Protein AF-A0A9P1BZ55-F1 (afdb_monomer_lite)

Structure (mmCIF, N/CA/C/O backbone):
data_AF-A0A9P1BZ55-F1
#
_entry.id   AF-A0A9P1BZ55-F1
#
loop_
_atom_site.group_PDB
_atom_site.id
_atom_site.type_symbol
_atom_site.label_atom_id
_atom_site.label_alt_id
_atom_site.label_comp_id
_atom_site.label_asym_id
_atom_site.label_entity_id
_atom_site.label_seq_id
_atom_site.pdbx_PDB_ins_code
_atom_site.Cartn_x
_atom_site.Cartn_y
_atom_site.Cartn_z
_atom_site.occupancy
_atom_site.B_iso_or_equiv
_atom_site.auth_seq_id
_atom_site.auth_comp_id
_atom_site.auth_asym_id
_atom_site.auth_atom_id
_atom_site.pdbx_PDB_model_num
ATOM 1 N N . MET A 1 1 ? -28.981 22.350 15.590 1.00 34.72 1 MET A N 1
ATOM 2 C CA . MET A 1 1 ? -29.430 22.352 14.176 1.00 34.72 1 MET A CA 1
ATOM 3 C C . MET A 1 1 ? -29.632 20.911 13.729 1.00 34.72 1 MET A C 1
ATOM 5 O O . MET A 1 1 ? -29.045 20.028 14.344 1.00 34.72 1 MET A O 1
ATOM 9 N N . ALA A 1 2 ? -30.518 20.666 12.761 1.00 30.30 2 ALA A N 1
ATOM 10 C CA . ALA A 1 2 ? -31.051 19.330 12.487 1.00 30.30 2 ALA A CA 1
ATOM 11 C C . ALA A 1 2 ? -30.019 18.343 11.905 1.00 30.30 2 ALA A C 1
ATOM 13 O O . ALA A 1 2 ? -29.109 18.731 11.174 1.00 30.30 2 ALA A O 1
ATOM 14 N N . ARG A 1 3 ? -30.220 17.050 12.188 1.00 28.00 3 ARG A N 1
ATOM 15 C CA . ARG A 1 3 ? -29.635 15.919 11.456 1.00 28.00 3 ARG A CA 1
ATOM 16 C C . ARG A 1 3 ? -30.770 14.996 11.021 1.00 28.00 3 ARG A C 1
ATOM 18 O O . ARG A 1 3 ? -31.631 14.673 11.833 1.00 28.00 3 ARG A O 1
ATOM 25 N N . VAL A 1 4 ? -30.758 14.589 9.756 1.00 27.06 4 VAL A N 1
ATOM 26 C CA . VAL A 1 4 ? -31.695 13.605 9.195 1.00 27.06 4 VAL A CA 1
ATOM 27 C C . VAL A 1 4 ? -31.162 12.196 9.495 1.00 27.06 4 VAL A C 1
ATOM 29 O O . VAL A 1 4 ? -29.961 11.976 9.317 1.00 27.06 4 VAL A O 1
ATOM 32 N N . PRO A 1 5 ? -31.992 11.240 9.949 1.00 35.53 5 PRO A N 1
ATOM 33 C CA . PRO A 1 5 ? -31.572 9.853 10.101 1.00 35.53 5 PRO A CA 1
ATOM 34 C C . PRO A 1 5 ? -31.556 9.142 8.741 1.00 35.53 5 PRO A C 1
ATOM 36 O O . PRO A 1 5 ? -32.541 9.169 8.008 1.00 35.53 5 PRO A O 1
ATOM 39 N N . VAL A 1 6 ? -30.455 8.457 8.426 1.00 29.42 6 VAL A N 1
ATOM 40 C CA . VAL A 1 6 ? -30.382 7.499 7.313 1.00 29.42 6 VAL A CA 1
ATOM 41 C C . VAL A 1 6 ? -30.288 6.102 7.913 1.00 29.42 6 VAL A C 1
ATOM 43 O O . VAL A 1 6 ? -29.310 5.777 8.587 1.00 29.42 6 VAL A O 1
ATOM 46 N N . CYS A 1 7 ? -31.312 5.279 7.698 1.00 27.50 7 CYS A N 1
ATOM 47 C CA . CYS A 1 7 ? -31.308 3.887 8.135 1.00 27.50 7 CYS A CA 1
ATOM 48 C C . CYS A 1 7 ? -30.487 3.031 7.164 1.00 27.50 7 CYS A C 1
ATOM 50 O O . CYS A 1 7 ? -30.868 2.879 6.007 1.00 27.50 7 CYS A O 1
ATOM 52 N N . PHE A 1 8 ? -29.411 2.417 7.656 1.00 28.83 8 PHE A N 1
ATOM 53 C CA . PHE A 1 8 ? -28.732 1.317 6.971 1.00 28.83 8 PHE A CA 1
ATOM 54 C C . PHE A 1 8 ? -29.071 -0.003 7.665 1.00 28.83 8 PHE A C 1
ATOM 56 O O . PHE A 1 8 ? -28.678 -0.229 8.809 1.00 28.83 8 PHE A O 1
ATOM 63 N N . GLN A 1 9 ? -29.781 -0.885 6.962 1.00 31.52 9 GLN A N 1
ATOM 64 C CA . GLN A 1 9 ? -29.812 -2.307 7.300 1.00 31.52 9 GLN A CA 1
ATOM 65 C C . GLN A 1 9 ? -28.545 -2.971 6.747 1.00 31.52 9 GLN A C 1
ATOM 67 O O . GLN A 1 9 ? -28.130 -2.680 5.627 1.00 31.52 9 GLN A O 1
ATOM 72 N N . LEU A 1 10 ? -27.940 -3.869 7.525 1.00 32.91 10 LEU A N 1
ATOM 73 C CA . LEU A 1 10 ? -26.829 -4.715 7.081 1.00 32.91 10 LEU A CA 1
ATOM 74 C C . LEU A 1 10 ? -27.316 -6.164 6.906 1.00 32.91 10 LEU A C 1
ATOM 76 O O . LEU A 1 10 ? -28.133 -6.622 7.710 1.00 32.91 10 LEU A O 1
ATOM 80 N N . PRO A 1 11 ? -26.842 -6.891 5.877 1.00 40.56 11 PRO A N 1
ATOM 81 C CA . PRO A 1 11 ? -27.288 -8.251 5.596 1.00 40.56 11 PRO A CA 1
ATOM 82 C C . PRO A 1 11 ? -26.771 -9.271 6.623 1.00 40.56 11 PRO A C 1
ATOM 84 O O . PRO A 1 11 ? -25.733 -9.090 7.260 1.00 40.56 11 PRO A O 1
ATOM 87 N N . GLY A 1 12 ? -27.530 -10.359 6.773 1.00 34.81 12 GLY A N 1
ATOM 88 C CA . GLY A 1 12 ? -27.288 -11.417 7.754 1.00 34.81 12 GLY A CA 1
ATOM 89 C C . GLY A 1 12 ? -26.223 -12.454 7.368 1.00 34.81 12 GLY A C 1
ATOM 90 O O . GLY A 1 12 ? -25.448 -12.298 6.428 1.00 34.81 12 GLY A O 1
ATOM 91 N N . ARG A 1 13 ? -26.188 -13.542 8.149 1.00 34.84 13 ARG A N 1
ATOM 92 C CA . ARG A 1 13 ? -25.182 -14.618 8.074 1.00 34.84 13 ARG A CA 1
ATOM 93 C C . ARG A 1 13 ? -25.175 -15.359 6.729 1.00 34.84 13 ARG A C 1
ATOM 95 O O . ARG A 1 13 ? -26.215 -15.561 6.113 1.00 34.84 13 ARG A O 1
ATOM 102 N N . LEU A 1 14 ? -23.998 -15.880 6.368 1.00 41.09 14 LEU A N 1
ATOM 103 C CA . LEU A 1 14 ? -23.792 -16.830 5.268 1.00 41.09 14 LEU A CA 1
ATOM 104 C C . LEU A 1 14 ? -24.716 -18.056 5.407 1.00 41.09 14 LEU A C 1
ATOM 106 O O . LEU A 1 14 ? -24.546 -18.856 6.327 1.00 41.09 14 LEU A O 1
ATOM 110 N N . GLY A 1 15 ? -25.654 -18.228 4.473 1.00 38.88 15 GLY A N 1
ATOM 111 C CA . GLY A 1 15 ? -26.605 -19.341 4.470 1.00 38.88 15 GLY A CA 1
ATOM 112 C C . GLY A 1 15 ? -27.225 -19.561 3.092 1.00 38.88 15 GLY A C 1
ATOM 113 O O . GLY A 1 15 ? -28.268 -18.989 2.800 1.00 38.88 15 GLY A O 1
ATOM 114 N N . ARG A 1 16 ? -26.588 -20.426 2.280 1.00 42.00 16 ARG A N 1
ATOM 115 C CA . ARG A 1 16 ? -26.826 -20.623 0.827 1.00 42.00 16 ARG A CA 1
ATOM 116 C C . ARG A 1 16 ? -26.515 -19.367 -0.018 1.00 42.00 16 ARG A C 1
ATOM 118 O O . ARG A 1 16 ? -26.437 -18.270 0.531 1.00 42.00 16 ARG A O 1
ATOM 125 N N . PRO A 1 17 ? -26.269 -19.501 -1.338 1.00 46.19 17 PRO A N 1
ATOM 126 C CA . PRO A 1 17 ? -26.227 -18.338 -2.218 1.00 46.19 17 PRO A CA 1
ATOM 127 C C . PRO A 1 17 ? -27.606 -17.673 -2.226 1.00 46.19 17 PRO A C 1
ATOM 129 O O . PRO A 1 17 ? -28.609 -18.321 -2.532 1.00 46.19 17 PRO A O 1
ATOM 132 N N . ALA A 1 18 ? -27.658 -16.390 -1.871 1.00 52.28 18 ALA A N 1
ATOM 133 C CA . ALA A 1 18 ? -28.855 -15.590 -2.077 1.00 52.28 18 ALA A CA 1
ATOM 134 C C . ALA A 1 18 ? -29.113 -15.471 -3.585 1.00 52.28 18 ALA A C 1
ATOM 136 O O . ALA A 1 18 ? -28.181 -15.262 -4.363 1.00 52.28 18 ALA A O 1
ATOM 137 N N . THR A 1 19 ? -30.369 -15.605 -4.009 1.00 62.25 19 THR A N 1
ATOM 138 C CA . THR A 1 19 ? -30.751 -15.327 -5.398 1.00 62.25 19 THR A CA 1
ATOM 139 C C . THR A 1 19 ? -30.442 -13.866 -5.708 1.00 62.25 19 THR A C 1
ATOM 141 O O . THR A 1 19 ? -30.945 -12.989 -5.002 1.00 62.25 19 THR A O 1
ATOM 144 N N . ALA A 1 20 ? -29.629 -13.616 -6.738 1.00 67.81 20 ALA A N 1
ATOM 145 C CA . ALA A 1 20 ? -29.229 -12.267 -7.128 1.00 67.81 20 ALA A CA 1
ATOM 146 C C . ALA A 1 20 ? -30.457 -11.353 -7.337 1.00 67.81 20 ALA A C 1
ATOM 148 O O . ALA A 1 20 ? -31.505 -11.841 -7.786 1.00 67.81 20 ALA A O 1
ATOM 149 N N . PRO A 1 21 ? -30.363 -10.044 -7.029 1.00 80.06 21 PRO A N 1
ATOM 150 C CA . PRO A 1 21 ? -31.476 -9.123 -7.212 1.00 80.06 21 PRO A CA 1
ATOM 151 C C . PRO A 1 21 ? -32.026 -9.158 -8.645 1.00 80.06 21 PRO A C 1
ATOM 153 O O . PRO A 1 21 ? -31.296 -9.330 -9.622 1.00 80.06 21 PRO A O 1
ATOM 156 N N . ARG A 1 22 ? -33.343 -8.971 -8.795 1.00 80.56 22 ARG A N 1
ATOM 157 C CA . ARG A 1 22 ? -34.005 -9.035 -10.113 1.00 80.56 22 ARG A CA 1
ATOM 158 C C . ARG A 1 22 ? -33.488 -7.962 -11.084 1.00 80.56 22 ARG A C 1
ATOM 160 O O . ARG A 1 22 ? -33.450 -8.210 -12.287 1.00 80.56 22 ARG A O 1
ATOM 167 N N . THR A 1 23 ? -33.066 -6.816 -10.552 1.00 83.38 23 THR A N 1
ATOM 168 C CA . THR A 1 23 ? -32.343 -5.741 -11.252 1.00 83.38 23 THR A CA 1
ATOM 169 C C . THR A 1 23 ? -31.048 -6.240 -11.882 1.00 83.38 23 THR A C 1
ATOM 171 O O . THR A 1 23 ? -30.786 -5.993 -13.054 1.00 83.38 23 THR A O 1
ATOM 174 N N . ASP A 1 24 ? -30.276 -7.010 -11.129 1.00 86.50 24 ASP A N 1
ATOM 175 C CA . ASP A 1 24 ? -28.920 -7.429 -11.468 1.00 86.50 24 ASP A CA 1
ATOM 176 C C . ASP A 1 24 ? -28.970 -8.529 -12.539 1.00 86.50 24 ASP A C 1
ATOM 178 O O . ASP A 1 24 ? -28.203 -8.519 -13.500 1.00 86.50 24 ASP A O 1
ATOM 182 N N . LEU A 1 25 ? -29.973 -9.413 -12.474 1.00 88.56 25 LEU A N 1
ATOM 183 C CA . LEU A 1 25 ? -30.272 -10.366 -13.549 1.00 88.56 25 LEU A CA 1
ATOM 184 C C . LEU A 1 25 ? -30.719 -9.674 -14.851 1.00 88.56 25 LEU A C 1
ATOM 186 O O . LEU A 1 25 ? -30.330 -10.109 -15.940 1.00 88.56 25 LEU A O 1
ATOM 190 N N . GLN A 1 26 ? -31.495 -8.585 -14.764 1.00 91.44 26 GLN A N 1
ATOM 191 C CA . GLN A 1 26 ? -31.850 -7.763 -15.930 1.00 91.44 26 GLN A CA 1
ATOM 192 C C . GLN A 1 26 ? -30.627 -7.028 -16.497 1.00 91.44 26 GLN A C 1
ATOM 194 O O . GLN A 1 26 ? -30.441 -7.005 -17.716 1.00 91.44 26 GLN A O 1
ATOM 199 N N . GLN A 1 27 ? -29.757 -6.491 -15.639 1.00 92.06 27 GLN A N 1
ATOM 200 C CA . GLN A 1 27 ? -28.540 -5.807 -16.064 1.00 92.06 27 GLN A CA 1
ATOM 201 C C . GLN A 1 27 ? -27.556 -6.773 -16.735 1.00 92.06 27 GLN A C 1
ATOM 203 O O . GLN A 1 27 ? -27.059 -6.466 -17.818 1.00 92.06 27 GLN A O 1
ATOM 208 N N . ALA A 1 28 ? -27.378 -7.981 -16.190 1.00 92.56 28 ALA A N 1
ATOM 209 C CA . ALA A 1 28 ? -26.613 -9.054 -16.823 1.00 92.56 28 ALA A CA 1
ATOM 210 C C . ALA A 1 28 ? -27.153 -9.392 -18.225 1.00 92.56 28 ALA A C 1
ATOM 212 O O . ALA A 1 28 ? -26.387 -9.496 -19.179 1.00 92.56 28 ALA A O 1
ATOM 213 N N . ALA A 1 29 ? -28.478 -9.488 -18.385 1.00 93.44 29 ALA A N 1
ATOM 214 C CA . ALA A 1 29 ? -29.089 -9.713 -19.695 1.00 93.44 29 ALA A CA 1
ATOM 215 C C . ALA A 1 29 ? -28.864 -8.540 -20.672 1.00 93.44 29 ALA A C 1
ATOM 217 O O . ALA A 1 29 ? -28.637 -8.777 -21.859 1.00 93.44 29 ALA A O 1
ATOM 218 N N . SER A 1 30 ? -28.888 -7.287 -20.201 1.00 94.94 30 SER A N 1
ATOM 219 C CA . SER A 1 30 ? -28.581 -6.121 -21.045 1.00 94.94 30 SER A CA 1
ATOM 220 C C . SER A 1 30 ? -27.107 -6.067 -21.467 1.00 94.94 30 SER A C 1
ATOM 222 O O . SER A 1 30 ? -26.817 -5.805 -22.632 1.00 94.94 30 SER A O 1
ATOM 224 N N . TRP A 1 31 ? -26.181 -6.407 -20.565 1.00 93.81 31 TRP A N 1
ATOM 225 C CA . TRP A 1 31 ? -24.750 -6.489 -20.857 1.00 93.81 31 TRP A CA 1
ATOM 226 C C . TRP A 1 31 ? -24.421 -7.592 -21.864 1.00 93.81 31 TRP A C 1
ATOM 228 O O . TRP A 1 31 ? -23.675 -7.338 -22.807 1.00 93.81 31 TRP A O 1
ATOM 238 N N . LEU A 1 32 ? -25.030 -8.776 -21.734 1.00 95.94 32 LEU A N 1
ATOM 239 C CA . LEU A 1 32 ? -24.838 -9.856 -22.705 1.00 95.94 32 LEU A CA 1
ATOM 240 C C . LEU A 1 32 ? -25.403 -9.494 -24.091 1.00 95.94 32 LEU A C 1
ATOM 242 O O . LEU A 1 32 ? -24.768 -9.788 -25.099 1.00 95.94 32 LEU A O 1
ATOM 246 N N . ARG A 1 33 ? -26.543 -8.791 -24.161 1.00 96.19 33 ARG A N 1
ATOM 247 C CA . ARG A 1 33 ? -27.087 -8.280 -25.435 1.00 96.19 33 ARG A CA 1
ATOM 248 C C . ARG A 1 33 ? -26.190 -7.225 -26.083 1.00 96.19 33 ARG A C 1
ATOM 250 O O . ARG A 1 33 ? -26.011 -7.266 -27.295 1.00 96.19 33 ARG A O 1
ATOM 257 N N . GLN A 1 34 ? -25.607 -6.310 -25.306 1.00 95.81 34 GLN A N 1
ATOM 258 C CA . GLN A 1 34 ? -24.660 -5.336 -25.854 1.00 95.81 34 GLN A CA 1
ATOM 259 C C . GLN A 1 34 ? -23.397 -6.032 -26.381 1.00 95.81 34 GLN A C 1
ATOM 261 O O . GLN A 1 34 ? -22.977 -5.750 -27.498 1.00 95.81 34 GLN A O 1
ATOM 266 N N . ALA A 1 35 ? -22.862 -7.011 -25.641 1.00 94.88 35 ALA A N 1
ATOM 267 C CA . ALA A 1 35 ? -21.743 -7.829 -26.102 1.00 94.88 35 ALA A CA 1
ATOM 268 C C . ALA A 1 35 ? -22.064 -8.574 -27.416 1.00 94.88 35 ALA A C 1
ATOM 270 O O . ALA A 1 35 ? -21.206 -8.661 -28.288 1.00 94.88 35 ALA A O 1
ATOM 271 N N . GLU A 1 36 ? -23.299 -9.056 -27.604 1.00 97.06 36 GLU A N 1
ATOM 272 C CA . GLU A 1 36 ? -23.738 -9.698 -28.854 1.00 97.06 36 GLU A CA 1
ATOM 273 C C . GLU A 1 36 ? -23.769 -8.712 -30.040 1.00 97.06 36 GLU A C 1
ATOM 275 O O . GLU A 1 36 ? -23.341 -9.060 -31.142 1.00 97.06 36 GLU A O 1
ATOM 280 N N . ILE A 1 37 ? -24.209 -7.469 -29.813 1.00 95.69 37 ILE A N 1
ATOM 281 C CA . ILE A 1 37 ? -24.223 -6.390 -30.819 1.00 95.69 37 ILE A CA 1
ATOM 282 C C . ILE A 1 37 ? -22.794 -5.963 -31.187 1.00 95.69 37 ILE A C 1
ATOM 284 O O . ILE A 1 37 ? -22.455 -5.895 -32.370 1.00 95.69 37 ILE A O 1
ATOM 288 N N . ASP A 1 38 ? -21.941 -5.721 -30.190 1.00 94.56 38 ASP A N 1
ATOM 289 C CA . ASP A 1 38 ? -20.548 -5.298 -30.381 1.00 94.56 38 ASP A CA 1
ATOM 290 C C . ASP A 1 38 ? -19.734 -6.381 -31.116 1.00 94.56 38 ASP A C 1
ATOM 292 O O . ASP A 1 38 ? -18.940 -6.083 -32.011 1.00 94.56 38 ASP A O 1
ATOM 296 N N . LEU A 1 39 ? -19.992 -7.656 -30.805 1.00 94.31 39 LEU A N 1
ATOM 297 C CA . LEU A 1 39 ? -19.407 -8.818 -31.474 1.00 94.31 39 LEU A CA 1
ATOM 298 C C . LEU A 1 39 ? -19.860 -8.926 -32.942 1.00 94.31 39 LEU A C 1
ATOM 300 O O . LEU A 1 39 ? -19.033 -9.171 -33.823 1.00 94.31 39 LEU A O 1
ATOM 304 N N . GLN A 1 40 ? -21.145 -8.702 -33.240 1.00 95.50 40 GLN A N 1
ATOM 305 C CA . GLN A 1 40 ? -21.645 -8.651 -34.623 1.00 95.50 40 GLN A CA 1
ATOM 306 C C . GLN A 1 40 ? -21.033 -7.482 -35.412 1.00 95.50 40 GLN A C 1
ATOM 308 O O . GLN A 1 40 ? -20.638 -7.658 -36.568 1.00 95.50 40 GLN A O 1
ATOM 313 N N . ALA A 1 41 ? -20.894 -6.307 -34.790 1.00 92.94 41 ALA A N 1
ATOM 314 C CA . ALA A 1 41 ? -20.227 -5.154 -35.391 1.00 92.94 41 ALA A CA 1
ATOM 315 C C . ALA A 1 41 ? -18.745 -5.447 -35.689 1.00 92.94 41 ALA A C 1
ATOM 317 O O . ALA A 1 41 ? -18.270 -5.154 -36.788 1.00 92.94 41 ALA A O 1
ATOM 318 N N . MET A 1 42 ? -18.037 -6.102 -34.762 1.00 93.69 42 MET A N 1
ATOM 319 C CA . MET A 1 42 ? -16.659 -6.561 -34.950 1.00 93.69 42 MET A CA 1
ATOM 320 C C . MET A 1 42 ? -16.534 -7.516 -36.149 1.00 93.69 42 MET A C 1
ATOM 322 O O . MET A 1 42 ? -15.694 -7.285 -37.018 1.00 93.69 42 MET A O 1
ATOM 326 N N . PHE A 1 43 ? -17.389 -8.542 -36.266 1.00 92.25 43 PHE A N 1
ATOM 327 C CA . PHE A 1 43 ? -17.356 -9.447 -37.425 1.00 92.25 43 PHE A CA 1
ATOM 328 C C . PHE A 1 43 ? -17.659 -8.732 -38.749 1.00 92.25 43 PHE A C 1
ATOM 330 O O . PHE A 1 43 ? -16.977 -8.987 -39.741 1.00 92.25 43 PHE A O 1
ATOM 337 N N . LYS A 1 44 ? -18.613 -7.792 -38.767 1.00 92.19 44 LYS A N 1
ATOM 338 C CA . LYS A 1 44 ? -18.948 -7.003 -39.964 1.00 92.19 44 LYS A CA 1
ATOM 339 C C . LYS A 1 44 ? -17.817 -6.056 -40.387 1.00 92.19 44 LYS A C 1
ATOM 341 O O . LYS A 1 44 ? -17.583 -5.869 -41.578 1.00 92.19 44 LYS A O 1
ATOM 346 N N . MET A 1 45 ? -17.082 -5.473 -39.438 1.00 88.81 45 MET A N 1
ATOM 347 C CA . MET A 1 45 ? -15.865 -4.715 -39.760 1.00 88.81 45 MET A CA 1
ATOM 348 C C . MET A 1 45 ? -14.740 -5.628 -40.260 1.00 88.81 45 MET A C 1
ATOM 350 O O . MET A 1 45 ? -14.018 -5.244 -41.177 1.00 88.81 45 MET A O 1
ATOM 354 N N . ALA A 1 46 ? -14.611 -6.840 -39.711 1.00 88.19 46 ALA A N 1
ATOM 355 C CA . ALA A 1 46 ? -13.607 -7.803 -40.153 1.00 88.19 46 ALA A CA 1
ATOM 356 C C . ALA A 1 46 ? -13.855 -8.259 -41.602 1.00 88.19 46 ALA A C 1
ATOM 358 O O . ALA A 1 46 ? -12.928 -8.189 -42.406 1.00 88.19 46 ALA A O 1
ATOM 359 N N . SER A 1 47 ? -15.091 -8.623 -41.973 1.00 88.19 47 SER A N 1
ATOM 360 C CA . SER A 1 47 ? -15.435 -8.990 -43.360 1.00 88.19 47 SER A CA 1
ATOM 361 C C . SER A 1 47 ? -15.219 -7.841 -44.347 1.00 88.19 47 SER A C 1
ATOM 363 O O . SER A 1 47 ? -14.747 -8.053 -45.458 1.00 88.19 47 SER A O 1
ATOM 365 N N . ASN A 1 48 ? -15.506 -6.604 -43.932 1.00 86.56 48 ASN A N 1
ATOM 366 C CA . ASN A 1 48 ? -15.284 -5.424 -44.769 1.00 86.56 48 ASN A CA 1
ATOM 367 C C . ASN A 1 48 ? -13.790 -5.067 -44.925 1.00 86.56 48 ASN A C 1
ATOM 369 O O . ASN A 1 48 ? -13.444 -4.296 -45.818 1.00 86.56 48 ASN A O 1
ATOM 373 N N . SER A 1 49 ? -12.904 -5.606 -44.077 1.00 82.81 49 SER A N 1
ATOM 374 C CA . SER A 1 49 ? -11.463 -5.301 -44.092 1.00 82.81 49 SER A CA 1
ATOM 375 C C . SER A 1 49 ? -10.644 -6.109 -45.107 1.00 82.81 49 SER A C 1
ATOM 377 O O . SER A 1 49 ? -9.447 -5.864 -45.243 1.00 82.81 49 SER A O 1
ATOM 379 N N . GLU A 1 50 ? -11.270 -7.044 -45.831 1.00 80.00 50 GLU A N 1
ATOM 380 C CA . GLU A 1 50 ? -10.605 -7.913 -46.820 1.00 80.00 50 GLU A CA 1
ATOM 381 C C . GLU A 1 50 ? -10.606 -7.318 -48.249 1.00 80.00 50 GLU A C 1
ATOM 383 O O . GLU A 1 50 ? -10.175 -7.961 -49.204 1.00 80.00 50 GLU A O 1
ATOM 388 N N . GLY A 1 51 ? -11.051 -6.062 -48.399 1.00 78.19 51 GLY A N 1
ATOM 389 C CA . GLY A 1 51 ? -10.918 -5.280 -49.633 1.00 78.19 51 GLY A CA 1
ATOM 390 C C . GLY A 1 51 ? -9.501 -4.709 -49.855 1.00 78.19 51 GLY A C 1
ATOM 391 O O . GLY A 1 51 ? -8.740 -4.549 -48.902 1.00 78.19 51 GLY A O 1
ATOM 392 N N . PRO A 1 52 ? -9.137 -4.332 -51.098 1.00 74.12 52 PRO A N 1
ATOM 393 C CA . PRO A 1 52 ? -7.757 -4.018 -51.500 1.00 74.12 52 PRO A CA 1
ATOM 394 C C . PRO A 1 52 ? -7.219 -2.641 -51.048 1.00 74.12 52 PRO A C 1
ATOM 396 O O . PRO A 1 52 ? -6.221 -2.169 -51.590 1.00 74.12 52 PRO A O 1
ATOM 399 N N . PHE A 1 53 ? -7.862 -1.967 -50.088 1.00 62.47 53 PHE A N 1
ATOM 400 C CA . PHE A 1 53 ? -7.486 -0.614 -49.656 1.00 62.47 53 PHE A CA 1
ATOM 401 C C . PHE A 1 53 ? -6.738 -0.631 -48.306 1.00 62.47 53 PHE A C 1
ATOM 403 O O . PHE A 1 53 ? -7.252 -1.190 -47.335 1.00 62.47 53 PHE A O 1
ATOM 410 N N . PRO A 1 54 ? -5.552 0.005 -48.194 1.00 54.88 54 PRO A N 1
ATOM 411 C CA . PRO A 1 54 ? -4.579 -0.254 -47.122 1.00 54.88 54 PRO A CA 1
ATOM 412 C C . PRO A 1 54 ? -4.880 0.429 -45.769 1.00 54.88 54 PRO A C 1
ATOM 414 O O . PRO A 1 54 ? -3.972 0.816 -45.038 1.00 54.88 54 PRO A O 1
ATOM 417 N N . CYS A 1 55 ? -6.148 0.553 -45.371 1.00 62.56 55 CYS A N 1
ATOM 418 C CA . CYS A 1 55 ? -6.570 1.185 -44.109 1.00 62.56 55 CYS A CA 1
ATOM 419 C C . CYS A 1 55 ? -6.330 0.311 -42.849 1.00 62.56 55 CYS A C 1
ATOM 421 O O . CYS A 1 55 ? -6.889 0.577 -41.781 1.00 62.56 55 CYS A O 1
ATOM 423 N N . HIS A 1 56 ? -5.509 -0.740 -42.962 1.00 65.06 56 HIS A N 1
ATOM 424 C CA . HIS A 1 56 ? -5.484 -1.887 -42.047 1.00 65.06 56 HIS A CA 1
ATOM 425 C C . HIS A 1 56 ? -5.118 -1.562 -40.586 1.00 65.06 56 HIS A C 1
ATOM 427 O O . HIS A 1 56 ? -5.567 -2.263 -39.679 1.00 65.06 56 HIS A O 1
ATOM 433 N N . ALA A 1 57 ? -4.324 -0.516 -40.332 1.00 62.38 57 ALA A N 1
ATOM 434 C CA . ALA A 1 57 ? -3.891 -0.159 -38.976 1.00 62.38 57 ALA A CA 1
ATOM 435 C C . ALA A 1 57 ? -5.048 0.366 -38.104 1.00 62.38 57 ALA A C 1
ATOM 437 O O . ALA A 1 57 ? -5.218 -0.069 -36.965 1.00 62.38 57 ALA A O 1
ATOM 438 N N . MET A 1 58 ? -5.896 1.248 -38.652 1.00 66.25 58 MET A N 1
ATOM 439 C CA . MET A 1 58 ? -7.074 1.739 -37.926 1.00 66.25 58 MET A CA 1
ATOM 440 C C . MET A 1 58 ? -8.104 0.624 -37.722 1.00 66.25 58 MET A C 1
ATOM 442 O O . MET A 1 58 ? -8.628 0.483 -36.619 1.00 66.25 58 MET A O 1
ATOM 446 N N . THR A 1 59 ? -8.331 -0.235 -38.725 1.00 80.88 59 THR A N 1
ATOM 447 C CA . THR A 1 59 ? -9.228 -1.390 -38.553 1.00 80.88 59 THR A CA 1
ATOM 448 C C . THR A 1 59 ? -8.712 -2.371 -37.500 1.00 80.88 59 THR A C 1
ATOM 450 O O . THR A 1 59 ? -9.514 -2.864 -36.714 1.00 80.88 59 THR A O 1
ATOM 453 N N . ALA A 1 60 ? -7.397 -2.619 -37.418 1.00 86.12 60 ALA A N 1
ATOM 454 C CA . ALA A 1 60 ? -6.815 -3.493 -36.396 1.00 86.12 60 ALA A CA 1
ATOM 455 C C . ALA A 1 60 ? -7.089 -2.971 -34.977 1.00 86.12 60 ALA A C 1
ATOM 457 O O . ALA A 1 60 ? -7.587 -3.716 -34.132 1.00 86.12 60 ALA A O 1
ATOM 458 N N . ALA A 1 61 ? -6.826 -1.683 -34.731 1.00 86.06 61 ALA A N 1
ATOM 459 C CA . ALA A 1 61 ? -7.059 -1.059 -33.432 1.00 86.06 61 ALA A CA 1
ATOM 460 C C . ALA A 1 61 ? -8.550 -1.054 -33.043 1.00 86.06 61 ALA A C 1
ATOM 462 O O . ALA A 1 61 ? -8.883 -1.420 -31.917 1.00 86.06 61 ALA A O 1
ATOM 463 N N . SER A 1 62 ? -9.458 -0.708 -33.966 1.00 89.25 62 SER A N 1
ATOM 464 C CA . SER A 1 62 ? -10.907 -0.698 -33.702 1.00 89.25 62 SER A CA 1
ATOM 465 C C . SER A 1 62 ? -11.495 -2.097 -33.485 1.00 89.25 62 SER A C 1
ATOM 467 O O . SER A 1 62 ? -12.324 -2.276 -32.594 1.00 89.25 62 SER A O 1
ATOM 469 N N . LEU A 1 63 ? -11.053 -3.107 -34.245 1.00 91.00 63 LEU A N 1
ATOM 470 C CA . LEU A 1 63 ? -11.451 -4.504 -34.032 1.00 91.00 63 LEU A CA 1
ATOM 471 C C . LEU A 1 63 ? -10.992 -5.012 -32.660 1.00 91.00 63 LEU A C 1
ATOM 473 O O . LEU A 1 63 ? -11.769 -5.625 -31.930 1.00 91.00 63 LEU A O 1
ATOM 477 N N . ALA A 1 64 ? -9.743 -4.720 -32.291 1.00 88.94 64 ALA A N 1
ATOM 478 C CA . ALA A 1 64 ? -9.169 -5.140 -31.019 1.00 88.94 64 ALA A CA 1
ATOM 479 C C . ALA A 1 64 ? -9.802 -4.402 -29.814 1.00 88.94 64 ALA A C 1
ATOM 481 O O . ALA A 1 64 ? -9.973 -5.004 -28.753 1.00 88.94 64 ALA A O 1
ATOM 482 N N . ALA A 1 65 ? -10.221 -3.140 -29.989 1.00 90.00 65 ALA A N 1
ATOM 483 C CA . ALA A 1 65 ? -11.005 -2.389 -29.004 1.00 90.00 65 ALA A CA 1
ATOM 484 C C . ALA A 1 65 ? -12.361 -3.058 -28.716 1.00 90.00 65 ALA A C 1
ATOM 486 O O . ALA A 1 65 ? -12.667 -3.344 -27.557 1.00 90.00 65 ALA A O 1
ATOM 487 N N . LEU A 1 66 ? -13.143 -3.361 -29.765 1.00 92.12 66 LEU A N 1
ATOM 488 C CA . LEU A 1 66 ? -14.436 -4.039 -29.614 1.00 92.12 66 LEU A CA 1
ATOM 489 C C . LEU A 1 66 ? -14.281 -5.433 -29.004 1.00 92.12 66 LEU A C 1
ATOM 491 O O . LEU A 1 66 ? -15.054 -5.789 -28.121 1.00 92.12 66 LEU A O 1
ATOM 495 N N . ALA A 1 67 ? -13.265 -6.201 -29.406 1.00 93.25 67 ALA A N 1
ATOM 496 C CA . ALA A 1 67 ? -12.994 -7.509 -28.814 1.00 93.25 67 ALA A CA 1
ATOM 497 C C . ALA A 1 67 ? -12.810 -7.425 -27.286 1.00 93.25 67 ALA A C 1
ATOM 499 O O . ALA A 1 67 ? -13.400 -8.211 -26.545 1.00 93.25 67 ALA A O 1
ATOM 500 N N . ALA A 1 68 ? -12.053 -6.439 -26.794 1.00 91.88 68 ALA A N 1
ATOM 501 C CA . ALA A 1 68 ? -11.877 -6.234 -25.357 1.00 91.88 68 ALA A CA 1
ATOM 502 C C . ALA A 1 68 ? -13.158 -5.735 -24.652 1.00 91.88 68 ALA A C 1
ATOM 504 O O . ALA A 1 68 ? -13.425 -6.150 -23.525 1.00 91.88 68 ALA A O 1
ATOM 505 N N . GLN A 1 69 ? -13.976 -4.906 -25.313 1.00 93.38 69 GLN A N 1
ATOM 506 C CA . GLN A 1 69 ? -15.284 -4.464 -24.805 1.00 93.38 69 GLN A CA 1
ATOM 507 C C . GLN A 1 69 ? -16.285 -5.628 -24.683 1.00 93.38 69 GLN A C 1
ATOM 509 O O . GLN A 1 69 ? -16.932 -5.773 -23.647 1.00 93.38 69 GLN A O 1
ATOM 514 N N . VAL A 1 70 ? -16.362 -6.506 -25.690 1.00 95.56 70 VAL A N 1
ATOM 515 C CA . VAL A 1 70 ? -17.179 -7.736 -25.662 1.00 95.56 70 VAL A CA 1
ATOM 516 C C . VAL A 1 70 ? -16.773 -8.629 -24.489 1.00 95.56 70 VAL A C 1
ATOM 518 O O . VAL A 1 70 ? -17.635 -9.090 -23.740 1.00 95.56 70 VAL A O 1
ATOM 521 N N . VAL A 1 71 ? -15.466 -8.840 -24.294 1.00 94.38 71 VAL A N 1
ATOM 522 C CA . VAL A 1 71 ? -14.920 -9.647 -23.190 1.00 94.38 71 VAL A CA 1
ATOM 523 C C . VAL A 1 71 ? -15.266 -9.050 -21.827 1.00 94.38 71 VAL A C 1
ATOM 525 O O . VAL A 1 71 ? -15.730 -9.772 -20.945 1.00 94.38 71 VAL A O 1
ATOM 528 N N . ASP A 1 72 ? -15.088 -7.741 -21.650 1.00 93.44 72 ASP A N 1
ATOM 529 C CA . ASP A 1 72 ? -15.450 -7.040 -20.418 1.00 93.44 72 ASP A CA 1
ATOM 530 C C . ASP A 1 72 ? -16.946 -7.197 -20.098 1.00 93.44 72 ASP A C 1
ATOM 532 O O . ASP A 1 72 ? -17.303 -7.657 -19.014 1.00 93.44 72 ASP A O 1
ATOM 536 N N . MET A 1 73 ? -17.825 -6.918 -21.063 1.00 94.62 73 MET A N 1
ATOM 537 C CA . MET A 1 73 ? -19.281 -6.990 -20.892 1.00 94.62 73 MET A CA 1
ATOM 538 C C . MET A 1 73 ? -19.782 -8.424 -20.645 1.00 94.62 73 MET A C 1
ATOM 540 O O . MET A 1 73 ? -20.653 -8.637 -19.794 1.00 94.62 73 MET A O 1
ATOM 544 N N . ALA A 1 74 ? -19.196 -9.426 -21.310 1.00 94.19 74 ALA A N 1
ATOM 545 C CA . ALA A 1 74 ? -19.506 -10.837 -21.083 1.00 94.19 74 ALA A CA 1
ATOM 546 C C . ALA A 1 74 ? -19.082 -11.299 -19.674 1.00 94.19 74 ALA A C 1
ATOM 548 O O . ALA A 1 74 ? -19.904 -11.830 -18.922 1.00 94.19 74 ALA A O 1
ATOM 549 N N . LEU A 1 75 ? -17.834 -11.044 -19.263 1.00 93.94 75 LEU A N 1
ATOM 550 C CA . LEU A 1 75 ? -17.339 -11.432 -17.933 1.00 93.94 75 LEU A CA 1
ATOM 551 C C . LEU A 1 75 ? -18.105 -10.705 -16.813 1.00 93.94 75 LEU A C 1
ATOM 553 O O . LEU A 1 75 ? -18.440 -11.307 -15.792 1.00 93.94 75 LEU A O 1
ATOM 557 N N . LYS A 1 76 ? -18.466 -9.434 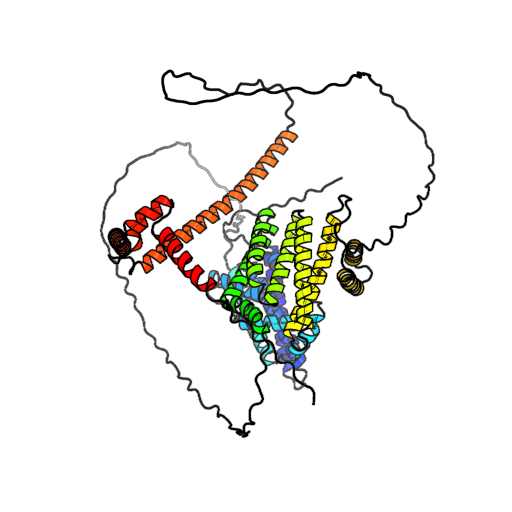-17.020 1.00 93.94 76 LYS A N 1
ATOM 558 C CA . LYS A 1 76 ? -19.341 -8.676 -16.115 1.00 93.94 76 LYS A CA 1
ATOM 559 C C . LYS A 1 76 ? -20.740 -9.297 -15.999 1.00 93.94 76 LYS A C 1
ATOM 561 O O . LYS A 1 76 ? -21.235 -9.465 -14.884 1.00 93.94 76 LYS A O 1
ATOM 566 N N . SER A 1 77 ? -21.349 -9.720 -17.112 1.00 94.06 77 SER A N 1
ATOM 567 C CA . SER A 1 77 ? -22.623 -10.456 -17.095 1.00 94.06 77 SER A CA 1
ATOM 568 C C . SER A 1 77 ? -22.525 -11.788 -16.344 1.00 94.06 77 SER A C 1
ATOM 570 O O . SER A 1 77 ? -23.464 -12.143 -15.629 1.00 94.06 77 SER A O 1
ATOM 572 N N . ALA A 1 78 ? -21.432 -12.539 -16.498 1.00 93.19 78 ALA A N 1
ATOM 573 C CA . ALA A 1 78 ? -21.234 -13.804 -15.790 1.00 93.19 78 ALA A CA 1
ATOM 574 C C . ALA A 1 78 ? -21.046 -13.602 -14.277 1.00 93.19 78 ALA A C 1
ATOM 576 O O . ALA A 1 78 ? -21.576 -14.379 -13.485 1.00 93.19 78 ALA A O 1
ATOM 577 N N . MET A 1 79 ? -20.356 -12.534 -13.860 1.00 92.75 79 MET A N 1
ATOM 578 C CA . MET A 1 79 ? -20.120 -12.216 -12.445 1.00 92.75 79 MET A CA 1
ATOM 579 C C . MET A 1 79 ? -21.409 -11.899 -11.675 1.00 92.75 79 MET A C 1
ATOM 581 O O . MET A 1 79 ? -21.609 -12.464 -10.597 1.00 92.75 79 MET A O 1
ATOM 585 N N . LEU A 1 80 ? -22.313 -11.091 -12.252 1.00 91.31 80 LEU A N 1
ATOM 586 C CA . LEU A 1 80 ? -23.650 -10.828 -11.686 1.00 91.31 80 LEU A CA 1
ATOM 587 C C . LEU A 1 80 ? -24.451 -12.129 -11.470 1.00 91.31 80 LEU A C 1
ATOM 589 O O . LEU A 1 80 ? -25.186 -12.266 -10.495 1.00 91.31 80 LEU A O 1
ATOM 593 N N . ARG A 1 81 ? -24.307 -13.100 -12.383 1.00 89.38 81 ARG A N 1
ATOM 594 C CA . ARG A 1 81 ? -25.091 -14.347 -12.404 1.00 89.38 81 ARG A CA 1
ATOM 595 C C . ARG A 1 81 ? -24.530 -15.456 -11.514 1.00 89.38 81 ARG A C 1
ATOM 597 O O . ARG A 1 81 ? -25.309 -16.164 -10.888 1.00 89.38 81 ARG A O 1
ATOM 604 N N . LEU A 1 82 ? -23.205 -15.620 -11.467 1.00 87.38 82 LEU A N 1
ATOM 605 C CA . LEU A 1 82 ? -22.548 -16.699 -10.717 1.00 87.38 82 LEU A CA 1
ATOM 606 C C . LEU A 1 82 ? -22.205 -16.330 -9.275 1.00 87.38 82 LEU A C 1
ATOM 608 O O . LEU A 1 82 ? -22.301 -17.182 -8.397 1.00 87.38 82 LEU A O 1
ATOM 612 N N . GLN A 1 83 ? -21.756 -15.097 -9.023 1.00 81.38 83 GLN A N 1
ATOM 613 C CA . GLN A 1 83 ? -21.238 -14.714 -7.703 1.00 81.38 83 GLN A CA 1
ATOM 614 C C . GLN A 1 83 ? -22.248 -13.923 -6.864 1.00 81.38 83 GLN A C 1
ATOM 616 O O . GLN A 1 83 ? -22.015 -13.741 -5.672 1.00 81.38 83 GLN A O 1
ATOM 621 N N . GLY A 1 84 ? -23.355 -13.462 -7.462 1.00 79.94 84 GLY A N 1
ATOM 622 C CA . GLY A 1 84 ? -24.331 -12.598 -6.788 1.00 79.94 84 GLY A CA 1
ATOM 623 C C . GLY A 1 84 ? -23.744 -11.254 -6.343 1.00 79.94 84 GLY A C 1
ATOM 624 O O . GLY A 1 84 ? -24.304 -10.612 -5.459 1.00 79.94 84 GLY A O 1
ATOM 625 N N . LEU A 1 85 ? -22.607 -10.861 -6.930 1.00 84.56 85 LEU A N 1
ATOM 626 C CA . LEU A 1 85 ? -22.011 -9.540 -6.758 1.00 84.56 85 LEU A CA 1
ATOM 627 C C . LEU A 1 85 ? -22.948 -8.492 -7.345 1.00 84.56 85 LEU A C 1
ATOM 629 O O . LEU A 1 85 ? -23.536 -8.713 -8.402 1.00 84.56 85 LEU A O 1
ATOM 633 N N . THR A 1 86 ? -23.031 -7.348 -6.683 1.00 86.50 86 THR A N 1
ATOM 634 C CA . THR A 1 86 ? -23.803 -6.203 -7.162 1.00 86.50 86 THR A CA 1
ATOM 635 C C . THR A 1 86 ? -23.102 -5.502 -8.327 1.00 86.50 86 THR A C 1
ATOM 637 O O . THR A 1 86 ? -21.892 -5.634 -8.540 1.00 86.50 86 THR A O 1
ATOM 640 N N . HIS A 1 87 ? -23.852 -4.689 -9.075 1.00 85.62 87 HIS A N 1
ATOM 641 C CA . HIS A 1 87 ? -23.293 -3.824 -10.117 1.00 85.62 87 HIS A CA 1
ATOM 642 C C . HIS A 1 87 ? -22.150 -2.932 -9.595 1.00 85.62 87 HIS A C 1
ATOM 644 O O . HIS A 1 87 ? -21.110 -2.821 -10.249 1.00 85.62 87 HIS A O 1
ATOM 650 N N . GLU A 1 88 ? -22.312 -2.351 -8.403 1.00 85.62 88 GLU A N 1
ATOM 651 C CA . GLU A 1 88 ? -21.340 -1.446 -7.775 1.00 85.62 88 GLU A CA 1
ATOM 652 C C . GLU A 1 88 ? -20.007 -2.141 -7.446 1.00 85.62 88 GLU A C 1
ATOM 654 O O . GLU A 1 88 ? -18.947 -1.552 -7.633 1.00 85.62 88 GLU A O 1
ATOM 659 N N . GLU A 1 89 ? -20.033 -3.417 -7.045 1.00 85.81 89 GLU A N 1
ATOM 660 C CA . GLU A 1 89 ? -18.827 -4.222 -6.769 1.00 85.81 89 GLU A CA 1
ATOM 661 C C . GLU A 1 89 ? -18.078 -4.679 -8.035 1.00 85.81 89 GLU A C 1
ATOM 663 O O . GLU A 1 89 ? -16.950 -5.178 -7.958 1.00 85.81 89 GLU A O 1
ATOM 668 N N . ILE A 1 90 ? -18.705 -4.546 -9.206 1.00 87.06 90 ILE A N 1
ATOM 669 C CA . ILE A 1 90 ? -18.141 -4.914 -10.511 1.00 87.06 90 ILE A CA 1
ATOM 670 C C . ILE A 1 90 ? -17.607 -3.676 -11.252 1.00 87.06 90 ILE A C 1
ATOM 672 O O . ILE A 1 90 ? -16.621 -3.769 -11.992 1.00 87.06 90 ILE A O 1
ATOM 676 N N . VAL A 1 91 ? -18.219 -2.505 -11.056 1.00 82.56 91 VAL A N 1
ATOM 677 C CA . VAL A 1 91 ? -17.751 -1.236 -11.634 1.00 82.56 91 VAL A CA 1
ATOM 678 C C . VAL A 1 91 ? -16.375 -0.866 -11.066 1.00 82.56 91 VAL A C 1
ATOM 680 O O . VAL A 1 91 ? -16.154 -0.833 -9.862 1.00 82.56 91 VAL A O 1
ATOM 683 N N . GLY A 1 92 ? -15.418 -0.590 -11.957 1.00 79.31 92 GLY A N 1
ATOM 684 C CA . GLY A 1 92 ? -14.033 -0.264 -11.592 1.00 79.31 92 GLY A CA 1
ATOM 685 C C . GLY A 1 92 ? -13.085 -1.466 -11.475 1.00 79.31 92 GLY A C 1
ATOM 686 O O . GLY A 1 92 ? -11.878 -1.272 -11.338 1.00 79.31 92 GLY A O 1
ATOM 687 N N . HIS A 1 93 ? -13.566 -2.708 -11.590 1.00 85.12 93 HIS A N 1
ATOM 688 C CA . HIS A 1 93 ? -12.687 -3.870 -11.748 1.00 85.12 93 HIS A CA 1
ATOM 689 C C . HIS A 1 93 ? -12.328 -4.116 -13.220 1.00 85.12 93 HIS A C 1
ATOM 691 O O . HIS A 1 93 ? -13.202 -4.244 -14.073 1.00 85.12 93 HIS A O 1
ATOM 697 N N . HIS A 1 94 ? -11.028 -4.229 -13.515 1.00 83.75 94 HIS A N 1
ATOM 698 C CA . HIS A 1 94 ? -10.552 -4.666 -14.830 1.00 83.75 94 HIS A CA 1
ATOM 699 C C . HIS A 1 94 ? -10.955 -6.118 -15.109 1.00 83.75 94 HIS A C 1
ATOM 701 O O . HIS A 1 94 ? -10.847 -6.982 -14.234 1.00 83.75 94 HIS A O 1
ATOM 707 N N . PHE A 1 95 ? -11.307 -6.414 -16.358 1.00 84.44 95 PHE A N 1
ATOM 708 C CA . PHE A 1 95 ? -11.772 -7.736 -16.764 1.00 84.44 95 PHE A CA 1
ATOM 709 C C . PHE A 1 95 ? -10.772 -8.884 -16.542 1.00 84.44 95 PHE A C 1
ATOM 711 O O . PHE A 1 95 ? -11.214 -10.010 -16.359 1.00 84.44 95 PHE A O 1
ATOM 718 N N . SER A 1 96 ? -9.455 -8.649 -16.454 1.00 83.56 96 SER A N 1
ATOM 719 C CA . SER A 1 96 ? -8.503 -9.711 -16.072 1.00 83.56 96 SER A CA 1
ATOM 720 C C . SER A 1 96 ? -8.644 -10.145 -14.602 1.00 83.56 96 SER A C 1
ATOM 722 O O . SER A 1 96 ? -8.418 -11.308 -14.268 1.00 83.56 96 SER A O 1
ATOM 724 N N . VAL A 1 97 ? -9.099 -9.247 -13.718 1.00 87.31 97 VAL A N 1
ATOM 725 C CA . VAL A 1 97 ? -9.474 -9.579 -12.331 1.00 87.31 97 VAL A CA 1
ATOM 726 C C . VAL A 1 97 ? -10.812 -10.322 -12.307 1.00 87.31 97 VAL A C 1
ATOM 728 O O . VAL A 1 97 ? -10.967 -11.268 -11.536 1.00 87.31 97 VAL A O 1
ATOM 731 N N . LEU A 1 98 ? -11.762 -9.931 -13.165 1.00 89.56 98 LEU A N 1
ATOM 732 C CA . LEU A 1 98 ? -13.046 -10.627 -13.310 1.00 89.56 98 LEU A CA 1
ATOM 733 C C . LEU A 1 98 ? -12.853 -12.046 -13.865 1.00 89.56 98 LEU A C 1
ATOM 735 O O . LEU A 1 98 ? -13.415 -12.979 -13.307 1.00 89.56 98 LEU A O 1
ATOM 739 N N . HIS A 1 99 ? -12.001 -12.230 -14.879 1.00 92.19 99 HIS A N 1
ATOM 740 C CA . HIS A 1 99 ? -11.636 -13.535 -15.445 1.00 92.19 99 HIS A CA 1
ATOM 741 C C . HIS A 1 99 ? -10.998 -14.443 -14.392 1.00 92.19 99 HIS A C 1
ATOM 743 O O . HIS A 1 99 ? -11.523 -15.522 -14.150 1.00 92.19 99 HIS A O 1
ATOM 749 N N . ARG A 1 100 ? -9.984 -13.982 -13.640 1.00 89.12 100 ARG A N 1
ATOM 750 C CA . ARG A 1 100 ? -9.392 -14.787 -12.550 1.00 89.12 100 ARG A CA 1
ATOM 751 C C . ARG A 1 100 ? -10.408 -15.136 -11.448 1.00 89.12 100 ARG A C 1
ATOM 753 O O . ARG A 1 100 ? -10.395 -16.251 -10.929 1.00 89.12 100 ARG A O 1
ATOM 760 N N . ARG A 1 101 ? -11.326 -14.222 -11.095 1.00 88.88 101 ARG A N 1
ATOM 761 C CA . ARG A 1 101 ? -12.434 -14.517 -10.158 1.00 88.88 101 ARG A CA 1
ATOM 762 C C . ARG A 1 101 ? -13.421 -15.536 -10.729 1.00 88.88 101 ARG A C 1
ATOM 764 O O . ARG A 1 101 ? -13.881 -16.394 -9.978 1.00 88.88 101 ARG A O 1
ATOM 771 N N . LEU A 1 102 ? -13.740 -15.450 -12.019 1.00 88.31 102 LEU A N 1
ATOM 772 C CA . LEU A 1 102 ? -14.604 -16.401 -12.712 1.00 88.31 102 LEU A CA 1
ATOM 773 C C . LEU A 1 102 ? -13.935 -17.762 -12.852 1.00 88.31 102 LEU A C 1
ATOM 775 O O . LEU A 1 102 ? -14.599 -18.746 -12.586 1.00 88.31 102 LEU A O 1
ATOM 779 N N . GLN A 1 103 ? -12.640 -17.851 -13.147 1.00 88.50 103 GLN A N 1
ATOM 780 C CA . GLN A 1 103 ? -11.910 -19.117 -13.246 1.00 88.50 103 GLN A CA 1
ATOM 781 C C . GLN A 1 103 ? -12.013 -19.926 -11.937 1.00 88.50 103 GLN A C 1
ATOM 783 O O . GLN A 1 103 ? -12.331 -21.112 -11.956 1.00 88.50 103 GLN A O 1
ATOM 788 N N . HIS A 1 104 ? -11.876 -19.271 -10.777 1.00 83.38 104 HIS A N 1
ATOM 789 C CA . HIS A 1 104 ? -12.070 -19.907 -9.464 1.00 83.38 104 HIS A CA 1
ATOM 790 C C . HIS A 1 104 ? -13.534 -20.273 -9.120 1.00 83.38 104 HIS A C 1
ATOM 792 O O . HIS A 1 104 ? -13.763 -21.010 -8.155 1.00 83.38 104 HIS A O 1
ATOM 798 N N . ALA A 1 105 ? -14.520 -19.759 -9.865 1.00 81.31 105 ALA A N 1
ATOM 799 C CA . ALA A 1 105 ? -15.950 -20.011 -9.654 1.00 81.31 105 ALA A CA 1
ATOM 800 C C . ALA A 1 105 ? -16.555 -20.970 -10.697 1.00 81.31 105 ALA A C 1
ATOM 802 O O . ALA A 1 105 ? -17.349 -21.828 -10.328 1.00 81.31 105 ALA A O 1
ATOM 803 N N . ALA A 1 106 ? -16.142 -20.881 -11.962 1.00 70.00 106 ALA A N 1
ATOM 804 C CA . ALA A 1 106 ? -16.512 -21.761 -13.068 1.00 70.00 106 ALA A CA 1
ATOM 805 C C . ALA A 1 106 ? -16.251 -23.225 -12.702 1.00 70.00 106 ALA A C 1
ATOM 807 O O . ALA A 1 106 ? -17.175 -24.023 -12.735 1.00 70.00 106 ALA A O 1
ATOM 808 N N . VAL A 1 107 ? -15.069 -23.521 -12.145 1.00 59.34 107 VAL A N 1
ATOM 809 C CA . VAL A 1 107 ? -14.667 -24.830 -11.579 1.00 59.34 107 VAL A CA 1
ATOM 810 C C . VAL A 1 107 ? -15.659 -25.413 -10.542 1.00 59.34 107 VAL A C 1
ATOM 812 O O . VAL A 1 107 ? -15.578 -26.589 -10.195 1.00 59.34 107 VAL A O 1
ATOM 815 N N . ARG A 1 108 ? -16.613 -24.621 -10.026 1.00 68.12 108 ARG A N 1
ATOM 816 C CA . ARG A 1 108 ? -17.672 -25.055 -9.090 1.00 68.12 108 ARG A CA 1
ATOM 817 C C . ARG A 1 108 ? -19.067 -25.176 -9.715 1.00 68.12 108 ARG A C 1
ATOM 819 O O . ARG A 1 108 ? -19.953 -25.722 -9.063 1.00 68.12 108 ARG A O 1
ATOM 826 N N . HIS A 1 109 ? -19.279 -24.634 -10.913 1.00 69.69 109 HIS A N 1
ATOM 827 C CA . HIS A 1 109 ? -20.600 -24.467 -11.533 1.00 69.69 109 HIS A CA 1
ATOM 828 C C . HIS A 1 109 ? -20.695 -25.045 -12.954 1.00 69.69 109 HIS A C 1
ATOM 830 O O . HIS A 1 109 ? -21.754 -25.544 -13.323 1.00 69.69 109 HIS A O 1
ATOM 836 N N . THR A 1 110 ? -19.607 -25.034 -13.724 1.00 71.38 110 THR A N 1
ATOM 837 C CA . THR A 1 110 ? -19.483 -25.649 -15.051 1.00 71.38 110 THR A CA 1
ATOM 838 C C . THR A 1 110 ? -18.418 -26.746 -15.021 1.00 71.38 110 THR A C 1
ATOM 840 O O . THR A 1 110 ? -17.447 -26.669 -14.274 1.00 71.38 110 THR A O 1
ATOM 843 N N . LYS A 1 111 ? -18.585 -27.787 -15.848 1.00 78.00 111 LYS A N 1
ATOM 844 C CA . LYS A 1 111 ? -17.499 -28.749 -16.142 1.00 78.00 111 LYS A CA 1
ATOM 845 C C . LYS A 1 111 ? -16.541 -28.246 -17.226 1.00 78.00 111 LYS A C 1
ATOM 847 O O . LYS A 1 111 ? -15.520 -28.875 -17.471 1.00 78.00 111 LYS A O 1
ATOM 852 N N . GLU A 1 112 ? -16.908 -27.153 -17.884 1.00 81.94 112 GLU A N 1
ATOM 853 C CA . GLU A 1 112 ? -16.133 -26.490 -18.924 1.00 81.94 112 GLU A CA 1
ATOM 854 C C . GLU A 1 112 ? -15.272 -25.391 -18.303 1.00 81.94 112 GLU A C 1
ATOM 856 O O . GLU A 1 112 ? -15.781 -24.546 -17.553 1.00 81.94 112 GLU A O 1
ATOM 861 N N . ASP A 1 113 ? -13.982 -25.414 -18.636 1.00 87.62 113 ASP A N 1
ATOM 862 C CA . ASP A 1 113 ? -13.022 -24.380 -18.268 1.00 87.62 113 ASP A CA 1
ATOM 863 C C . ASP A 1 113 ? -13.350 -23.044 -18.950 1.00 87.62 113 ASP A C 1
ATOM 865 O O . ASP A 1 113 ? -13.833 -22.991 -20.081 1.00 87.62 113 ASP A O 1
ATOM 869 N N . LEU A 1 114 ? -13.058 -21.944 -18.253 1.00 91.25 114 LEU A N 1
ATOM 870 C CA . LEU A 1 114 ? -13.223 -20.588 -18.776 1.00 91.25 114 LEU A CA 1
ATOM 871 C C . LEU A 1 114 ? -12.196 -20.336 -19.904 1.00 91.25 114 LEU A C 1
ATOM 873 O O . LEU A 1 114 ? -10.997 -20.405 -19.623 1.00 91.25 114 LEU A O 1
ATOM 877 N N . PRO A 1 115 ? -12.612 -20.021 -21.148 1.00 91.75 115 PRO A N 1
ATOM 878 C CA . PRO A 1 115 ? -11.676 -19.820 -22.254 1.00 91.75 115 PRO A CA 1
ATOM 879 C C . PRO A 1 115 ? -10.793 -18.567 -22.100 1.00 91.75 115 PRO A C 1
ATOM 881 O O . PRO A 1 115 ? -11.139 -17.602 -21.411 1.00 91.75 115 PRO A O 1
ATOM 884 N N . GLY A 1 116 ? -9.652 -18.590 -22.797 1.00 88.69 116 GLY A N 1
ATOM 885 C CA . GLY A 1 116 ? -8.588 -17.582 -22.723 1.00 88.69 116 GLY A CA 1
ATOM 886 C C . GLY A 1 116 ? -7.628 -17.821 -21.552 1.00 88.69 116 GLY A C 1
ATOM 887 O O . GLY A 1 116 ? -8.057 -18.000 -20.412 1.00 88.69 116 GLY A O 1
ATOM 888 N N . ASP A 1 117 ? -6.321 -17.817 -21.825 1.00 89.56 117 ASP A N 1
ATOM 889 C CA . ASP A 1 117 ? -5.293 -17.906 -20.781 1.00 89.56 117 ASP A CA 1
ATOM 890 C C . ASP A 1 117 ? -4.993 -16.535 -20.131 1.00 89.56 117 ASP A C 1
ATOM 892 O O . ASP A 1 117 ? -5.529 -15.495 -20.519 1.00 89.56 117 ASP A O 1
ATOM 896 N N . VAL A 1 118 ? -4.141 -16.512 -19.101 1.00 83.94 118 VAL A N 1
ATOM 897 C CA . VAL A 1 118 ? -3.814 -15.267 -18.377 1.00 83.94 118 VAL A CA 1
ATOM 898 C C . VAL A 1 118 ? -3.092 -14.252 -19.276 1.00 83.94 118 VAL A C 1
ATOM 900 O O . VAL A 1 118 ? -3.365 -13.054 -19.178 1.00 83.94 118 VAL A O 1
ATOM 903 N N . CYS A 1 119 ? -2.226 -14.715 -20.179 1.00 85.50 119 CYS A N 1
ATOM 904 C CA . CYS A 1 119 ? -1.478 -13.872 -21.111 1.00 85.50 119 CYS A CA 1
ATOM 905 C C . CYS A 1 119 ? -2.417 -13.210 -22.129 1.00 85.50 119 CYS A C 1
ATOM 907 O O . CYS A 1 119 ? -2.250 -12.037 -22.461 1.00 85.50 119 CYS A O 1
ATOM 909 N N . ASP A 1 120 ? -3.447 -13.926 -22.574 1.00 87.94 120 ASP A N 1
ATOM 910 C CA . ASP A 1 120 ? -4.497 -13.422 -23.458 1.00 87.94 120 ASP A CA 1
ATOM 911 C C . ASP A 1 120 ? -5.320 -12.320 -22.798 1.00 87.94 120 ASP A C 1
ATOM 913 O O . ASP A 1 120 ? -5.552 -11.268 -23.402 1.00 87.94 120 ASP A O 1
ATOM 917 N N . MET A 1 121 ? -5.685 -12.507 -21.530 1.00 88.19 121 MET A N 1
ATOM 918 C CA . MET A 1 121 ? -6.403 -11.496 -20.757 1.00 88.19 121 MET A CA 1
ATOM 919 C C . MET A 1 121 ? -5.545 -10.253 -20.474 1.00 88.19 121 MET A C 1
ATOM 921 O O . MET A 1 121 ? -6.061 -9.133 -20.482 1.00 88.19 121 MET A O 1
ATOM 925 N N . GLU A 1 122 ? -4.236 -10.408 -20.261 1.00 85.81 122 GLU A N 1
ATOM 926 C CA . GLU A 1 122 ? -3.302 -9.285 -20.088 1.00 85.81 122 GLU A CA 1
ATOM 927 C C . GLU A 1 122 ? -2.989 -8.564 -21.409 1.00 85.81 122 GLU A C 1
ATOM 929 O O . GLU A 1 122 ? -2.897 -7.329 -21.443 1.00 85.81 122 GLU A O 1
ATOM 934 N N . ARG A 1 123 ? -2.936 -9.292 -22.529 1.00 85.44 123 ARG A N 1
ATOM 935 C CA . ARG A 1 123 ? -2.807 -8.712 -23.870 1.00 85.44 123 ARG A CA 1
ATOM 936 C C . ARG A 1 123 ? -4.059 -7.928 -24.263 1.00 85.44 123 ARG A C 1
ATOM 938 O O . ARG A 1 123 ? -3.940 -6.775 -24.677 1.00 85.44 123 ARG A O 1
ATOM 945 N N . LEU A 1 124 ? -5.251 -8.486 -24.039 1.00 87.62 124 LEU A N 1
ATOM 946 C CA . LEU A 1 124 ? -6.528 -7.777 -24.192 1.00 87.62 124 LEU A CA 1
ATOM 947 C C . LEU A 1 124 ? -6.603 -6.538 -23.290 1.00 87.62 124 LEU A C 1
ATOM 949 O O . LEU A 1 124 ? -7.024 -5.480 -23.752 1.00 87.62 124 LEU A O 1
ATOM 953 N N . LYS A 1 125 ? -6.154 -6.618 -22.028 1.00 85.19 125 LYS A N 1
ATOM 954 C CA . LYS A 1 125 ? -6.095 -5.455 -21.120 1.00 85.19 125 LYS A CA 1
ATOM 955 C C . LYS A 1 125 ? -5.201 -4.348 -21.686 1.00 85.19 125 LYS A C 1
ATOM 957 O O . LYS A 1 125 ? -5.566 -3.177 -21.619 1.00 85.19 125 LYS A O 1
ATOM 962 N N . SER A 1 126 ? -4.057 -4.713 -22.259 1.00 83.88 126 SER A N 1
ATOM 963 C CA . SER A 1 126 ? -3.115 -3.763 -22.864 1.00 83.88 126 SER A CA 1
ATOM 964 C C . SER A 1 126 ? -3.727 -3.065 -24.087 1.00 83.88 126 SER A C 1
ATOM 966 O O . SER A 1 126 ? -3.669 -1.843 -24.201 1.00 83.88 126 SER A O 1
ATOM 968 N N . ILE A 1 127 ? -4.411 -3.828 -24.946 1.00 82.38 127 ILE A N 1
ATOM 969 C CA . ILE A 1 127 ? -5.195 -3.327 -26.087 1.00 82.38 127 ILE A CA 1
ATOM 970 C C . ILE A 1 127 ? -6.314 -2.377 -25.624 1.00 82.38 127 ILE A C 1
ATOM 972 O O . ILE A 1 127 ? -6.487 -1.298 -26.194 1.00 82.38 127 ILE A O 1
ATOM 976 N N . TYR A 1 128 ? -7.058 -2.743 -24.576 1.00 82.25 128 TYR A N 1
ATOM 977 C CA . TYR A 1 128 ? -8.137 -1.920 -24.026 1.00 82.25 128 TYR A CA 1
ATOM 978 C C . TYR A 1 128 ? -7.619 -0.570 -23.516 1.00 82.25 128 TYR A C 1
ATOM 980 O O . TYR A 1 128 ? -8.161 0.470 -23.873 1.00 82.25 128 TYR A O 1
ATOM 988 N N . LEU A 1 129 ? -6.529 -0.566 -22.742 1.00 81.88 129 LEU A N 1
ATOM 989 C CA . LEU A 1 129 ? -5.916 0.663 -22.222 1.00 81.88 129 LEU A CA 1
ATOM 990 C C . LEU A 1 129 ? -5.308 1.537 -23.334 1.00 81.88 129 LEU A C 1
ATOM 992 O O . LEU A 1 129 ? -5.368 2.761 -23.249 1.00 81.88 129 LEU A O 1
ATOM 996 N N . ALA A 1 130 ? -4.780 0.934 -24.405 1.00 79.06 130 ALA A N 1
ATOM 997 C CA . ALA A 1 130 ? -4.297 1.673 -25.572 1.00 79.06 130 ALA A CA 1
ATOM 998 C C . ALA A 1 130 ? -5.427 2.296 -26.412 1.00 79.06 130 ALA A C 1
ATOM 1000 O O . ALA A 1 130 ? -5.208 3.292 -27.107 1.00 79.06 130 ALA A O 1
ATOM 1001 N N . THR A 1 131 ? -6.638 1.738 -26.363 1.00 74.69 131 THR A N 1
ATOM 1002 C CA . THR A 1 131 ? -7.799 2.198 -27.147 1.00 74.69 131 THR A CA 1
ATOM 1003 C C . THR A 1 131 ? -8.716 3.134 -26.357 1.00 74.69 131 THR A C 1
ATOM 1005 O O . THR A 1 131 ? -9.261 4.065 -26.943 1.00 74.69 131 THR A O 1
ATOM 1008 N N . HIS A 1 132 ? -8.785 2.975 -25.033 1.00 73.81 132 HIS A N 1
ATOM 1009 C CA . HIS A 1 132 ? -9.585 3.780 -24.107 1.00 73.81 132 HIS A CA 1
ATOM 1010 C C . HIS A 1 132 ? -8.687 4.526 -23.097 1.00 73.81 132 HIS A C 1
ATOM 1012 O O . HIS A 1 132 ? -8.654 4.161 -21.917 1.00 73.81 132 HIS A O 1
ATOM 1018 N N . PRO A 1 133 ? -7.938 5.563 -23.526 1.00 68.50 133 PRO A N 1
ATOM 1019 C CA . PRO A 1 133 ? -7.145 6.369 -22.608 1.00 68.50 133 PRO A CA 1
ATOM 1020 C C . PRO A 1 133 ? -8.068 7.111 -21.634 1.00 68.50 133 PRO A C 1
ATOM 1022 O O . PRO A 1 133 ? -8.897 7.930 -22.032 1.00 68.50 133 PRO A O 1
ATOM 1025 N N . THR A 1 134 ? -7.913 6.844 -20.339 1.00 58.97 134 THR A N 1
ATOM 1026 C CA . THR A 1 134 ? -8.460 7.721 -19.299 1.00 58.97 134 THR A CA 1
ATOM 1027 C C . THR A 1 134 ? -7.748 9.079 -19.361 1.00 58.97 134 THR A C 1
ATOM 1029 O O . THR A 1 134 ? -6.616 9.156 -19.834 1.00 58.97 134 THR A O 1
ATOM 1032 N N . HIS A 1 135 ? -8.398 10.157 -18.902 1.00 44.47 135 HIS A N 1
ATOM 1033 C CA . HIS A 1 135 ? -7.984 11.561 -19.113 1.00 44.47 135 HIS A CA 1
ATOM 1034 C C . HIS A 1 135 ? -6.694 12.017 -18.373 1.00 44.47 135 HIS A C 1
ATOM 1036 O O . HIS A 1 135 ? -6.648 13.103 -17.798 1.00 44.47 135 HIS A O 1
ATOM 1042 N N . SER A 1 136 ? -5.635 11.205 -18.365 1.00 48.25 136 SER A N 1
ATOM 1043 C CA . SER A 1 136 ? -4.297 11.555 -17.888 1.00 48.25 136 SER A CA 1
ATOM 1044 C C . SER A 1 136 ? -3.354 11.728 -19.081 1.00 48.25 136 SER A C 1
ATOM 1046 O O . SER A 1 136 ? -3.001 10.756 -19.748 1.00 48.25 136 SER A O 1
ATOM 1048 N N . SER A 1 137 ? -2.919 12.964 -19.338 1.00 47.53 137 SER A N 1
ATOM 1049 C CA . SER A 1 137 ? -2.086 13.335 -20.499 1.00 47.53 137 SER A CA 1
ATOM 1050 C C . SER A 1 137 ? -0.748 12.587 -20.585 1.00 47.53 137 SER A C 1
ATOM 1052 O O . SER A 1 137 ? -0.215 12.381 -21.673 1.00 47.53 137 SER A O 1
ATOM 1054 N N . ALA A 1 138 ? -0.223 12.090 -19.460 1.00 45.28 138 ALA A N 1
ATOM 1055 C CA . ALA A 1 138 ? 0.972 11.243 -19.437 1.00 45.28 138 ALA A CA 1
ATOM 1056 C C . ALA A 1 138 ? 0.795 9.906 -20.194 1.00 45.28 138 ALA A C 1
ATOM 1058 O O . ALA A 1 138 ? 1.784 9.275 -20.564 1.00 45.28 138 ALA A O 1
ATOM 1059 N N . HIS A 1 139 ? -0.445 9.464 -20.433 1.00 51.12 139 HIS A N 1
ATOM 1060 C CA . HIS A 1 139 ? -0.749 8.171 -21.049 1.00 51.12 139 HIS A CA 1
ATOM 1061 C C . HIS A 1 139 ? -0.859 8.224 -22.589 1.00 51.12 139 HIS A C 1
ATOM 1063 O O . HIS A 1 139 ? -0.816 7.181 -23.249 1.00 51.12 139 HIS A O 1
ATOM 1069 N N . GLU A 1 140 ? -0.975 9.414 -23.188 1.00 49.97 140 GLU A N 1
ATOM 1070 C CA . GLU A 1 140 ? -1.203 9.580 -24.634 1.00 49.97 140 GLU A CA 1
ATOM 1071 C C . GLU A 1 140 ? 0.040 9.215 -25.462 1.00 49.97 140 GLU A C 1
ATOM 1073 O O . GLU A 1 140 ? -0.045 8.415 -26.395 1.00 49.97 140 GLU A O 1
ATOM 1078 N N . VAL A 1 141 ? 1.225 9.696 -25.067 1.00 48.69 141 VAL A N 1
ATOM 1079 C CA . VAL A 1 141 ? 2.488 9.431 -25.788 1.00 48.69 141 VAL A CA 1
ATOM 1080 C C . VAL A 1 141 ? 2.836 7.935 -25.795 1.00 48.69 141 VAL A C 1
ATOM 1082 O O . VAL A 1 141 ? 3.207 7.381 -26.833 1.00 48.69 141 VAL A O 1
ATOM 1085 N N . ALA A 1 142 ? 2.659 7.253 -24.658 1.00 49.19 142 ALA A N 1
ATOM 1086 C CA . ALA A 1 142 ? 2.916 5.817 -24.534 1.00 49.19 142 ALA A CA 1
ATOM 1087 C C . ALA A 1 142 ? 1.925 4.972 -25.357 1.00 49.19 142 ALA A C 1
ATOM 1089 O O . ALA A 1 142 ? 2.318 4.014 -26.029 1.00 49.19 142 ALA A O 1
ATOM 1090 N N . THR A 1 143 ? 0.639 5.342 -25.353 1.00 53.81 143 THR A N 1
ATOM 1091 C CA . THR A 1 143 ? -0.386 4.602 -26.107 1.00 53.81 143 THR A CA 1
ATOM 1092 C C . THR A 1 143 ? -0.285 4.826 -27.611 1.00 53.81 143 THR A C 1
ATOM 1094 O O . THR A 1 143 ? -0.593 3.908 -28.369 1.00 53.81 143 THR A O 1
ATOM 1097 N N . GLN A 1 144 ? 0.231 5.969 -28.075 1.00 54.06 144 GLN A N 1
ATOM 1098 C CA . GLN A 1 144 ? 0.471 6.195 -29.502 1.00 54.06 144 GLN A CA 1
ATOM 1099 C C . GLN A 1 144 ? 1.581 5.293 -30.073 1.00 54.06 144 GLN A C 1
ATOM 1101 O O . GLN A 1 144 ? 1.433 4.797 -31.188 1.00 54.06 144 GLN A O 1
ATOM 1106 N N . HIS A 1 145 ? 2.632 4.978 -29.304 1.00 52.25 145 HIS A N 1
ATOM 1107 C CA . HIS A 1 145 ? 3.604 3.949 -29.706 1.00 52.25 145 HIS A CA 1
ATOM 1108 C C . HIS A 1 145 ? 2.998 2.533 -29.696 1.00 52.25 145 HIS A C 1
ATOM 1110 O O . HIS A 1 145 ? 3.211 1.774 -30.639 1.00 52.25 145 HIS A O 1
ATOM 1116 N N . GLN A 1 146 ? 2.187 2.179 -28.690 1.00 55.16 146 GLN A N 1
ATOM 1117 C CA . GLN A 1 146 ? 1.531 0.861 -28.648 1.00 55.16 146 GLN A CA 1
ATOM 1118 C C . GLN A 1 146 ? 0.498 0.655 -29.770 1.00 55.16 146 GLN A C 1
ATOM 1120 O O . GLN A 1 146 ? 0.408 -0.445 -30.314 1.00 55.16 146 GLN A O 1
ATOM 1125 N N . ARG A 1 147 ? -0.237 1.702 -30.174 1.00 57.03 147 ARG A N 1
ATOM 1126 C CA . ARG A 1 147 ? -1.165 1.661 -31.322 1.00 57.03 147 ARG A CA 1
ATOM 1127 C C . ARG A 1 147 ? -0.459 1.285 -32.629 1.00 57.03 147 ARG A C 1
ATOM 1129 O O . ARG A 1 147 ? -1.036 0.555 -33.428 1.00 57.03 147 ARG A O 1
ATOM 1136 N N . ASN A 1 148 ? 0.791 1.709 -32.814 1.00 57.00 148 ASN A N 1
ATOM 1137 C CA . ASN A 1 148 ? 1.576 1.403 -34.014 1.00 57.00 148 ASN A CA 1
ATOM 1138 C C . ASN A 1 148 ? 2.087 -0.053 -34.063 1.00 57.00 148 ASN A C 1
ATOM 1140 O O . ASN A 1 148 ? 2.432 -0.533 -35.139 1.00 57.00 148 ASN A O 1
ATOM 1144 N N . GLY A 1 149 ? 2.129 -0.765 -32.930 1.00 71.19 149 GLY A N 1
ATOM 1145 C CA . GLY A 1 149 ? 2.555 -2.172 -32.856 1.00 71.19 149 GLY A CA 1
ATOM 1146 C C . GLY A 1 149 ? 1.426 -3.203 -33.005 1.00 71.19 149 GLY A C 1
ATOM 1147 O O . GLY A 1 149 ? 1.686 -4.405 -32.986 1.00 71.19 149 GLY A O 1
ATOM 1148 N N . LEU A 1 150 ? 0.171 -2.761 -33.120 1.00 79.38 150 LEU A N 1
ATOM 1149 C CA . LEU A 1 150 ? -1.020 -3.610 -33.032 1.00 79.38 150 LEU A CA 1
ATOM 1150 C C . LEU A 1 150 ? -1.359 -4.232 -34.402 1.00 79.38 150 LEU A C 1
ATOM 1152 O O . LEU A 1 150 ? -1.995 -3.605 -35.249 1.00 79.38 150 LEU A O 1
ATOM 1156 N N . CYS A 1 151 ? -0.915 -5.468 -34.650 1.00 85.62 151 CYS A N 1
ATOM 1157 C CA . CYS A 1 151 ? -1.058 -6.089 -35.970 1.00 85.62 151 CYS A CA 1
ATOM 1158 C C . CYS A 1 151 ? -2.427 -6.774 -36.183 1.00 85.62 151 CYS A C 1
ATOM 1160 O O . CYS A 1 151 ? -3.088 -7.213 -35.240 1.00 85.62 151 CYS A O 1
ATOM 1162 N N . MET A 1 152 ? -2.845 -6.955 -37.445 1.00 85.62 152 MET A N 1
ATOM 1163 C CA . MET A 1 152 ? -4.121 -7.622 -37.774 1.00 85.62 152 MET A CA 1
ATOM 1164 C C . MET A 1 152 ? -4.213 -9.079 -37.279 1.00 85.62 152 MET A C 1
ATOM 1166 O O . MET A 1 152 ? -5.321 -9.569 -37.063 1.00 85.62 152 MET A O 1
ATOM 1170 N N . LYS A 1 153 ? -3.085 -9.775 -37.046 1.00 87.19 153 LYS A N 1
ATOM 1171 C CA . LYS A 1 153 ? -3.098 -11.111 -36.412 1.00 87.19 153 LYS A CA 1
ATOM 1172 C C . LYS A 1 153 ? -3.587 -11.030 -34.963 1.00 87.19 153 LYS A C 1
ATOM 1174 O O . LYS A 1 153 ? -4.345 -11.891 -34.529 1.00 87.19 153 LYS A O 1
ATOM 1179 N N . ASP A 1 154 ? -3.209 -9.974 -34.248 1.00 86.31 154 ASP A N 1
ATOM 1180 C CA . ASP A 1 154 ? -3.588 -9.761 -32.851 1.00 86.31 154 ASP A CA 1
ATOM 1181 C C . ASP A 1 154 ? -5.051 -9.340 -32.733 1.00 86.31 154 ASP A C 1
ATOM 1183 O O . ASP A 1 154 ? -5.760 -9.852 -31.873 1.00 86.31 154 ASP A O 1
ATOM 1187 N N . ALA A 1 155 ? -5.532 -8.496 -33.652 1.00 88.69 155 ALA A N 1
ATOM 1188 C CA . ALA A 1 155 ? -6.950 -8.159 -33.764 1.00 88.69 155 ALA A CA 1
ATOM 1189 C C . ALA A 1 155 ? -7.815 -9.397 -34.083 1.00 88.69 155 ALA A C 1
ATOM 1191 O O . ALA A 1 155 ? -8.824 -9.628 -33.415 1.00 88.69 155 ALA A O 1
ATOM 1192 N N . LYS A 1 156 ? -7.397 -10.247 -35.040 1.00 90.38 156 LYS A N 1
ATOM 1193 C CA . LYS A 1 156 ? -8.090 -11.518 -35.333 1.00 90.38 156 LYS A CA 1
ATOM 1194 C C . LYS A 1 156 ? -8.049 -12.476 -34.124 1.00 90.38 156 LYS A C 1
ATOM 1196 O O . LYS A 1 156 ? -9.079 -13.058 -33.792 1.00 90.38 156 LYS A O 1
ATOM 1201 N N . ARG A 1 157 ? -6.922 -12.590 -33.405 1.00 91.00 157 ARG A N 1
ATOM 1202 C CA . ARG A 1 157 ? -6.800 -13.429 -32.191 1.00 91.00 157 ARG A CA 1
ATOM 1203 C C . ARG A 1 157 ? -7.659 -12.916 -31.029 1.00 91.00 157 ARG A C 1
ATOM 1205 O O . ARG A 1 157 ? -8.355 -13.710 -30.405 1.00 91.00 157 ARG A O 1
ATOM 1212 N N . ALA A 1 158 ? -7.680 -11.604 -30.794 1.00 91.19 158 ALA A N 1
ATOM 1213 C CA . ALA A 1 158 ? -8.566 -10.958 -29.826 1.00 91.19 158 ALA A CA 1
ATOM 1214 C C . ALA A 1 158 ? -10.046 -11.252 -30.129 1.00 91.19 158 ALA A C 1
ATOM 1216 O O . ALA A 1 158 ? -10.791 -11.615 -29.223 1.00 91.19 158 ALA A O 1
ATOM 1217 N N . GLY A 1 159 ? -10.454 -11.180 -31.402 1.00 92.81 159 GLY A N 1
ATOM 1218 C CA . GLY A 1 159 ? -11.813 -11.520 -31.831 1.00 92.81 159 GLY A CA 1
ATOM 1219 C C . GLY A 1 159 ? -12.201 -12.987 -31.595 1.00 92.81 159 GLY A C 1
ATOM 1220 O O . GLY A 1 159 ? -13.342 -13.258 -31.226 1.00 92.81 159 GLY A O 1
ATOM 1221 N N . VAL A 1 160 ? -11.262 -13.932 -31.738 1.00 95.06 160 VAL A N 1
ATOM 1222 C CA . VAL A 1 160 ? -11.492 -15.354 -31.403 1.00 95.06 160 VAL A CA 1
ATOM 1223 C C . VAL A 1 160 ? -11.701 -15.542 -29.897 1.00 95.06 160 VAL A C 1
ATOM 1225 O O . VAL A 1 160 ? -12.672 -16.184 -29.503 1.00 95.06 160 VAL A O 1
ATOM 1228 N N . ILE A 1 161 ? -10.855 -14.937 -29.058 1.00 93.44 161 ILE A N 1
ATOM 1229 C CA . ILE A 1 161 ? -10.986 -15.005 -27.590 1.00 93.44 161 ILE A CA 1
ATOM 1230 C C . ILE A 1 161 ? -12.313 -14.369 -27.142 1.00 93.44 161 ILE A C 1
ATOM 1232 O O . ILE A 1 161 ? -13.046 -14.949 -26.342 1.00 93.44 161 ILE A O 1
ATOM 1236 N N . ALA A 1 162 ? -12.667 -13.212 -27.712 1.00 94.06 162 ALA A N 1
ATOM 1237 C CA . ALA A 1 162 ? -13.935 -12.538 -27.448 1.00 94.06 162 ALA A CA 1
ATOM 1238 C C . ALA A 1 162 ? -15.149 -13.392 -27.829 1.00 94.06 162 ALA A C 1
ATOM 1240 O O . ALA A 1 162 ? -16.113 -13.455 -27.066 1.00 94.06 162 ALA A O 1
ATOM 1241 N N . ARG A 1 163 ? -15.081 -14.101 -28.963 1.00 96.56 163 ARG A N 1
ATOM 1242 C CA . ARG A 1 163 ? -16.123 -15.041 -29.385 1.00 96.56 163 ARG A CA 1
ATOM 1243 C C . ARG A 1 163 ? -16.263 -16.213 -28.412 1.00 96.56 163 ARG A C 1
ATOM 1245 O O . ARG A 1 163 ? -17.374 -16.495 -27.981 1.00 96.56 163 ARG A O 1
ATOM 1252 N N . GLN A 1 164 ? -15.154 -16.849 -28.031 1.00 95.75 164 GLN A N 1
ATOM 1253 C CA . GLN A 1 164 ? -15.150 -17.992 -27.109 1.00 95.75 164 GLN A CA 1
ATOM 1254 C C . GLN A 1 164 ? -15.698 -17.623 -25.723 1.00 95.75 164 GLN A C 1
ATOM 1256 O O . GLN A 1 164 ? -16.542 -18.337 -25.186 1.00 95.75 164 GLN A O 1
ATOM 1261 N N . ILE A 1 165 ? -15.264 -16.490 -25.158 1.00 94.56 165 ILE A N 1
ATOM 1262 C CA . ILE A 1 165 ? -15.772 -15.998 -23.868 1.00 94.56 165 ILE A CA 1
ATOM 1263 C C . ILE A 1 165 ? -17.262 -15.642 -23.976 1.00 94.56 165 ILE A C 1
ATOM 1265 O O . ILE A 1 165 ? -18.030 -15.992 -23.083 1.00 94.56 165 ILE A O 1
ATOM 1269 N N . PHE A 1 166 ? -17.699 -15.004 -25.067 1.00 96.62 166 PHE A N 1
ATOM 1270 C CA . PHE A 1 166 ? -19.116 -14.705 -25.288 1.00 96.62 166 PHE A CA 1
ATOM 1271 C C . PHE A 1 166 ? -19.980 -15.975 -25.360 1.00 96.62 166 PHE A C 1
ATOM 1273 O O . PHE A 1 166 ? -20.974 -16.067 -24.638 1.00 96.62 166 PHE A O 1
ATOM 1280 N N . ASP A 1 167 ? -19.596 -16.960 -26.179 1.00 95.75 167 ASP A N 1
ATOM 1281 C CA . ASP A 1 167 ? -20.353 -18.209 -26.333 1.00 95.75 167 ASP A CA 1
ATOM 1282 C C . ASP A 1 167 ? -20.413 -18.999 -25.010 1.00 95.75 167 ASP A C 1
ATOM 1284 O O . ASP A 1 167 ? -21.478 -19.501 -24.652 1.00 95.75 167 ASP A O 1
ATOM 1288 N N . TRP A 1 168 ? -19.328 -19.025 -24.222 1.00 95.12 168 TRP A N 1
ATOM 1289 C CA . TRP A 1 168 ? -19.312 -19.632 -22.881 1.00 95.12 168 TRP A CA 1
ATOM 1290 C C . TRP A 1 168 ? -20.279 -18.928 -21.910 1.00 95.12 168 TRP A C 1
ATOM 1292 O O . TRP A 1 168 ? -21.076 -19.584 -21.238 1.00 95.12 168 TRP A O 1
ATOM 1302 N N . VAL A 1 169 ? -20.293 -17.587 -21.872 1.00 94.81 169 VAL A N 1
ATOM 1303 C CA . VAL A 1 169 ? -21.255 -16.826 -21.043 1.00 94.81 169 VAL A CA 1
ATOM 1304 C C . VAL A 1 169 ? -22.700 -17.004 -21.535 1.00 94.81 169 VAL A C 1
ATOM 1306 O O . VAL A 1 169 ? -23.638 -16.925 -20.732 1.00 94.81 169 VAL A O 1
ATOM 1309 N N . LYS A 1 170 ? -22.903 -17.278 -22.828 1.00 95.06 170 LYS A N 1
ATOM 1310 C CA . LYS A 1 170 ? -24.216 -17.563 -23.414 1.00 95.06 170 LYS A CA 1
ATOM 1311 C C . LYS A 1 170 ? -24.721 -18.966 -23.054 1.00 95.06 170 LYS A C 1
ATOM 1313 O O . LYS A 1 170 ? -25.817 -19.063 -22.509 1.00 95.06 170 LYS A O 1
ATOM 1318 N N . ALA A 1 171 ? -23.903 -20.009 -23.193 1.00 93.12 171 ALA A N 1
ATOM 1319 C CA . ALA A 1 171 ? -24.238 -21.359 -22.722 1.00 93.12 171 ALA A CA 1
ATOM 1320 C C . ALA A 1 171 ? -24.533 -21.379 -21.206 1.00 93.12 171 ALA A C 1
ATOM 1322 O O . ALA A 1 171 ? -25.532 -21.943 -20.754 1.00 93.12 171 ALA A O 1
ATOM 1323 N N . LEU A 1 172 ? -23.732 -20.653 -20.418 1.00 91.00 172 LEU A N 1
ATOM 1324 C CA . LEU A 1 172 ? -23.974 -20.413 -18.992 1.00 91.00 172 LEU A CA 1
ATOM 1325 C C . LEU A 1 172 ? -25.308 -19.680 -18.730 1.00 91.00 172 LEU A C 1
ATOM 1327 O O . LEU A 1 172 ? -25.993 -19.969 -17.751 1.00 91.00 172 LEU A O 1
ATOM 1331 N N . SER A 1 173 ? -25.696 -18.735 -19.596 1.00 90.38 173 SER A N 1
ATOM 1332 C CA . SER A 1 173 ? -26.991 -18.037 -19.531 1.00 90.38 173 SER A CA 1
ATOM 1333 C C . SER A 1 173 ? -28.169 -18.991 -19.683 1.00 90.38 173 SER A C 1
ATOM 1335 O O . SER A 1 173 ? -29.204 -18.792 -19.050 1.00 90.38 173 SER A O 1
ATOM 1337 N N . GLU A 1 174 ? -28.041 -19.968 -20.571 1.00 91.94 174 GLU A N 1
ATOM 1338 C CA . GLU A 1 174 ? -29.101 -20.897 -20.959 1.00 91.94 174 GLU A CA 1
ATOM 1339 C C . GLU A 1 174 ? -29.230 -22.003 -19.897 1.00 91.94 174 GLU A C 1
ATOM 1341 O O . GLU A 1 174 ? -30.294 -22.148 -19.295 1.00 91.94 174 GLU A O 1
ATOM 1346 N N . SER A 1 175 ? -28.112 -22.616 -19.487 1.00 89.50 175 SER A N 1
ATOM 1347 C CA . SER A 1 175 ? -28.072 -23.603 -18.393 1.00 89.50 175 SER A CA 1
ATOM 1348 C C . SER A 1 175 ? -28.576 -23.080 -17.035 1.00 89.50 175 SER A C 1
ATOM 1350 O O . SER A 1 175 ? -28.967 -23.886 -16.190 1.00 89.50 175 SER A O 1
ATOM 1352 N N . LEU A 1 176 ? -28.550 -21.764 -16.786 1.00 85.94 176 LEU A N 1
ATOM 1353 C CA . LEU A 1 176 ? -29.102 -21.155 -15.565 1.00 85.94 176 LEU A CA 1
ATOM 1354 C C . LEU A 1 176 ? -30.609 -20.849 -15.654 1.00 85.94 176 LEU A C 1
ATOM 1356 O O . LEU A 1 176 ? -31.235 -20.635 -14.616 1.00 85.94 176 LEU A O 1
ATOM 1360 N N . GLN A 1 177 ? -31.195 -20.822 -16.855 1.00 81.00 177 GLN A N 1
ATOM 1361 C CA . GLN A 1 177 ? -32.640 -20.639 -17.054 1.00 81.00 177 GLN A CA 1
ATOM 1362 C C . GLN A 1 177 ? -33.404 -21.968 -16.967 1.00 81.00 177 GLN A C 1
ATOM 1364 O O . GLN A 1 177 ? -34.515 -21.986 -16.441 1.00 81.00 177 GLN A O 1
ATOM 1369 N N . ASP A 1 178 ? -32.784 -23.075 -17.380 1.00 64.69 178 ASP A N 1
ATOM 1370 C CA . ASP A 1 178 ? -33.387 -24.418 -17.380 1.00 64.69 178 ASP A CA 1
ATOM 1371 C C . ASP A 1 178 ? -33.471 -25.091 -15.994 1.00 64.69 178 ASP A C 1
ATOM 1373 O O . ASP A 1 178 ? -33.854 -26.255 -15.885 1.00 64.69 178 ASP A O 1
ATOM 1377 N N . ILE A 1 179 ? -33.158 -24.381 -14.903 1.00 61.97 179 ILE A N 1
ATOM 1378 C CA . ILE A 1 179 ? -33.399 -24.873 -13.538 1.00 61.97 179 ILE A CA 1
ATOM 1379 C C . ILE A 1 179 ? -34.911 -24.767 -13.256 1.00 61.97 179 ILE A C 1
ATOM 1381 O O . ILE A 1 179 ? -35.408 -23.654 -13.055 1.00 61.97 179 ILE A O 1
ATOM 1385 N N . PRO A 1 180 ? -35.675 -25.879 -13.200 1.00 48.19 180 PRO A N 1
ATOM 1386 C CA . PRO A 1 180 ? -37.130 -25.809 -13.135 1.00 48.19 180 PRO A CA 1
ATOM 1387 C C . PRO A 1 180 ? -37.582 -25.197 -11.806 1.00 48.19 180 PRO A C 1
ATOM 1389 O O . PRO A 1 180 ? -37.395 -25.773 -10.729 1.00 48.19 180 PRO A O 1
ATOM 1392 N N . GLY A 1 181 ? -38.195 -24.015 -11.886 1.00 48.75 181 GLY A N 1
ATOM 1393 C CA . GLY A 1 181 ? -38.687 -23.276 -10.728 1.00 48.75 181 GLY A CA 1
ATOM 1394 C C . GLY A 1 181 ? -39.735 -24.077 -9.955 1.00 48.75 181 GLY A C 1
ATOM 1395 O O . GLY A 1 181 ? -40.885 -24.181 -10.384 1.00 48.75 181 GLY A O 1
ATOM 1396 N N . LYS A 1 182 ? -39.343 -24.635 -8.802 1.00 46.03 182 LYS A N 1
ATOM 1397 C CA . LYS A 1 182 ? -40.234 -25.413 -7.932 1.00 46.03 182 LYS A CA 1
ATOM 1398 C C . LYS A 1 182 ? -41.470 -24.599 -7.540 1.00 46.03 182 LYS A C 1
ATOM 1400 O O . LYS A 1 182 ? -41.357 -23.626 -6.803 1.00 46.03 182 LYS A O 1
ATOM 1405 N N . GLY A 1 183 ? -42.643 -25.081 -7.948 1.00 43.34 183 GLY A N 1
ATOM 1406 C CA . GLY A 1 183 ? -43.922 -24.690 -7.359 1.00 43.34 183 GLY A CA 1
ATOM 1407 C C . GLY A 1 183 ? -44.446 -23.311 -7.758 1.00 43.34 183 GLY A C 1
ATOM 1408 O O . GLY A 1 183 ? -44.699 -22.478 -6.891 1.00 43.34 183 GLY A O 1
ATOM 1409 N N . LYS A 1 184 ? -44.768 -23.111 -9.043 1.00 42.38 184 LYS A N 1
ATOM 1410 C CA . LYS A 1 184 ? -46.018 -22.387 -9.328 1.00 42.38 184 LYS A CA 1
ATOM 1411 C C . LYS A 1 184 ? -47.164 -23.302 -8.897 1.00 42.38 184 LYS A C 1
ATOM 1413 O O . LYS A 1 184 ? -47.270 -24.409 -9.417 1.00 42.38 184 LYS A O 1
ATOM 1418 N N . GLY A 1 185 ? -47.979 -22.869 -7.939 1.00 41.50 185 GLY A N 1
ATOM 1419 C CA . GLY A 1 185 ? -49.196 -23.595 -7.581 1.00 41.50 185 GLY A CA 1
ATOM 1420 C C . GLY A 1 185 ? -50.194 -23.555 -8.737 1.00 41.50 185 GLY A C 1
ATOM 1421 O O . GLY A 1 185 ? -50.441 -22.484 -9.293 1.00 41.50 185 GLY A O 1
ATOM 1422 N N . GLU A 1 186 ? -50.760 -24.705 -9.101 1.00 39.22 186 GLU A N 1
ATOM 1423 C CA . GLU A 1 186 ? -51.897 -24.755 -10.019 1.00 39.22 186 GLU A CA 1
ATOM 1424 C C . GLU A 1 186 ? -53.122 -24.135 -9.339 1.00 39.22 186 GLU A C 1
ATOM 1426 O O . GLU A 1 186 ? -53.644 -24.676 -8.362 1.00 39.22 186 GLU A O 1
ATOM 1431 N N . ALA A 1 187 ? -53.611 -23.014 -9.869 1.00 41.16 187 ALA A N 1
ATOM 1432 C CA . ALA A 1 187 ? -54.939 -22.521 -9.532 1.00 41.16 187 ALA A CA 1
ATOM 1433 C C . ALA A 1 187 ? -55.978 -23.445 -10.191 1.00 41.16 187 ALA A C 1
ATOM 1435 O O . ALA A 1 187 ? -56.277 -23.312 -11.378 1.00 41.16 187 ALA A O 1
ATOM 1436 N N . ARG A 1 188 ? -56.491 -24.424 -9.437 1.00 37.84 188 ARG A N 1
ATOM 1437 C CA . ARG A 1 188 ? -57.535 -25.345 -9.910 1.00 37.84 188 ARG A CA 1
ATOM 1438 C C . ARG A 1 188 ? -58.913 -24.683 -9.917 1.00 37.84 188 ARG A C 1
ATOM 1440 O O . ARG A 1 188 ? -59.727 -24.917 -9.025 1.00 37.84 188 ARG A O 1
ATOM 1447 N N . ASP A 1 189 ? -59.202 -23.934 -10.975 1.00 42.66 189 ASP A N 1
ATOM 1448 C CA . ASP A 1 189 ? -60.575 -23.578 -11.343 1.00 42.66 189 ASP A CA 1
ATOM 1449 C C . ASP A 1 189 ? -61.347 -24.831 -11.797 1.00 42.66 189 ASP A C 1
ATOM 1451 O O . ASP A 1 189 ? -61.405 -25.169 -12.978 1.00 42.66 189 ASP A O 1
ATOM 1455 N N . THR A 1 190 ? -61.958 -25.540 -10.842 1.00 36.16 190 THR A N 1
ATOM 1456 C CA . THR A 1 190 ? -62.859 -26.679 -11.113 1.00 36.16 190 THR A CA 1
ATOM 1457 C C . THR A 1 190 ? -64.111 -26.641 -10.236 1.00 36.16 190 THR A C 1
ATOM 1459 O O . THR A 1 190 ? -64.291 -27.426 -9.316 1.00 36.16 190 THR A O 1
ATOM 1462 N N . LYS A 1 191 ? -64.977 -25.684 -10.577 1.00 34.56 191 LYS A N 1
ATOM 1463 C CA . LYS A 1 191 ? -66.415 -25.869 -10.844 1.00 34.56 191 LYS A CA 1
ATOM 1464 C C . LYS A 1 191 ? -67.207 -26.845 -9.945 1.00 34.56 191 LYS A C 1
ATOM 1466 O O . LYS A 1 191 ? -67.094 -28.060 -10.064 1.00 34.56 191 LYS A O 1
ATOM 1471 N N . VAL A 1 192 ? -68.126 -26.250 -9.181 1.00 37.41 192 VAL A N 1
ATOM 1472 C CA . VAL A 1 192 ? -69.260 -26.851 -8.449 1.00 37.41 192 VAL A CA 1
ATOM 1473 C C . VAL A 1 192 ? -69.869 -28.095 -9.116 1.00 37.41 192 VAL A C 1
ATOM 1475 O O . VAL A 1 192 ? -70.254 -28.043 -10.287 1.00 37.41 192 VAL A O 1
ATOM 1478 N N . ARG A 1 193 ? -70.095 -29.142 -8.310 1.00 31.31 193 ARG A N 1
ATOM 1479 C CA . ARG A 1 193 ? -71.236 -30.063 -8.439 1.00 31.31 193 ARG A CA 1
ATOM 1480 C C . ARG A 1 193 ? -71.581 -30.672 -7.073 1.00 31.31 193 ARG A C 1
ATOM 1482 O O . ARG A 1 193 ? -70.665 -30.957 -6.307 1.00 31.31 193 ARG A O 1
ATOM 1489 N N . GLU A 1 194 ? -72.867 -30.833 -6.766 1.00 38.75 194 GLU A N 1
ATOM 1490 C CA . GLU A 1 194 ? -73.324 -31.468 -5.521 1.00 38.75 194 GLU A CA 1
ATOM 1491 C C . GLU A 1 194 ? -73.148 -32.998 -5.532 1.00 38.75 194 GLU A C 1
ATOM 1493 O O . GLU A 1 194 ? -73.170 -33.605 -6.607 1.00 38.75 194 GLU A O 1
ATOM 1498 N N . LEU A 1 195 ? -73.027 -33.609 -4.343 1.00 35.91 195 LEU A N 1
ATOM 1499 C CA . LEU A 1 195 ? -73.999 -34.569 -3.774 1.00 35.91 195 LEU A CA 1
ATOM 1500 C C . LEU A 1 195 ? -73.568 -35.049 -2.363 1.00 35.91 195 LEU A C 1
ATOM 1502 O O . LEU A 1 195 ? -72.377 -35.076 -2.070 1.00 35.91 195 LEU A O 1
ATOM 1506 N N . GLU A 1 196 ? -74.577 -35.352 -1.532 1.00 33.66 196 GLU A N 1
ATOM 1507 C CA . GLU A 1 196 ? -74.682 -36.344 -0.425 1.00 33.66 196 GLU A CA 1
ATOM 1508 C C . GLU A 1 196 ? -73.388 -36.809 0.294 1.00 33.66 196 GLU A C 1
ATOM 1510 O O . GLU A 1 196 ? -72.479 -37.347 -0.328 1.00 33.66 196 GLU A O 1
ATOM 1515 N N . GLU A 1 197 ? -73.181 -36.541 1.593 1.00 39.66 197 GLU A N 1
ATOM 1516 C CA . GLU A 1 197 ? -73.861 -37.031 2.828 1.00 39.66 197 GLU A CA 1
ATOM 1517 C C . GLU A 1 197 ? -73.094 -38.192 3.515 1.00 39.66 197 GLU A C 1
ATOM 1519 O O . GLU A 1 197 ? -72.214 -38.798 2.911 1.00 39.66 197 GLU A O 1
ATOM 1524 N N . ASP A 1 198 ? -73.378 -38.412 4.810 1.00 33.31 198 ASP A N 1
ATOM 1525 C CA . ASP A 1 198 ? -72.634 -39.231 5.795 1.00 33.31 198 ASP A CA 1
ATOM 1526 C C . ASP A 1 198 ? -71.152 -38.836 6.058 1.00 33.31 198 ASP A C 1
ATOM 1528 O O . ASP A 1 198 ? -70.402 -38.432 5.178 1.00 33.31 198 ASP A O 1
ATOM 1532 N N . GLY A 1 199 ? -70.608 -38.922 7.279 1.00 33.19 199 GLY A N 1
ATOM 1533 C CA . GLY A 1 199 ? -71.199 -39.243 8.585 1.00 33.19 199 GLY A CA 1
ATOM 1534 C C . GLY A 1 199 ? -70.120 -39.697 9.591 1.00 33.19 199 GLY A C 1
ATOM 1535 O O . GLY A 1 199 ? -69.144 -40.313 9.178 1.00 33.19 199 GLY A O 1
ATOM 1536 N N . ILE A 1 200 ? -70.326 -39.465 10.904 1.00 35.50 200 ILE A N 1
ATOM 1537 C CA . ILE A 1 200 ? -69.510 -40.000 12.037 1.00 35.50 200 ILE A CA 1
ATOM 1538 C C . ILE A 1 200 ? -68.062 -39.421 12.133 1.00 35.50 200 ILE A C 1
ATOM 1540 O O . ILE A 1 200 ? -67.434 -39.127 11.129 1.00 35.50 200 ILE A O 1
ATOM 1544 N N . SER A 1 201 ? -67.373 -39.296 13.281 1.00 34.00 201 SER A N 1
ATOM 1545 C CA . SER A 1 201 ? -67.699 -38.849 14.655 1.00 34.00 201 SER A CA 1
ATOM 1546 C C . SER A 1 201 ? -66.388 -38.778 15.478 1.00 34.00 201 SER A C 1
ATOM 1548 O O . SER A 1 201 ? -65.537 -39.643 15.327 1.00 34.00 201 SER A O 1
ATOM 1550 N N . SER A 1 202 ? -66.284 -37.821 16.413 1.00 35.19 202 SER A N 1
ATOM 1551 C CA . SER A 1 202 ? -65.561 -37.892 17.713 1.00 35.19 202 SER A CA 1
ATOM 1552 C C . SER A 1 202 ? -64.127 -38.471 17.850 1.00 35.19 202 SER A C 1
ATOM 1554 O O . SER A 1 202 ? -63.913 -39.669 17.701 1.00 35.19 202 SER A O 1
ATOM 1556 N N . GLY A 1 203 ? -63.234 -37.671 18.457 1.00 31.77 203 GLY A N 1
ATOM 1557 C CA . GLY A 1 203 ? -62.081 -38.145 19.255 1.00 31.77 203 GLY A CA 1
ATOM 1558 C C . GLY A 1 203 ? -60.756 -38.317 18.485 1.00 31.77 203 GLY A C 1
ATOM 1559 O O . GLY A 1 203 ? -60.742 -38.818 17.373 1.00 31.77 203 GLY A O 1
ATOM 1560 N N . GLY A 1 204 ? -59.580 -37.929 18.993 1.00 32.50 204 GLY A N 1
ATOM 1561 C CA . GLY A 1 204 ? -59.264 -37.223 20.243 1.00 32.50 204 GLY A CA 1
ATOM 1562 C C . GLY A 1 204 ? -58.753 -38.122 21.375 1.00 32.50 204 GLY A C 1
ATOM 1563 O O . GLY A 1 204 ? -59.525 -38.496 22.249 1.00 32.50 204 GLY A O 1
ATOM 1564 N N . SER A 1 205 ? -57.445 -38.403 21.397 1.00 34.72 205 SER A N 1
ATOM 1565 C CA . SER A 1 205 ? -56.716 -38.844 22.598 1.00 34.72 205 SER A CA 1
ATOM 1566 C C . SER A 1 205 ? -55.214 -38.553 22.472 1.00 34.72 205 SER A C 1
ATOM 1568 O O . SER A 1 205 ? -54.700 -38.364 21.369 1.00 34.72 205 SER A O 1
ATOM 1570 N N . SER A 1 206 ? -54.518 -38.508 23.606 1.00 40.59 206 SER A N 1
ATOM 1571 C CA . SER A 1 206 ? -53.085 -38.226 23.738 1.00 40.59 206 SER A CA 1
ATOM 1572 C C . SER A 1 206 ? -52.288 -39.452 24.195 1.00 40.59 206 SER A C 1
ATOM 1574 O O . SER A 1 206 ? -52.745 -40.202 25.051 1.00 40.59 206 SER A O 1
ATOM 1576 N N . GLY A 1 207 ? -51.050 -39.574 23.714 1.00 31.77 207 GLY A N 1
ATOM 1577 C CA . GLY A 1 207 ? -50.006 -40.485 24.203 1.00 31.77 207 GLY A CA 1
ATOM 1578 C C . GLY A 1 207 ? -48.679 -40.044 23.571 1.00 31.77 207 GLY A C 1
ATOM 1579 O O . GLY A 1 207 ? -48.641 -39.860 22.361 1.00 31.77 207 GLY A O 1
ATOM 1580 N N . SER A 1 208 ? -47.590 -39.714 24.271 1.00 36.94 208 SER A N 1
ATOM 1581 C CA . SER A 1 208 ? -47.129 -40.077 25.623 1.00 36.94 208 SER A CA 1
ATOM 1582 C C . SER A 1 208 ? -46.765 -41.554 25.777 1.00 36.94 208 SER A C 1
ATOM 1584 O O . SER A 1 208 ? -47.473 -42.322 26.413 1.00 36.94 208 SER A O 1
ATOM 1586 N N . TYR A 1 209 ? -45.616 -41.913 25.203 1.00 36.50 209 TYR A N 1
ATOM 1587 C CA . TYR A 1 209 ? -44.722 -42.928 25.751 1.00 36.50 209 TYR A CA 1
ATOM 1588 C C . TYR A 1 209 ? -43.282 -42.443 25.577 1.00 36.50 209 TYR A C 1
ATOM 1590 O O . TYR A 1 209 ? -42.876 -42.079 24.474 1.00 36.50 209 TYR A O 1
ATOM 1598 N N . GLY A 1 210 ? -42.529 -42.415 26.673 1.00 34.53 210 GLY A N 1
ATOM 1599 C CA . GLY A 1 210 ? -41.071 -42.459 26.633 1.00 34.53 210 GLY A CA 1
ATOM 1600 C C . GLY A 1 210 ? -40.616 -43.896 26.868 1.00 34.53 210 GLY A C 1
ATOM 1601 O O . GLY A 1 210 ? -41.374 -44.697 27.419 1.00 34.53 210 GLY A O 1
ATOM 1602 N N . HIS A 1 211 ? -39.390 -44.218 26.469 1.00 39.72 211 HIS A N 1
ATOM 1603 C CA . HIS A 1 211 ? -38.710 -45.404 26.971 1.00 39.72 211 HIS A CA 1
ATOM 1604 C C . HIS A 1 211 ? -37.202 -45.174 26.954 1.00 39.72 211 HIS A C 1
ATOM 1606 O O . HIS A 1 211 ? -36.612 -44.973 25.893 1.00 39.72 211 HIS A O 1
ATOM 1612 N N . ASP A 1 212 ? -36.595 -45.201 28.133 1.00 39.94 212 ASP A N 1
ATOM 1613 C CA . ASP A 1 212 ? -35.150 -45.297 28.293 1.00 39.94 212 ASP A CA 1
ATOM 1614 C C . ASP A 1 212 ? -34.689 -46.722 27.949 1.00 39.94 212 ASP A C 1
ATOM 1616 O O . ASP A 1 212 ? -35.435 -47.682 28.177 1.00 39.94 212 ASP A O 1
ATOM 1620 N N . PHE A 1 213 ? -33.460 -46.865 27.450 1.00 34.22 213 PHE A N 1
ATOM 1621 C CA . PHE A 1 213 ? -32.585 -47.996 27.775 1.00 34.22 213 PHE A CA 1
ATOM 1622 C C . PHE A 1 213 ? -31.110 -47.607 27.562 1.00 34.22 213 PHE A C 1
ATOM 1624 O O . PHE A 1 213 ? -30.821 -46.639 26.857 1.00 34.22 213 PHE A O 1
ATOM 1631 N N . GLU A 1 214 ? -30.208 -48.306 28.248 1.00 38.56 214 GLU A N 1
ATOM 1632 C CA . GLU A 1 214 ? -28.843 -47.846 28.552 1.00 38.56 214 GLU A CA 1
ATOM 1633 C C . GLU A 1 214 ? -27.769 -48.229 27.508 1.00 38.56 214 GLU A C 1
ATOM 1635 O O . GLU A 1 214 ? -28.058 -48.811 26.460 1.00 38.56 214 GLU A O 1
ATOM 1640 N N . ASP A 1 215 ? -26.520 -47.853 27.807 1.00 39.19 215 ASP A N 1
ATOM 1641 C CA . ASP A 1 215 ? -25.298 -48.223 27.085 1.00 39.19 215 ASP A CA 1
ATOM 1642 C C . ASP A 1 215 ? -25.166 -49.735 26.833 1.00 39.19 215 ASP A C 1
ATOM 1644 O O . ASP A 1 215 ? -25.459 -50.540 27.714 1.00 39.19 215 ASP A O 1
ATOM 1648 N N . ASP A 1 216 ? -24.534 -50.109 25.712 1.00 32.16 216 ASP A N 1
ATOM 1649 C CA . ASP A 1 216 ? -23.462 -51.111 25.790 1.00 32.16 216 ASP A CA 1
ATOM 1650 C C . ASP A 1 216 ? -22.438 -50.993 24.641 1.00 32.16 216 ASP A C 1
ATOM 1652 O O . ASP A 1 216 ? -22.750 -50.577 23.522 1.00 32.16 216 ASP A O 1
ATOM 1656 N N . SER A 1 217 ? -21.183 -51.340 24.934 1.00 34.09 217 SER A N 1
ATOM 1657 C CA . SER A 1 217 ? -20.038 -51.335 24.008 1.00 34.09 217 SER A CA 1
ATOM 1658 C C . SER A 1 217 ? -18.872 -52.063 24.685 1.00 34.09 217 SER A C 1
ATOM 1660 O O . SER A 1 217 ? -18.456 -51.634 25.766 1.00 34.09 217 SER A O 1
ATOM 1662 N N . PRO A 1 218 ? -18.282 -53.118 24.076 1.00 49.34 218 PRO A N 1
ATOM 1663 C CA . PRO A 1 218 ? -17.210 -52.829 23.112 1.00 49.34 218 PRO A CA 1
ATOM 1664 C C . PRO A 1 218 ? -16.919 -53.893 22.016 1.00 49.34 218 PRO A C 1
ATOM 1666 O O . PRO A 1 218 ? -17.427 -55.007 22.009 1.00 49.34 218 PRO A O 1
ATOM 1669 N N . ASN A 1 219 ? -15.919 -53.550 21.188 1.00 33.12 219 ASN A N 1
ATOM 1670 C CA . ASN A 1 219 ? -14.939 -54.432 20.525 1.00 33.12 219 ASN A CA 1
ATOM 1671 C C . ASN A 1 219 ? -15.266 -55.202 19.218 1.00 33.12 219 ASN A C 1
ATOM 1673 O O . ASN A 1 219 ? -15.796 -56.304 19.197 1.00 33.12 219 ASN A O 1
ATOM 1677 N N . SER A 1 220 ? -14.648 -54.675 18.150 1.00 32.78 220 SER A N 1
ATOM 1678 C CA . SER A 1 220 ? -13.764 -55.374 17.193 1.00 32.78 220 SER A CA 1
ATOM 1679 C C . SER A 1 220 ? -14.278 -56.543 16.332 1.00 32.78 220 SER A C 1
ATOM 1681 O O . SER A 1 220 ? -14.344 -57.687 16.773 1.00 32.78 220 SER A O 1
ATOM 1683 N N . ALA A 1 221 ? -14.337 -56.284 15.023 1.00 31.84 221 ALA A N 1
ATOM 1684 C CA . ALA A 1 221 ? -13.960 -57.235 13.974 1.00 31.84 221 ALA A CA 1
ATOM 1685 C C . ALA A 1 221 ? -13.264 -56.476 12.823 1.00 31.84 221 ALA A C 1
ATOM 1687 O O . ALA A 1 221 ? -13.548 -55.296 12.606 1.00 31.84 221 ALA A O 1
ATOM 1688 N N . LEU A 1 222 ? -12.344 -57.123 12.097 1.00 35.75 222 LEU A N 1
ATOM 1689 C CA . LEU A 1 222 ? -11.741 -56.561 10.880 1.00 35.75 222 LEU A CA 1
ATOM 1690 C C . LEU A 1 222 ? -12.545 -56.996 9.645 1.00 35.75 222 LEU A C 1
ATOM 1692 O O . LEU A 1 222 ? -12.741 -58.190 9.449 1.00 35.75 222 LEU A O 1
ATOM 1696 N N . GLU A 1 223 ? -12.862 -56.063 8.744 1.00 32.75 223 GLU A N 1
ATOM 1697 C CA . GLU A 1 223 ? -13.027 -56.372 7.314 1.00 32.75 223 GLU A CA 1
ATOM 1698 C C . GLU A 1 223 ? -12.104 -55.482 6.472 1.00 32.75 223 GLU A C 1
ATOM 1700 O O . GLU A 1 223 ? -12.360 -54.297 6.257 1.00 32.75 223 GLU A O 1
ATOM 1705 N N . THR A 1 224 ? -11.031 -56.067 5.944 1.00 33.69 224 THR A N 1
ATOM 1706 C CA . THR A 1 224 ? -10.249 -55.474 4.855 1.00 33.69 224 THR A CA 1
ATOM 1707 C C . THR A 1 224 ? -10.955 -55.738 3.527 1.00 33.69 224 THR A C 1
ATOM 1709 O O . THR A 1 224 ? -11.005 -56.886 3.085 1.00 33.69 224 THR A O 1
ATOM 1712 N N . ARG A 1 225 ? -11.462 -54.697 2.856 1.00 35.62 225 ARG A N 1
ATOM 1713 C CA . ARG A 1 225 ? -11.994 -54.821 1.489 1.00 35.62 225 ARG A CA 1
ATOM 1714 C C . ARG A 1 225 ? -10.988 -54.312 0.464 1.00 35.62 225 ARG A C 1
ATOM 1716 O O . ARG A 1 225 ? -10.660 -53.128 0.443 1.00 35.62 225 ARG A O 1
ATOM 1723 N N . GLU A 1 226 ? -10.524 -55.215 -0.397 1.00 31.50 226 GLU A N 1
ATOM 1724 C CA . GLU A 1 226 ? -9.787 -54.854 -1.607 1.00 31.50 226 GLU A CA 1
ATOM 1725 C C . GLU A 1 226 ? -10.655 -53.980 -2.525 1.00 31.50 226 GLU A C 1
ATOM 1727 O O . GLU A 1 226 ? -11.820 -54.294 -2.773 1.00 31.50 226 GLU A O 1
ATOM 1732 N N . ILE A 1 227 ? -10.062 -52.947 -3.127 1.00 36.41 227 ILE A N 1
ATOM 1733 C CA . ILE A 1 227 ? -10.609 -52.297 -4.322 1.00 36.41 227 ILE A CA 1
ATOM 1734 C C . ILE A 1 227 ? -9.559 -52.422 -5.426 1.00 36.41 227 ILE A C 1
ATOM 1736 O O . ILE A 1 227 ? -8.469 -51.860 -5.335 1.00 36.41 227 ILE A O 1
ATOM 1740 N N . LYS A 1 228 ? -9.875 -53.196 -6.470 1.00 32.47 228 LYS A N 1
ATOM 1741 C CA . LYS A 1 228 ? -8.969 -53.464 -7.596 1.00 32.47 228 LYS A CA 1
ATOM 1742 C C . LYS A 1 228 ? -8.934 -52.274 -8.559 1.00 32.47 228 LYS A C 1
ATOM 1744 O O . LYS A 1 228 ? -9.788 -52.150 -9.435 1.00 32.47 228 LYS A O 1
ATOM 1749 N N . GLU A 1 229 ? -7.929 -51.413 -8.414 1.00 33.31 229 GLU A N 1
ATOM 1750 C CA . GLU A 1 229 ? -7.681 -50.278 -9.314 1.00 33.31 229 GLU A CA 1
ATOM 1751 C C . GLU A 1 229 ? -7.119 -50.759 -10.668 1.00 33.31 229 GLU A C 1
ATOM 1753 O O . GLU A 1 229 ? -5.923 -51.010 -10.832 1.00 33.31 229 GLU A O 1
ATOM 1758 N N . THR A 1 230 ? -7.987 -50.898 -11.671 1.00 34.34 230 THR A N 1
ATOM 1759 C CA . THR A 1 230 ? -7.606 -51.342 -13.023 1.00 34.34 230 THR A CA 1
ATOM 1760 C C . THR A 1 230 ? -6.994 -50.208 -13.852 1.00 34.34 230 THR A C 1
ATOM 1762 O O . THR A 1 230 ? -7.624 -49.632 -14.738 1.00 34.34 230 THR A O 1
ATOM 1765 N N . ARG A 1 231 ? -5.715 -49.901 -13.602 1.00 33.06 231 ARG A N 1
ATOM 1766 C CA . ARG A 1 231 ? -4.932 -48.974 -14.440 1.00 33.06 231 ARG A CA 1
ATOM 1767 C C . ARG A 1 231 ? -4.867 -49.452 -15.894 1.00 33.06 231 ARG A C 1
ATOM 1769 O O . ARG A 1 231 ? -4.173 -50.419 -16.208 1.00 33.06 231 ARG A O 1
ATOM 1776 N N . ARG A 1 232 ? -5.531 -48.734 -16.804 1.00 34.25 232 ARG A N 1
ATOM 1777 C CA . ARG A 1 232 ? -5.449 -48.977 -18.251 1.00 34.25 232 ARG A CA 1
ATOM 1778 C C . ARG A 1 232 ? -4.425 -48.038 -18.887 1.00 34.25 232 ARG A C 1
ATOM 1780 O O . ARG A 1 232 ? -4.710 -46.871 -19.128 1.00 34.25 232 ARG A O 1
ATOM 1787 N N . ASN A 1 233 ? -3.231 -48.560 -19.164 1.00 33.03 233 ASN A N 1
ATOM 1788 C CA . ASN A 1 233 ? -2.179 -47.812 -19.853 1.00 33.03 233 ASN A CA 1
ATOM 1789 C C . ASN A 1 233 ? -2.626 -47.384 -21.260 1.00 33.03 233 ASN A C 1
ATOM 1791 O O . ASN A 1 233 ? -2.994 -48.233 -22.073 1.00 33.03 233 ASN A O 1
ATOM 1795 N N . GLN A 1 234 ? -2.467 -46.101 -21.583 1.00 33.28 234 GLN A N 1
ATOM 1796 C CA . GLN A 1 234 ? -2.262 -45.639 -22.955 1.00 33.28 234 GLN A CA 1
ATOM 1797 C C . GLN A 1 234 ? -1.010 -44.759 -22.979 1.00 33.28 234 GLN A C 1
ATOM 1799 O O . GLN A 1 234 ? -0.933 -43.749 -22.284 1.00 33.28 234 GLN A O 1
ATOM 1804 N N . ARG A 1 235 ? -0.002 -45.185 -23.746 1.00 29.69 235 ARG A N 1
ATOM 1805 C CA . ARG A 1 235 ? 1.174 -44.370 -24.065 1.00 29.69 235 ARG A CA 1
ATOM 1806 C C . ARG A 1 235 ? 0.840 -43.538 -25.299 1.00 29.69 235 ARG A C 1
ATOM 1808 O O . ARG A 1 235 ? 0.483 -44.121 -26.317 1.00 29.69 235 ARG A O 1
ATOM 1815 N N . MET A 1 236 ? 1.029 -42.226 -25.223 1.00 29.97 236 MET A N 1
ATOM 1816 C CA . MET A 1 236 ? 1.223 -41.384 -26.408 1.00 29.97 236 MET A CA 1
ATOM 1817 C C . MET A 1 236 ? 2.733 -41.169 -26.610 1.00 29.97 236 MET A C 1
ATOM 1819 O O . MET A 1 236 ? 3.466 -41.141 -25.616 1.00 29.97 236 MET A O 1
ATOM 1823 N N . PRO A 1 237 ? 3.226 -41.085 -27.858 1.00 33.00 237 PRO A N 1
ATOM 1824 C CA . PRO A 1 237 ? 4.651 -40.928 -28.129 1.00 33.00 237 PRO A CA 1
ATOM 1825 C C . PRO A 1 237 ? 5.148 -39.525 -27.757 1.00 33.00 237 PRO A C 1
ATOM 1827 O O . PRO A 1 237 ? 4.435 -38.537 -27.915 1.00 33.00 237 PRO A O 1
ATOM 1830 N N . VAL A 1 238 ? 6.396 -39.447 -27.293 1.00 30.36 238 VAL A N 1
ATOM 1831 C CA . VAL A 1 238 ? 7.127 -38.184 -27.138 1.00 30.36 238 VAL A CA 1
ATOM 1832 C C . VAL A 1 238 ? 7.864 -37.919 -28.446 1.00 30.36 238 VAL A C 1
ATOM 1834 O O . VAL A 1 238 ? 8.816 -38.630 -28.765 1.00 30.36 238 VAL A O 1
ATOM 1837 N N . GLU A 1 239 ? 7.430 -36.916 -29.207 1.00 30.12 239 GLU A N 1
ATOM 1838 C CA . GLU A 1 239 ? 8.170 -36.468 -30.388 1.00 30.12 239 GLU A CA 1
ATOM 1839 C C . GLU A 1 239 ? 9.361 -35.601 -29.970 1.00 30.12 239 GLU A C 1
ATOM 1841 O O . GLU A 1 239 ? 9.221 -34.598 -29.267 1.00 30.12 239 GLU A O 1
ATOM 1846 N N . VAL A 1 240 ? 10.556 -36.013 -30.392 1.00 28.64 240 VAL A N 1
ATOM 1847 C CA . VAL A 1 240 ? 11.814 -35.339 -30.066 1.00 28.64 240 VAL A CA 1
ATOM 1848 C C . VAL A 1 240 ? 12.021 -34.173 -31.027 1.00 28.64 240 VAL A C 1
ATOM 1850 O O . VAL A 1 240 ? 12.404 -34.370 -32.177 1.00 28.64 240 VAL A O 1
ATOM 1853 N N . TRP A 1 241 ? 11.813 -32.950 -30.542 1.00 29.17 241 TRP A N 1
ATOM 1854 C CA . TRP A 1 241 ? 12.197 -31.742 -31.270 1.00 29.17 241 TRP A CA 1
ATOM 1855 C C . TRP A 1 241 ? 13.704 -31.513 -31.119 1.00 29.17 241 TRP A C 1
ATOM 1857 O O . TRP A 1 241 ? 14.177 -30.968 -30.122 1.00 29.17 241 TRP A O 1
ATOM 1867 N N . THR A 1 242 ? 14.468 -31.978 -32.106 1.00 30.97 242 THR A N 1
ATOM 1868 C CA . THR A 1 242 ? 15.915 -31.757 -32.195 1.00 30.97 242 THR A CA 1
ATOM 1869 C C . THR A 1 242 ? 16.220 -30.282 -32.441 1.00 30.97 242 THR A C 1
ATOM 1871 O O . THR A 1 242 ? 15.738 -29.704 -33.414 1.00 30.97 242 THR A O 1
ATOM 1874 N N . ALA A 1 243 ? 17.055 -29.680 -31.594 1.00 32.75 243 ALA A N 1
ATOM 1875 C CA . ALA A 1 243 ? 17.578 -28.341 -31.840 1.00 32.75 243 ALA A CA 1
ATOM 1876 C C . ALA A 1 243 ? 18.601 -28.375 -32.988 1.00 32.75 243 ALA A C 1
ATOM 1878 O O . ALA A 1 243 ? 19.569 -29.136 -32.931 1.00 32.75 243 ALA A O 1
ATOM 1879 N N . SER A 1 244 ? 18.407 -27.528 -34.000 1.00 32.53 244 SER A N 1
ATOM 1880 C CA . SER A 1 244 ? 19.314 -27.396 -35.143 1.00 32.53 244 SER A CA 1
ATOM 1881 C C . SER A 1 244 ? 19.806 -25.958 -35.298 1.00 32.53 244 SER A C 1
ATOM 1883 O O . SER A 1 244 ? 19.018 -25.040 -35.494 1.00 32.53 244 SER A O 1
ATOM 1885 N N . GLU A 1 245 ? 21.129 -25.819 -35.246 1.00 34.41 245 GLU A N 1
ATOM 1886 C CA . GLU A 1 245 ? 21.928 -24.881 -36.045 1.00 34.41 245 GLU A CA 1
ATOM 1887 C C . GLU A 1 245 ? 21.488 -23.403 -36.095 1.00 34.41 245 GLU A C 1
ATOM 1889 O O . GLU A 1 245 ? 20.928 -22.925 -37.081 1.00 34.41 245 GLU A O 1
ATOM 1894 N N . LEU A 1 246 ? 21.927 -22.625 -35.101 1.00 32.66 246 LEU A N 1
ATOM 1895 C CA . LEU A 1 246 ? 22.356 -21.246 -35.354 1.00 32.66 246 LEU A CA 1
ATOM 1896 C C . LEU A 1 246 ? 23.887 -21.211 -35.375 1.00 32.66 246 LEU A C 1
ATOM 1898 O O . LEU A 1 246 ? 24.537 -21.695 -34.451 1.00 32.66 246 LEU A O 1
ATOM 1902 N N . LYS A 1 247 ? 24.452 -20.682 -36.462 1.00 30.41 247 LYS A N 1
ATOM 1903 C CA . LYS A 1 247 ? 25.901 -20.559 -36.662 1.00 30.41 247 LYS A CA 1
ATOM 1904 C C . LYS A 1 247 ? 26.423 -19.328 -35.927 1.00 30.41 247 LYS A C 1
ATOM 1906 O O . LYS A 1 247 ? 25.847 -18.252 -36.060 1.00 30.41 247 LYS A O 1
ATOM 1911 N N . GLU A 1 248 ? 27.543 -19.470 -35.229 1.00 32.72 248 GLU A N 1
ATOM 1912 C CA . GLU A 1 248 ? 28.340 -18.321 -34.800 1.00 32.72 248 GLU A CA 1
ATOM 1913 C C . GLU A 1 248 ? 29.076 -17.740 -36.019 1.00 32.72 248 GLU A C 1
ATOM 1915 O O . GLU A 1 248 ? 29.905 -18.418 -36.630 1.00 32.72 248 GLU A O 1
ATOM 1920 N N . GLU A 1 249 ? 28.787 -16.490 -36.387 1.00 34.78 249 GLU A N 1
ATOM 1921 C CA . GLU A 1 249 ? 29.614 -15.750 -37.345 1.00 34.78 249 GLU A CA 1
ATOM 1922 C C . GLU A 1 249 ? 30.782 -15.081 -36.612 1.00 34.78 249 GLU A C 1
ATOM 1924 O O . GLU A 1 249 ? 30.596 -14.227 -35.745 1.00 34.78 249 GLU A O 1
ATOM 1929 N N . ALA A 1 250 ? 32.007 -15.479 -36.959 1.00 35.94 250 ALA A N 1
ATOM 1930 C CA . ALA A 1 250 ? 33.220 -14.952 -36.348 1.00 35.94 250 ALA A CA 1
ATOM 1931 C C . ALA A 1 250 ? 33.696 -13.668 -37.051 1.00 35.94 250 ALA A C 1
ATOM 1933 O O . ALA A 1 250 ? 34.031 -13.685 -38.235 1.00 35.94 250 ALA A O 1
ATOM 1934 N N . LEU A 1 251 ? 33.811 -12.574 -36.293 1.00 38.28 251 LEU A N 1
ATOM 1935 C CA . LEU A 1 251 ? 34.452 -11.321 -36.710 1.00 38.28 251 LEU A CA 1
ATOM 1936 C C . LEU A 1 251 ? 35.519 -10.882 -35.676 1.00 38.28 251 LEU A C 1
ATOM 1938 O O . LEU A 1 251 ? 35.600 -11.463 -34.591 1.00 38.28 251 LEU A O 1
ATOM 1942 N N . PRO A 1 252 ? 36.474 -10.010 -36.056 1.00 40.75 252 PRO A N 1
ATOM 1943 C CA . PRO A 1 252 ? 37.882 -10.331 -35.816 1.00 40.75 252 PRO A CA 1
ATOM 1944 C C . PRO A 1 252 ? 38.463 -9.858 -34.479 1.00 40.75 252 PRO A C 1
ATOM 1946 O O . PRO A 1 252 ? 38.110 -8.815 -33.933 1.00 40.75 252 PRO A O 1
ATOM 1949 N N . LYS A 1 253 ? 39.489 -10.590 -34.029 1.00 33.31 253 LYS A N 1
ATOM 1950 C CA . LYS A 1 253 ? 40.419 -10.146 -32.984 1.00 33.31 253 LYS A CA 1
ATOM 1951 C C . LYS A 1 253 ? 41.213 -8.931 -33.473 1.00 33.31 253 LYS A C 1
ATOM 1953 O O . LYS A 1 253 ? 42.059 -9.074 -34.353 1.00 33.31 253 LYS A O 1
ATOM 1958 N N . VAL A 1 254 ? 41.008 -7.773 -32.852 1.00 34.22 254 VAL A N 1
ATOM 1959 C CA . VAL A 1 254 ? 41.952 -6.650 -32.929 1.00 34.22 254 VAL A CA 1
ATOM 1960 C C . VAL A 1 254 ? 42.977 -6.816 -31.811 1.00 34.22 254 VAL A C 1
ATOM 1962 O O . VAL A 1 254 ? 42.620 -6.881 -30.637 1.00 34.22 254 VAL A O 1
ATOM 1965 N N . SER A 1 255 ? 44.255 -6.913 -32.169 1.00 32.44 255 SER A N 1
ATOM 1966 C CA . SER A 1 255 ? 45.360 -6.957 -31.211 1.00 32.44 255 SER A CA 1
ATOM 1967 C C . SER A 1 255 ? 45.745 -5.548 -30.765 1.00 32.44 255 SER A C 1
ATOM 1969 O O . SER A 1 255 ? 46.119 -4.729 -31.604 1.00 32.44 255 SER A O 1
ATOM 1971 N N . PHE A 1 256 ? 45.749 -5.299 -29.457 1.00 34.25 256 PHE A N 1
ATOM 1972 C CA . PHE A 1 256 ? 46.451 -4.167 -28.854 1.00 34.25 256 PHE A CA 1
ATOM 1973 C C . PHE A 1 256 ? 47.561 -4.699 -27.943 1.00 34.25 256 PHE A C 1
ATOM 1975 O O . PHE A 1 256 ? 47.350 -5.665 -27.209 1.00 34.25 256 PHE A O 1
ATOM 1982 N N . MET A 1 257 ? 48.750 -4.102 -28.027 1.00 45.97 257 MET A N 1
ATOM 1983 C CA . MET A 1 257 ? 49.878 -4.426 -27.148 1.00 45.97 257 MET A CA 1
ATOM 1984 C C . MET A 1 257 ? 49.833 -3.567 -25.874 1.00 45.97 257 MET A C 1
ATOM 1986 O O . MET A 1 257 ? 49.250 -2.481 -25.907 1.00 45.97 257 MET A O 1
ATOM 1990 N N . PRO A 1 258 ? 50.402 -4.041 -24.749 1.00 45.25 258 PRO A N 1
ATOM 1991 C CA . PRO A 1 258 ? 50.382 -3.301 -23.493 1.00 45.25 258 PRO A CA 1
ATOM 1992 C C . PRO A 1 258 ? 51.334 -2.099 -23.523 1.00 45.25 258 PRO A C 1
ATOM 1994 O O . PRO A 1 258 ? 52.401 -2.158 -24.133 1.00 45.25 258 PRO A O 1
ATOM 1997 N N . ALA A 1 259 ? 50.955 -1.042 -22.806 1.00 37.62 259 ALA A N 1
ATOM 1998 C CA . ALA A 1 259 ? 51.871 -0.008 -22.336 1.00 37.62 259 ALA A CA 1
ATOM 1999 C C . ALA A 1 259 ? 52.324 -0.331 -20.898 1.00 37.62 259 ALA A C 1
ATOM 2001 O O . ALA A 1 259 ? 51.655 -1.084 -20.187 1.00 37.62 259 ALA A O 1
ATOM 2002 N N . GLU A 1 260 ? 53.471 0.212 -20.496 1.00 42.88 260 GLU A N 1
ATOM 2003 C CA . GLU A 1 260 ? 54.087 -0.010 -19.180 1.00 42.88 260 GLU A CA 1
ATOM 2004 C C . GLU A 1 260 ? 53.428 0.844 -18.067 1.00 42.88 260 GLU A C 1
ATOM 2006 O O . GLU A 1 260 ? 52.680 1.774 -18.380 1.00 42.88 260 GLU A O 1
ATOM 2011 N N . PRO A 1 261 ? 53.614 0.506 -16.772 1.00 48.31 261 PRO A N 1
ATOM 2012 C CA . PRO A 1 261 ? 52.845 1.109 -15.682 1.00 48.31 261 PRO A CA 1
ATOM 2013 C C . PRO A 1 261 ? 53.437 2.431 -15.168 1.00 48.31 261 PRO A C 1
ATOM 2015 O O . PRO A 1 261 ? 54.641 2.530 -14.939 1.00 48.31 261 PRO A O 1
ATOM 2018 N N . GLU A 1 262 ? 52.565 3.400 -14.878 1.00 37.09 262 GLU A N 1
ATOM 2019 C CA . GLU A 1 262 ? 52.873 4.574 -14.045 1.00 37.09 262 GLU A CA 1
ATOM 2020 C C . GLU A 1 262 ? 52.328 4.399 -12.608 1.00 37.09 262 GLU A C 1
ATOM 2022 O O . GLU A 1 262 ? 51.615 3.439 -12.308 1.00 37.09 262 GLU A O 1
ATOM 2027 N N . GLU A 1 263 ? 52.758 5.272 -11.692 1.00 36.66 263 GLU A N 1
ATOM 2028 C CA . GLU A 1 263 ? 52.958 4.938 -10.271 1.00 36.66 263 GLU A CA 1
ATOM 2029 C C . GLU A 1 263 ? 51.713 4.992 -9.351 1.00 36.66 263 GLU A C 1
ATOM 2031 O O . GLU A 1 263 ? 50.741 5.712 -9.585 1.00 36.66 263 GLU A O 1
ATOM 2036 N N . ASP A 1 264 ? 51.783 4.244 -8.240 1.00 41.06 264 ASP A N 1
ATOM 2037 C CA . ASP A 1 264 ? 50.771 4.173 -7.174 1.00 41.06 264 ASP A CA 1
ATOM 2038 C C . ASP A 1 264 ? 50.520 5.531 -6.481 1.00 41.06 264 ASP A C 1
ATOM 2040 O O . ASP A 1 264 ? 51.394 6.077 -5.803 1.00 41.06 264 ASP A O 1
ATOM 2044 N N . VAL A 1 265 ? 49.271 6.010 -6.521 1.00 40.19 265 VAL A N 1
ATOM 2045 C CA . VAL A 1 265 ? 48.755 7.055 -5.617 1.00 40.19 265 VAL A CA 1
ATOM 2046 C C . VAL A 1 265 ? 47.416 6.596 -5.034 1.00 40.19 265 VAL A C 1
ATOM 2048 O O . VAL A 1 265 ? 46.373 6.705 -5.678 1.00 40.19 265 VAL A O 1
ATOM 2051 N N . GLN A 1 266 ? 47.429 6.074 -3.803 1.00 37.41 266 GLN A N 1
ATOM 2052 C CA . GLN A 1 266 ? 46.214 5.595 -3.129 1.00 37.41 266 GLN A CA 1
ATOM 2053 C C . GLN A 1 266 ? 45.509 6.702 -2.318 1.00 37.41 266 GLN A C 1
ATOM 2055 O O . GLN A 1 266 ? 46.143 7.312 -1.455 1.00 37.41 266 GLN A O 1
ATOM 2060 N N . PRO A 1 267 ? 44.195 6.930 -2.516 1.00 42.69 267 PRO A N 1
ATOM 2061 C CA . PRO A 1 267 ? 43.380 7.768 -1.638 1.00 42.69 267 PRO A CA 1
ATOM 2062 C C . PRO A 1 267 ? 42.746 6.945 -0.496 1.00 42.69 267 PRO A C 1
ATOM 2064 O O . PRO A 1 267 ? 41.997 6.001 -0.739 1.00 42.69 267 PRO A O 1
ATOM 2067 N N . GLU A 1 268 ? 42.979 7.323 0.766 1.00 42.81 268 GLU A N 1
ATOM 2068 C CA . GLU A 1 268 ? 42.536 6.548 1.948 1.00 42.81 268 GLU A CA 1
ATOM 2069 C C . GLU A 1 268 ? 41.009 6.566 2.239 1.00 42.81 268 GLU A C 1
ATOM 2071 O O . GLU A 1 268 ? 40.545 5.938 3.194 1.00 42.81 268 GLU A O 1
ATOM 2076 N N . GLU A 1 269 ? 40.180 7.239 1.433 1.00 44.12 269 GLU A N 1
ATOM 2077 C CA . GLU A 1 269 ? 38.748 7.444 1.737 1.00 44.12 269 GLU A CA 1
ATOM 2078 C C . GLU A 1 269 ? 37.867 6.176 1.636 1.00 44.12 269 GLU A C 1
ATOM 2080 O O . GLU A 1 269 ? 36.743 6.140 2.150 1.00 44.12 269 GLU A O 1
ATOM 2085 N N . THR A 1 270 ? 38.348 5.089 1.022 1.00 47.09 270 THR A N 1
ATOM 2086 C CA . THR A 1 270 ? 37.521 3.902 0.716 1.00 47.09 270 THR A CA 1
ATOM 2087 C C . THR A 1 270 ? 37.022 3.110 1.934 1.00 47.09 270 THR A C 1
ATOM 2089 O O . THR A 1 270 ? 36.039 2.368 1.822 1.00 47.09 270 THR A O 1
ATOM 2092 N N . VAL A 1 271 ? 37.648 3.256 3.109 1.00 43.38 271 VAL A N 1
ATOM 2093 C CA . VAL A 1 271 ? 37.376 2.408 4.291 1.00 43.38 271 VAL A CA 1
ATOM 2094 C C . VAL A 1 271 ? 35.983 2.648 4.895 1.00 43.38 271 VAL A C 1
ATOM 2096 O O . VAL A 1 271 ? 35.348 1.710 5.385 1.00 43.38 271 VAL A O 1
ATOM 2099 N N . LEU A 1 272 ? 35.458 3.878 4.831 1.00 42.75 272 LEU A N 1
ATOM 2100 C CA . LEU A 1 272 ? 34.098 4.181 5.300 1.00 42.75 272 LEU A CA 1
ATOM 2101 C C . LEU A 1 272 ? 33.021 3.694 4.318 1.00 42.75 272 LEU A C 1
ATOM 2103 O O . LEU A 1 272 ? 31.987 3.186 4.752 1.00 42.75 272 LEU A O 1
ATOM 2107 N N . SER A 1 273 ? 33.287 3.760 3.009 1.00 44.41 273 SER A N 1
ATOM 2108 C CA . SER A 1 273 ? 32.359 3.293 1.969 1.00 44.41 273 SER A CA 1
ATOM 2109 C C . SER A 1 273 ? 32.129 1.774 2.039 1.00 44.41 273 SER A C 1
ATOM 2111 O O . SER A 1 273 ? 30.984 1.315 2.123 1.00 44.41 273 SER A O 1
ATOM 2113 N N . GLN A 1 274 ? 33.203 0.977 2.144 1.00 39.91 274 GLN A N 1
ATOM 2114 C CA . GLN A 1 274 ? 33.104 -0.488 2.284 1.00 39.91 274 GLN A CA 1
ATOM 2115 C C . GLN A 1 274 ? 32.269 -0.935 3.497 1.00 39.91 274 GLN A C 1
ATOM 2117 O O . GLN A 1 274 ? 31.618 -1.985 3.460 1.00 39.91 274 GLN A O 1
ATOM 2122 N N . LYS A 1 275 ? 32.264 -0.144 4.576 1.00 44.75 275 LYS A N 1
ATOM 2123 C CA . LYS A 1 275 ? 31.552 -0.479 5.814 1.00 44.75 275 LYS A CA 1
ATOM 2124 C C . LYS A 1 275 ? 30.033 -0.312 5.703 1.00 44.75 275 LYS A C 1
ATOM 2126 O O . LYS A 1 275 ? 29.308 -1.017 6.397 1.00 44.75 275 LYS A O 1
ATOM 2131 N N . ASN A 1 276 ? 29.564 0.541 4.791 1.00 43.91 276 ASN A N 1
ATOM 2132 C CA . ASN A 1 276 ? 28.145 0.668 4.448 1.00 43.91 276 ASN A CA 1
ATOM 2133 C C . ASN A 1 276 ? 27.737 -0.353 3.370 1.00 43.91 276 ASN A C 1
ATOM 2135 O O . ASN A 1 276 ? 26.663 -0.950 3.453 1.00 43.91 276 ASN A O 1
ATOM 2139 N N . ALA A 1 277 ? 28.622 -0.630 2.404 1.00 44.22 277 ALA A N 1
ATOM 2140 C CA . ALA A 1 277 ? 28.385 -1.621 1.352 1.00 44.22 277 ALA A CA 1
ATOM 2141 C C . ALA A 1 277 ? 28.189 -3.053 1.894 1.00 44.22 277 ALA A C 1
ATOM 2143 O O . ALA A 1 277 ? 27.381 -3.814 1.361 1.00 44.22 277 ALA A O 1
ATOM 2144 N N . SER A 1 278 ? 28.880 -3.430 2.978 1.00 44.91 278 SER A N 1
ATOM 2145 C CA . SER A 1 278 ? 28.721 -4.758 3.595 1.00 44.91 278 SER A CA 1
ATOM 2146 C C . SER A 1 278 ? 27.363 -4.967 4.281 1.00 44.91 278 SER A C 1
ATOM 2148 O O . SER A 1 278 ? 26.894 -6.103 4.346 1.00 44.91 278 SER A O 1
ATOM 2150 N N . LEU A 1 279 ? 26.695 -3.891 4.716 1.00 45.12 279 LEU A N 1
ATOM 2151 C CA . LEU A 1 279 ? 25.360 -3.945 5.323 1.00 45.12 279 LEU A CA 1
ATOM 2152 C C . LEU A 1 279 ? 24.248 -4.210 4.289 1.00 45.12 279 LEU A C 1
ATOM 2154 O O . LEU A 1 279 ? 23.165 -4.662 4.649 1.00 45.12 279 LEU A O 1
ATOM 2158 N N . CYS A 1 280 ? 24.522 -3.965 3.004 1.00 45.31 280 CYS A N 1
ATOM 2159 C CA . CYS A 1 280 ? 23.549 -4.093 1.916 1.00 45.31 280 CYS A CA 1
ATOM 2160 C C . CYS A 1 280 ? 23.525 -5.487 1.259 1.00 45.31 280 CYS A C 1
ATOM 2162 O O . CYS A 1 280 ? 22.816 -5.678 0.276 1.00 45.31 280 CYS A O 1
ATOM 2164 N N . ARG A 1 281 ? 24.247 -6.483 1.800 1.00 50.25 281 ARG A N 1
ATOM 2165 C CA . ARG A 1 281 ? 24.200 -7.890 1.342 1.00 50.25 281 ARG A CA 1
ATOM 2166 C C . ARG A 1 281 ? 23.003 -8.682 1.900 1.00 50.25 281 ARG A C 1
ATOM 2168 O O . ARG A 1 281 ? 23.147 -9.852 2.248 1.00 50.25 281 ARG A O 1
ATOM 2175 N N . GLY A 1 282 ? 21.829 -8.057 1.975 1.00 60.47 282 GLY A N 1
ATOM 2176 C CA . GLY A 1 282 ? 20.585 -8.831 1.940 1.00 60.47 282 GLY A CA 1
ATOM 2177 C C . GLY A 1 282 ? 20.444 -9.467 0.556 1.00 60.47 282 GLY A C 1
ATOM 2178 O O . GLY A 1 282 ? 20.939 -8.909 -0.428 1.00 60.47 282 GLY A O 1
ATOM 2179 N N . THR A 1 283 ? 19.806 -10.628 0.455 1.00 74.44 283 THR A N 1
ATOM 2180 C CA . THR A 1 283 ? 19.452 -11.163 -0.866 1.00 74.44 283 THR A CA 1
ATOM 2181 C C . THR A 1 283 ? 18.385 -10.269 -1.504 1.00 74.44 283 THR A C 1
ATOM 2183 O O . THR A 1 283 ? 17.642 -9.559 -0.820 1.00 74.44 283 THR A O 1
ATOM 2186 N N . THR A 1 284 ? 18.273 -10.294 -2.832 1.00 82.00 284 THR A N 1
ATOM 2187 C CA . THR A 1 284 ? 17.155 -9.630 -3.522 1.00 82.00 284 THR A CA 1
ATOM 2188 C C . THR A 1 284 ? 15.803 -10.221 -3.109 1.00 82.00 284 THR A C 1
ATOM 2190 O O . THR A 1 284 ? 14.798 -9.517 -3.146 1.00 82.00 284 THR A O 1
ATOM 2193 N N . GLU A 1 285 ? 15.787 -11.476 -2.655 1.00 84.81 285 GLU A N 1
ATOM 2194 C CA . GLU A 1 285 ? 14.619 -12.181 -2.124 1.00 84.81 285 GLU A CA 1
ATOM 2195 C C . GLU A 1 285 ? 14.190 -11.609 -0.757 1.00 84.81 285 GLU A C 1
ATOM 2197 O O . GLU A 1 285 ? 13.037 -11.207 -0.621 1.00 84.81 285 GLU A O 1
ATOM 2202 N N . ASP A 1 286 ? 15.116 -11.416 0.199 1.00 86.12 286 ASP A N 1
ATOM 2203 C CA . ASP A 1 286 ? 14.840 -10.779 1.510 1.00 86.12 286 ASP A CA 1
ATOM 2204 C C . ASP A 1 286 ? 14.140 -9.412 1.367 1.00 86.12 286 ASP A C 1
ATOM 2206 O O . ASP A 1 286 ? 13.281 -9.031 2.170 1.00 86.12 286 ASP A O 1
ATOM 2210 N N . VAL A 1 287 ? 14.529 -8.648 0.340 1.00 87.31 287 VAL A N 1
ATOM 2211 C CA . VAL A 1 287 ? 13.971 -7.325 0.029 1.00 87.31 287 VAL A CA 1
ATOM 2212 C C . VAL A 1 287 ? 12.558 -7.433 -0.551 1.00 87.31 287 VAL A C 1
ATOM 2214 O O . VAL A 1 287 ? 11.688 -6.637 -0.186 1.00 87.31 287 VAL A O 1
ATOM 2217 N N . LEU A 1 288 ? 12.311 -8.404 -1.435 1.00 88.88 288 LEU A N 1
ATOM 2218 C CA . LEU A 1 288 ? 11.000 -8.632 -2.048 1.00 88.88 288 LEU A CA 1
ATOM 2219 C C . LEU A 1 288 ? 9.986 -9.164 -1.025 1.00 88.88 288 LEU A C 1
ATOM 2221 O O . LEU A 1 288 ? 8.894 -8.604 -0.923 1.00 88.88 288 LEU A O 1
ATOM 2225 N N . ASP A 1 289 ? 10.369 -10.136 -0.195 1.00 89.00 289 ASP A N 1
ATOM 2226 C CA . ASP A 1 289 ? 9.563 -10.637 0.929 1.00 89.00 289 ASP A CA 1
ATOM 2227 C C . ASP A 1 289 ? 9.254 -9.519 1.940 1.00 89.00 289 ASP A C 1
ATOM 2229 O O . ASP A 1 289 ? 8.133 -9.392 2.457 1.00 89.00 289 ASP A O 1
ATOM 2233 N N . GLY A 1 290 ? 10.240 -8.650 2.190 1.00 90.00 290 GLY A N 1
ATOM 2234 C CA . GLY A 1 290 ? 10.090 -7.436 2.983 1.00 90.00 290 GLY A CA 1
ATOM 2235 C C . GLY A 1 290 ? 9.027 -6.487 2.424 1.00 90.00 290 GLY A C 1
ATOM 2236 O O . GLY A 1 290 ? 8.137 -6.050 3.163 1.00 90.00 290 GLY A O 1
ATOM 2237 N N . LEU A 1 291 ? 9.080 -6.195 1.121 1.00 92.50 291 LEU A N 1
ATOM 2238 C CA . LEU A 1 291 ? 8.096 -5.361 0.426 1.00 92.50 291 LEU A CA 1
ATOM 2239 C C . LEU A 1 291 ? 6.703 -6.002 0.392 1.00 92.50 291 LEU A C 1
ATOM 2241 O O . LEU A 1 291 ? 5.721 -5.311 0.679 1.00 92.50 291 LEU A O 1
ATOM 2245 N N . GLU A 1 292 ? 6.583 -7.302 0.108 1.00 93.00 292 GLU A N 1
ATOM 2246 C CA . GLU A 1 292 ? 5.277 -7.968 0.110 1.00 93.00 292 GLU A CA 1
ATOM 2247 C C . GLU A 1 292 ? 4.650 -7.907 1.509 1.00 93.00 292 GLU A C 1
ATOM 2249 O O . GLU A 1 292 ? 3.481 -7.546 1.658 1.00 93.00 292 GLU A O 1
ATOM 2254 N N . THR A 1 293 ? 5.448 -8.125 2.557 1.00 93.50 293 THR A N 1
ATOM 2255 C CA . THR A 1 293 ? 5.005 -7.995 3.951 1.00 93.50 293 THR A CA 1
ATOM 2256 C C . THR A 1 293 ? 4.502 -6.575 4.268 1.00 93.50 293 THR A C 1
ATOM 2258 O O . THR A 1 293 ? 3.458 -6.414 4.910 1.00 93.50 293 THR A O 1
ATOM 2261 N N . VAL A 1 294 ? 5.179 -5.524 3.785 1.00 95.75 294 VAL A N 1
ATOM 2262 C CA . VAL A 1 294 ? 4.733 -4.118 3.912 1.00 95.75 294 VAL A CA 1
ATOM 2263 C C . VAL A 1 294 ? 3.392 -3.885 3.205 1.00 95.75 294 VAL A C 1
ATOM 2265 O O . VAL A 1 294 ? 2.489 -3.254 3.771 1.00 95.75 294 VAL A O 1
ATOM 2268 N N . VAL A 1 295 ? 3.221 -4.429 1.999 1.00 94.00 295 VAL A N 1
ATOM 2269 C CA . VAL A 1 295 ? 1.970 -4.361 1.226 1.00 94.00 295 VAL A CA 1
ATOM 2270 C C . VAL A 1 295 ? 0.842 -5.125 1.932 1.00 94.00 295 VAL A C 1
ATOM 2272 O O . VAL A 1 295 ? -0.268 -4.599 2.058 1.00 94.00 295 VAL A O 1
ATOM 2275 N N . GLN A 1 296 ? 1.104 -6.318 2.475 1.00 95.25 296 GLN A N 1
ATOM 2276 C CA . GLN A 1 296 ? 0.135 -7.094 3.258 1.00 95.25 296 GLN A CA 1
ATOM 2277 C C . GLN A 1 296 ? -0.349 -6.326 4.502 1.00 95.25 296 GLN A C 1
ATOM 2279 O O . GLN A 1 296 ? -1.561 -6.254 4.746 1.00 95.25 296 GLN A O 1
ATOM 2284 N N . TYR A 1 297 ? 0.562 -5.711 5.269 1.00 97.00 297 TYR A N 1
ATOM 2285 C CA . TYR A 1 297 ? 0.202 -4.905 6.443 1.00 97.00 297 TYR A CA 1
ATOM 2286 C C . TYR A 1 297 ? -0.590 -3.648 6.068 1.00 97.00 297 TYR A C 1
ATOM 2288 O O . TYR A 1 297 ? -1.586 -3.342 6.727 1.00 97.00 297 TYR A O 1
ATOM 2296 N N . THR A 1 298 ? -0.223 -2.972 4.978 1.00 96.69 298 THR A N 1
ATOM 2297 C CA . THR A 1 298 ? -0.924 -1.777 4.483 1.00 96.69 298 THR A CA 1
ATOM 2298 C C . THR A 1 298 ? -2.339 -2.132 4.002 1.00 96.69 298 THR A C 1
ATOM 2300 O O . THR A 1 298 ? -3.319 -1.517 4.421 1.00 96.69 298 THR A O 1
ATOM 2303 N N . ASN A 1 299 ? -2.497 -3.219 3.240 1.00 94.56 299 ASN A N 1
ATOM 2304 C CA . ASN A 1 299 ? -3.804 -3.754 2.835 1.00 94.56 299 ASN A CA 1
ATOM 2305 C C . ASN A 1 299 ? -4.651 -4.253 4.020 1.00 94.56 299 ASN A C 1
ATOM 2307 O O . ASN A 1 299 ? -5.884 -4.302 3.947 1.00 94.56 299 ASN A O 1
ATOM 2311 N N . MET A 1 300 ? -4.029 -4.649 5.132 1.00 95.56 300 MET A N 1
ATOM 2312 C CA . MET A 1 300 ? -4.736 -4.952 6.378 1.00 95.56 300 MET A CA 1
ATOM 2313 C C . MET A 1 300 ? -5.155 -3.677 7.125 1.00 95.56 300 MET A C 1
ATOM 2315 O O . MET A 1 300 ? -6.282 -3.626 7.615 1.00 95.56 300 MET A O 1
ATOM 2319 N N . ALA A 1 301 ? -4.323 -2.630 7.145 1.00 96.00 301 ALA A N 1
ATOM 2320 C CA . ALA A 1 301 ? -4.687 -1.316 7.674 1.00 96.00 301 ALA A CA 1
ATOM 2321 C C . ALA A 1 301 ? -5.895 -0.726 6.920 1.00 96.00 301 ALA A C 1
ATOM 2323 O O . ALA A 1 301 ? -6.883 -0.365 7.560 1.00 96.00 301 ALA A O 1
ATOM 2324 N N . CYS A 1 302 ? -5.895 -0.757 5.580 1.00 94.25 302 CYS A N 1
ATOM 2325 C CA . CYS A 1 302 ? -7.015 -0.287 4.752 1.00 94.25 302 CYS A CA 1
ATOM 2326 C C . CYS A 1 302 ? -8.332 -1.005 5.089 1.00 94.25 302 CYS A C 1
ATOM 2328 O O . CYS A 1 302 ? -9.364 -0.364 5.290 1.00 94.25 302 CYS A O 1
ATOM 2330 N N . ARG A 1 303 ? -8.299 -2.337 5.239 1.00 94.31 303 ARG A N 1
ATOM 2331 C CA . ARG A 1 303 ? -9.479 -3.144 5.611 1.00 94.31 303 ARG A CA 1
ATOM 2332 C C . ARG A 1 303 ? -9.944 -2.936 7.057 1.00 94.31 303 ARG A C 1
ATOM 2334 O O . ARG A 1 303 ? -11.104 -3.208 7.354 1.00 94.31 303 ARG A O 1
ATOM 2341 N N . LEU A 1 304 ? -9.076 -2.469 7.956 1.00 93.31 304 LEU A N 1
ATOM 2342 C CA . LEU A 1 304 ? -9.445 -2.092 9.326 1.00 93.31 304 LEU A CA 1
ATOM 2343 C C . LEU A 1 304 ? -10.027 -0.670 9.381 1.00 93.31 304 LEU A C 1
ATOM 2345 O O . LEU A 1 304 ? -11.028 -0.464 10.065 1.00 93.31 304 LEU A O 1
ATOM 2349 N N . ARG A 1 305 ? -9.471 0.273 8.607 1.00 95.44 305 ARG A N 1
ATOM 2350 C CA . ARG A 1 305 ? -10.000 1.635 8.409 1.00 95.44 305 ARG A CA 1
ATOM 2351 C C . ARG A 1 305 ? -11.412 1.608 7.826 1.00 95.44 305 ARG A C 1
ATOM 2353 O O . ARG A 1 305 ? -12.314 2.185 8.420 1.00 95.44 305 ARG A O 1
ATOM 2360 N N . ALA A 1 306 ? -11.641 0.823 6.770 1.00 92.06 306 ALA A N 1
ATOM 2361 C CA . ALA A 1 306 ? -12.970 0.621 6.179 1.00 92.06 306 ALA A CA 1
ATOM 2362 C C . ALA A 1 306 ? -14.013 0.013 7.148 1.00 92.06 306 ALA A C 1
ATOM 2364 O O . ALA A 1 306 ? -15.211 0.120 6.910 1.00 92.06 306 ALA A O 1
ATOM 2365 N N . LYS A 1 307 ? -13.574 -0.608 8.254 1.00 93.56 307 LYS A N 1
ATOM 2366 C CA . LYS A 1 307 ? -14.434 -1.129 9.333 1.00 93.56 307 LYS A CA 1
ATOM 2367 C C . LYS A 1 307 ? -14.552 -0.180 10.536 1.00 93.56 307 LYS A C 1
ATOM 2369 O O . LYS A 1 307 ? -15.055 -0.588 11.579 1.00 93.56 307 LYS A O 1
ATOM 2374 N N . GLY A 1 308 ? -14.031 1.046 10.445 1.00 89.19 308 GLY A N 1
ATOM 2375 C CA . GLY A 1 308 ? -13.980 2.009 11.552 1.00 89.19 308 GLY A CA 1
ATOM 2376 C C . GLY A 1 308 ? -13.014 1.636 12.688 1.00 89.19 308 GLY A C 1
ATOM 2377 O O . GLY A 1 308 ? -12.962 2.322 13.706 1.00 89.19 308 GLY A O 1
ATOM 2378 N N . LEU A 1 309 ? -12.213 0.573 12.545 1.00 93.81 309 LEU A N 1
ATOM 2379 C CA . LEU A 1 309 ? -11.315 0.058 13.589 1.00 93.81 309 LEU A CA 1
ATOM 2380 C C . LEU A 1 309 ? -9.968 0.804 13.606 1.00 93.81 309 LEU A C 1
ATOM 2382 O O . LEU A 1 309 ? -8.900 0.183 13.635 1.00 93.81 309 LEU A O 1
ATOM 2386 N N . MET A 1 310 ? -10.015 2.140 13.590 1.00 96.12 310 MET A N 1
ATOM 2387 C CA . MET A 1 310 ? -8.851 3.010 13.382 1.00 96.12 310 MET A CA 1
ATOM 2388 C C . MET A 1 310 ? -7.655 2.705 14.311 1.00 96.12 310 MET A C 1
ATOM 2390 O O . MET A 1 310 ? -6.547 2.552 13.796 1.00 96.12 310 MET A O 1
ATOM 2394 N N . PRO A 1 311 ? -7.816 2.471 15.634 1.00 94.56 311 PRO A N 1
ATOM 2395 C CA . PRO A 1 311 ? -6.678 2.141 16.501 1.00 94.56 311 PRO A CA 1
ATOM 2396 C C . PRO A 1 311 ? -5.995 0.804 16.167 1.00 94.56 311 PRO A C 1
ATOM 2398 O O . PRO A 1 311 ? -4.813 0.630 16.459 1.00 94.56 311 PRO A O 1
ATOM 2401 N N . ARG A 1 312 ? -6.708 -0.158 15.555 1.00 92.06 312 ARG A N 1
ATOM 2402 C CA . ARG A 1 312 ? -6.094 -1.397 15.036 1.00 92.06 312 ARG A CA 1
ATOM 2403 C C . ARG A 1 312 ? -5.409 -1.138 13.695 1.00 92.06 312 ARG A C 1
ATOM 2405 O O . ARG A 1 312 ? -4.340 -1.688 13.456 1.00 92.06 312 ARG A O 1
ATOM 2412 N N . ALA A 1 313 ? -6.008 -0.300 12.850 1.00 95.88 313 ALA A N 1
ATOM 2413 C CA . ALA A 1 313 ? -5.475 0.071 11.544 1.00 95.88 313 ALA A CA 1
ATOM 2414 C C . ALA A 1 313 ? -4.118 0.790 11.666 1.00 95.88 313 ALA A C 1
ATOM 2416 O O . ALA A 1 313 ? -3.143 0.363 11.050 1.00 95.88 313 ALA A O 1
ATOM 2417 N N . ILE A 1 314 ? -4.034 1.782 12.562 1.00 97.19 314 ILE A N 1
ATOM 2418 C CA . ILE A 1 314 ? -2.799 2.482 12.951 1.00 97.19 314 ILE A CA 1
ATOM 2419 C C . ILE A 1 314 ? -1.706 1.483 13.351 1.00 97.19 314 ILE A C 1
ATOM 2421 O O . ILE A 1 314 ? -0.626 1.518 12.773 1.00 97.19 314 ILE A O 1
ATOM 2425 N N . ARG A 1 315 ? -1.997 0.512 14.231 1.00 97.31 315 ARG A N 1
ATOM 2426 C CA . ARG A 1 315 ? -1.009 -0.503 14.653 1.00 97.31 315 ARG A CA 1
ATOM 2427 C C . ARG A 1 315 ? -0.510 -1.419 13.534 1.00 97.31 315 ARG A C 1
ATOM 2429 O O . ARG A 1 315 ? 0.578 -1.978 13.649 1.00 97.31 315 ARG A O 1
ATOM 2436 N N . MET A 1 316 ? -1.283 -1.624 12.467 1.00 97.31 316 MET A N 1
ATOM 2437 C CA . MET A 1 316 ? -0.802 -2.361 11.288 1.00 97.31 316 MET A CA 1
ATOM 2438 C C . MET A 1 316 ? 0.071 -1.469 10.397 1.00 97.31 316 MET A C 1
ATOM 2440 O O . MET A 1 316 ? 1.053 -1.944 9.834 1.00 97.31 316 MET A O 1
ATOM 2444 N N . MET A 1 317 ? -0.238 -0.175 10.336 1.00 98.25 317 MET A N 1
ATOM 2445 C CA . MET A 1 317 ? 0.532 0.826 9.601 1.00 98.25 317 MET A CA 1
ATOM 2446 C C . MET A 1 317 ? 1.884 1.135 10.278 1.00 98.25 317 MET A C 1
ATOM 2448 O O . MET A 1 317 ? 2.903 1.222 9.599 1.00 98.25 317 MET A O 1
ATOM 2452 N N . GLU A 1 318 ? 1.928 1.167 11.616 1.00 97.88 318 GLU A N 1
ATOM 2453 C CA . GLU A 1 318 ? 3.160 1.208 12.428 1.00 97.88 318 GLU A CA 1
ATOM 2454 C C . GLU A 1 318 ? 4.076 0.009 12.121 1.00 97.88 318 GLU A C 1
ATOM 2456 O O . GLU A 1 318 ? 5.286 0.168 11.967 1.00 97.88 318 GLU A O 1
ATOM 2461 N N . ARG A 1 319 ? 3.507 -1.198 11.973 1.00 97.38 319 ARG A N 1
ATOM 2462 C CA . ARG A 1 319 ? 4.265 -2.400 11.577 1.00 97.38 319 ARG A CA 1
ATOM 2463 C C . ARG A 1 319 ? 4.802 -2.301 10.154 1.00 97.38 319 ARG A C 1
ATOM 2465 O O . ARG A 1 319 ? 5.972 -2.605 9.952 1.00 97.38 319 ARG A O 1
ATOM 2472 N N . ALA A 1 320 ? 3.989 -1.851 9.197 1.00 97.50 320 ALA A N 1
ATOM 2473 C CA . ALA A 1 320 ? 4.444 -1.614 7.829 1.00 97.50 320 ALA A CA 1
ATOM 2474 C C . ALA A 1 320 ? 5.625 -0.626 7.796 1.00 97.50 320 ALA A C 1
ATOM 2476 O O . ALA A 1 320 ? 6.635 -0.916 7.162 1.00 97.50 320 ALA A O 1
ATOM 2477 N N . LEU A 1 321 ? 5.548 0.480 8.547 1.00 97.31 321 LEU A N 1
ATOM 2478 C CA . LEU A 1 321 ? 6.612 1.486 8.622 1.00 97.31 321 LEU A CA 1
ATOM 2479 C C . LEU A 1 321 ? 7.887 0.962 9.310 1.00 97.31 321 LEU A C 1
ATOM 2481 O O . LEU A 1 321 ? 8.986 1.211 8.820 1.00 97.31 321 LEU A O 1
ATOM 2485 N N . MET A 1 322 ? 7.767 0.192 10.399 1.00 96.56 322 MET A N 1
ATOM 2486 C CA . MET A 1 322 ? 8.923 -0.461 11.039 1.00 96.56 322 MET A CA 1
ATOM 2487 C C . MET A 1 322 ? 9.631 -1.462 10.119 1.00 96.56 322 MET A C 1
ATOM 2489 O O . MET A 1 322 ? 10.839 -1.654 10.248 1.00 96.56 322 MET A O 1
ATOM 2493 N N . ILE A 1 323 ? 8.888 -2.129 9.233 1.00 95.31 323 ILE A N 1
ATOM 2494 C CA . ILE A 1 323 ? 9.441 -3.095 8.280 1.00 95.31 323 ILE A CA 1
ATOM 2495 C C . ILE A 1 323 ? 10.082 -2.342 7.110 1.00 95.31 323 ILE A C 1
ATOM 2497 O O . ILE A 1 323 ? 11.267 -2.541 6.856 1.00 95.31 323 ILE A O 1
ATOM 2501 N N . SER A 1 324 ? 9.369 -1.411 6.465 1.00 95.94 324 SER A N 1
ATOM 2502 C CA . SER A 1 324 ? 9.903 -0.658 5.321 1.00 95.94 324 SER A CA 1
ATOM 2503 C C . SER A 1 324 ? 11.157 0.142 5.693 1.00 95.94 324 SER A C 1
ATOM 2505 O O . SER A 1 324 ? 12.130 0.130 4.944 1.00 95.94 324 SER A O 1
ATOM 2507 N N . HIS A 1 325 ? 11.200 0.754 6.884 1.00 94.81 325 HIS A N 1
ATOM 2508 C CA . HIS A 1 325 ? 12.353 1.539 7.335 1.00 94.81 325 HIS A CA 1
ATOM 2509 C C . HIS A 1 325 ? 13.648 0.720 7.493 1.00 94.81 325 HIS A C 1
ATOM 2511 O O . HIS A 1 325 ? 14.730 1.293 7.387 1.00 94.81 325 HIS A O 1
ATOM 2517 N N . ARG A 1 326 ? 13.573 -0.606 7.694 1.00 92.75 326 ARG A N 1
ATOM 2518 C CA . ARG A 1 326 ? 14.766 -1.479 7.702 1.00 92.75 326 ARG A CA 1
ATOM 2519 C C . ARG A 1 326 ? 15.377 -1.633 6.310 1.00 92.75 326 ARG A C 1
ATOM 2521 O O . ARG A 1 326 ? 16.593 -1.679 6.186 1.00 92.75 326 ARG A O 1
ATOM 2528 N N . PHE A 1 327 ? 14.537 -1.692 5.280 1.00 89.56 327 PHE A N 1
ATOM 2529 C CA . PHE A 1 327 ? 14.954 -1.879 3.888 1.00 89.56 327 PHE A CA 1
ATOM 2530 C C . PHE A 1 327 ? 15.263 -0.548 3.179 1.00 89.56 327 PHE A C 1
ATOM 2532 O O . PHE A 1 327 ? 16.129 -0.480 2.311 1.00 89.56 327 PHE A O 1
ATOM 2539 N N . GLY A 1 328 ? 14.598 0.539 3.580 1.00 84.56 328 GLY A N 1
ATOM 2540 C CA . GLY A 1 328 ? 14.714 1.858 2.953 1.00 84.56 328 GLY A CA 1
ATOM 2541 C C . GLY A 1 328 ? 16.059 2.576 3.114 1.00 84.56 328 GLY A C 1
ATOM 2542 O O . GLY A 1 328 ? 16.210 3.658 2.560 1.00 84.56 328 GLY A O 1
ATOM 2543 N N . GLN A 1 329 ? 17.027 2.024 3.855 1.00 86.25 329 GLN A N 1
ATOM 2544 C CA . GLN A 1 329 ? 18.326 2.676 4.091 1.00 86.25 329 GLN A CA 1
ATOM 2545 C C . GLN A 1 329 ? 19.389 2.380 3.013 1.00 86.25 329 GLN A C 1
ATOM 2547 O O . GLN A 1 329 ? 20.394 3.082 2.973 1.00 86.25 329 GLN A O 1
ATOM 2552 N N . GLY A 1 330 ? 19.180 1.379 2.144 1.00 84.38 330 GLY A N 1
ATOM 2553 C CA . GLY A 1 330 ? 20.187 0.935 1.163 1.00 84.38 330 GLY A CA 1
ATOM 2554 C C . GLY A 1 330 ? 19.864 1.170 -0.320 1.00 84.38 330 GLY A C 1
ATOM 2555 O O . GLY A 1 330 ? 20.747 0.997 -1.152 1.00 84.38 330 GLY A O 1
ATOM 2556 N N . HIS A 1 331 ? 18.627 1.530 -0.686 1.00 91.75 331 HIS A N 1
ATOM 2557 C CA . HIS A 1 331 ? 18.212 1.597 -2.097 1.00 91.75 331 HIS A CA 1
ATOM 2558 C C . HIS A 1 331 ? 17.127 2.666 -2.342 1.00 91.75 331 HIS A C 1
ATOM 2560 O O . HIS A 1 331 ? 16.134 2.698 -1.604 1.00 91.75 331 HIS A O 1
ATOM 2566 N N . PRO A 1 332 ? 17.242 3.510 -3.389 1.00 95.06 332 PRO A N 1
ATOM 2567 C CA . PRO A 1 332 ? 16.377 4.679 -3.578 1.00 95.06 332 PRO A CA 1
ATOM 2568 C C . PRO A 1 332 ? 14.896 4.323 -3.768 1.00 95.06 332 PRO A C 1
ATOM 2570 O O . PRO A 1 332 ? 14.030 4.986 -3.199 1.00 95.06 332 PRO A O 1
ATOM 2573 N N . ALA A 1 333 ? 14.578 3.229 -4.469 1.00 93.62 333 ALA A N 1
ATOM 2574 C CA . ALA A 1 333 ? 13.189 2.777 -4.603 1.00 93.62 333 ALA A CA 1
ATOM 2575 C C . ALA A 1 333 ? 12.585 2.284 -3.266 1.00 93.62 333 ALA A C 1
ATOM 2577 O O . ALA A 1 333 ? 11.399 2.477 -3.015 1.00 93.62 333 ALA A O 1
ATOM 2578 N N . LEU A 1 334 ? 13.393 1.709 -2.363 1.00 94.19 334 LEU A N 1
ATOM 2579 C CA . LEU A 1 334 ? 12.923 1.239 -1.047 1.00 94.19 334 LEU A CA 1
ATOM 2580 C C . LEU A 1 334 ? 12.715 2.410 -0.076 1.00 94.19 334 LEU A C 1
ATOM 2582 O O . LEU A 1 334 ? 11.799 2.395 0.754 1.00 94.19 334 LEU A O 1
ATOM 2586 N N . ALA A 1 335 ? 13.537 3.455 -0.203 1.00 96.19 335 ALA A N 1
ATOM 2587 C CA . ALA A 1 335 ? 13.316 4.734 0.458 1.00 96.19 335 ALA A CA 1
ATOM 2588 C C . ALA A 1 335 ? 12.026 5.406 -0.051 1.00 96.19 335 ALA A C 1
ATOM 2590 O O . ALA A 1 335 ? 11.238 5.895 0.759 1.00 96.19 335 ALA A O 1
ATOM 2591 N N . LEU A 1 336 ? 11.760 5.369 -1.363 1.00 96.56 336 LEU A N 1
ATOM 2592 C CA . LEU A 1 336 ? 10.540 5.911 -1.971 1.00 96.56 336 LEU A CA 1
ATOM 2593 C C . LEU A 1 336 ? 9.276 5.194 -1.462 1.00 96.56 336 LEU A C 1
ATOM 2595 O O . LEU A 1 336 ? 8.343 5.854 -1.003 1.00 96.56 336 LEU A O 1
ATOM 2599 N N . GLU A 1 337 ? 9.271 3.857 -1.435 1.00 95.81 337 GLU A N 1
ATOM 2600 C CA . GLU A 1 337 ? 8.181 3.076 -0.827 1.00 95.81 337 GLU A CA 1
ATOM 2601 C C . GLU A 1 337 ? 8.029 3.365 0.673 1.00 95.81 337 GLU A C 1
ATOM 2603 O O . GLU A 1 337 ? 6.917 3.564 1.160 1.00 95.81 337 GLU A O 1
ATOM 2608 N N . THR A 1 338 ? 9.133 3.513 1.413 1.00 97.06 338 THR A N 1
ATOM 2609 C CA . THR A 1 338 ? 9.091 3.939 2.824 1.00 97.06 338 THR A CA 1
ATOM 2610 C C . THR A 1 338 ? 8.447 5.319 2.993 1.00 97.06 338 THR A C 1
ATOM 2612 O O . THR A 1 338 ? 7.719 5.542 3.962 1.00 97.06 338 THR A O 1
ATOM 2615 N N . CYS A 1 339 ? 8.631 6.239 2.042 1.00 97.81 339 CYS A N 1
ATOM 2616 C CA . CYS A 1 339 ? 7.955 7.536 2.050 1.00 97.81 339 CYS A CA 1
ATOM 2617 C C . CYS A 1 339 ? 6.451 7.406 1.770 1.00 97.81 339 CYS A C 1
ATOM 2619 O O . CYS A 1 339 ? 5.657 8.009 2.492 1.00 97.81 339 CYS A O 1
ATOM 2621 N N . LYS A 1 340 ? 6.036 6.570 0.805 1.00 97.25 340 LYS A N 1
ATOM 2622 C CA . LYS A 1 340 ? 4.613 6.260 0.549 1.00 97.25 340 LYS A CA 1
ATOM 2623 C C . LYS A 1 340 ? 3.942 5.654 1.789 1.00 97.25 340 LYS A C 1
ATOM 2625 O O . LYS A 1 340 ? 2.866 6.090 2.194 1.00 97.25 340 LYS A O 1
ATOM 2630 N N . VAL A 1 341 ? 4.605 4.697 2.441 1.00 97.81 341 VAL A N 1
ATOM 2631 C CA . VAL A 1 341 ? 4.175 4.072 3.706 1.00 97.81 341 VAL A CA 1
ATOM 2632 C C . VAL A 1 341 ? 4.052 5.109 4.829 1.00 97.81 341 VAL A C 1
ATOM 2634 O O . VAL A 1 341 ? 3.047 5.121 5.539 1.00 97.81 341 VAL A O 1
ATOM 2637 N N . ARG A 1 342 ? 5.016 6.029 4.967 1.00 97.94 342 ARG A N 1
ATOM 2638 C CA . ARG A 1 342 ? 4.990 7.086 5.993 1.00 97.94 342 ARG A CA 1
ATOM 2639 C C . ARG A 1 342 ? 3.897 8.141 5.743 1.00 97.94 342 ARG A C 1
ATOM 2641 O O . ARG A 1 342 ? 3.230 8.546 6.692 1.00 97.94 342 ARG A O 1
ATOM 2648 N N . LEU A 1 343 ? 3.648 8.536 4.491 1.00 97.69 343 LEU A N 1
ATOM 2649 C CA . LEU A 1 343 ? 2.546 9.446 4.137 1.00 97.69 343 LEU A CA 1
ATOM 2650 C C . LEU A 1 343 ? 1.172 8.794 4.353 1.00 97.69 343 LEU A C 1
ATOM 2652 O O . LEU A 1 343 ? 0.274 9.421 4.916 1.00 97.69 343 LEU A O 1
ATOM 2656 N N . ASN A 1 344 ? 1.028 7.510 4.008 1.00 96.94 344 ASN A N 1
ATOM 2657 C CA . ASN A 1 344 ? -0.154 6.728 4.372 1.00 96.94 344 ASN A CA 1
ATOM 2658 C C . ASN A 1 344 ? -0.343 6.687 5.898 1.00 96.94 344 ASN A C 1
ATOM 2660 O O . ASN A 1 344 ? -1.445 6.930 6.380 1.00 96.94 344 ASN A O 1
ATOM 2664 N N . PHE A 1 345 ? 0.719 6.461 6.677 1.00 98.06 345 PHE A N 1
ATOM 2665 C CA . PHE A 1 345 ? 0.644 6.484 8.141 1.00 98.06 345 PHE A CA 1
ATOM 2666 C C . PHE A 1 345 ? 0.165 7.835 8.694 1.00 98.06 345 PHE A C 1
ATOM 2668 O O . PHE A 1 345 ? -0.732 7.863 9.541 1.00 98.06 345 PHE A O 1
ATOM 2675 N N . ALA A 1 346 ? 0.673 8.950 8.164 1.00 97.62 346 ALA A N 1
ATOM 2676 C CA . ALA A 1 346 ? 0.235 10.289 8.553 1.00 97.62 346 ALA A CA 1
ATOM 2677 C C . ALA A 1 346 ? -1.268 10.529 8.313 1.00 97.62 346 ALA A C 1
ATOM 2679 O O . ALA A 1 346 ? -1.935 11.119 9.163 1.00 97.62 346 ALA A O 1
ATOM 2680 N N . ALA A 1 347 ? -1.829 10.022 7.210 1.00 95.94 347 ALA A N 1
ATOM 2681 C CA . ALA A 1 347 ? -3.262 10.138 6.933 1.00 95.94 347 ALA A CA 1
ATOM 2682 C C . ALA A 1 347 ? -4.129 9.416 7.986 1.00 95.94 347 ALA A C 1
ATOM 2684 O O . ALA A 1 347 ? -5.148 9.952 8.420 1.00 95.94 347 ALA A O 1
ATOM 2685 N N . TYR A 1 348 ? -3.707 8.235 8.454 1.00 96.69 348 TYR A N 1
ATOM 2686 C CA . TYR A 1 348 ? -4.413 7.489 9.509 1.00 96.69 348 TYR A CA 1
ATOM 2687 C C . TYR A 1 348 ? -4.266 8.176 10.874 1.00 96.69 348 TYR A C 1
ATOM 2689 O O . TYR A 1 348 ? -5.214 8.199 11.660 1.00 96.69 348 TYR A O 1
ATOM 2697 N N . LEU A 1 349 ? -3.100 8.771 11.154 1.00 96.88 349 LEU A N 1
ATOM 2698 C CA . LEU A 1 349 ? -2.897 9.588 12.351 1.00 96.88 349 LEU A CA 1
ATOM 2699 C C . LEU A 1 349 ? -3.836 10.803 12.353 1.00 96.88 349 LEU A C 1
ATOM 2701 O O . LEU A 1 349 ? -4.527 11.014 13.350 1.00 96.88 349 LEU A O 1
ATOM 2705 N N . SER A 1 350 ? -3.939 11.542 11.244 1.00 95.38 350 SER A N 1
ATOM 2706 C CA . SER A 1 350 ? -4.824 12.711 11.147 1.00 95.38 350 SER A CA 1
ATOM 2707 C C . SER A 1 350 ? -6.312 12.346 11.244 1.00 95.38 350 SER A C 1
ATOM 2709 O O . SER A 1 350 ? -7.041 12.990 11.994 1.00 95.38 350 SER A O 1
ATOM 2711 N N . GLU A 1 351 ? -6.762 11.249 10.618 1.00 93.00 351 GLU A N 1
ATOM 2712 C CA . GLU A 1 351 ? -8.145 10.755 10.780 1.00 93.00 351 GLU A CA 1
ATOM 2713 C C . GLU A 1 351 ? -8.451 10.302 12.224 1.00 93.00 351 GLU A C 1
ATOM 2715 O O . GLU A 1 351 ? -9.594 10.356 12.670 1.00 93.00 351 GLU A O 1
ATOM 2720 N N . SER A 1 352 ? -7.427 9.916 12.995 1.00 92.81 352 SER A N 1
ATOM 2721 C CA . SER A 1 352 ? -7.535 9.673 14.444 1.00 92.81 352 SER A CA 1
ATOM 2722 C C . SER A 1 352 ? -7.334 10.919 15.322 1.00 92.81 352 SER A C 1
ATOM 2724 O O . SER A 1 352 ? -7.153 10.788 16.531 1.00 92.81 352 SER A O 1
ATOM 2726 N N . PHE A 1 353 ? -7.344 12.118 14.729 1.00 92.88 353 PHE A N 1
ATOM 2727 C CA . PHE A 1 353 ? -7.099 13.420 15.368 1.00 92.88 353 PHE A CA 1
ATOM 2728 C C . PHE A 1 353 ? -5.692 13.598 15.983 1.00 92.88 353 PHE A C 1
ATOM 2730 O O . PHE A 1 353 ? -5.423 14.581 16.674 1.00 92.88 353 PHE A O 1
ATOM 2737 N N . ARG A 1 354 ? -4.734 12.709 15.678 1.00 92.88 354 ARG A N 1
ATOM 2738 C CA . ARG A 1 354 ? -3.322 12.779 16.118 1.00 92.88 354 ARG A CA 1
ATOM 2739 C C . ARG A 1 354 ? -2.499 13.716 15.215 1.00 92.88 354 ARG A C 1
ATOM 2741 O O . ARG A 1 354 ? -1.407 13.370 14.765 1.00 92.88 354 ARG A O 1
ATOM 2748 N N . ASN A 1 355 ? -3.017 14.916 14.935 1.00 93.25 355 ASN A N 1
ATOM 2749 C CA . ASN A 1 355 ? -2.496 15.825 13.898 1.00 93.25 355 ASN A CA 1
ATOM 2750 C C . ASN A 1 355 ? -1.020 16.222 14.091 1.00 93.25 355 ASN A C 1
ATOM 2752 O O . ASN A 1 355 ? -0.283 16.309 13.113 1.00 93.25 355 ASN A O 1
ATOM 2756 N N . ARG A 1 356 ? -0.540 16.379 15.334 1.00 92.19 356 ARG A N 1
ATOM 2757 C CA . ARG A 1 356 ? 0.888 16.656 15.605 1.00 92.19 356 ARG A CA 1
ATOM 2758 C C . ARG A 1 356 ? 1.809 15.513 15.169 1.00 92.19 356 ARG A C 1
ATOM 2760 O O . ARG A 1 356 ? 2.892 15.756 14.645 1.00 92.19 356 ARG A O 1
ATOM 2767 N N . GLU A 1 357 ? 1.378 14.269 15.364 1.00 95.69 357 GLU A N 1
ATOM 2768 C CA . GLU A 1 357 ? 2.136 13.088 14.942 1.00 95.69 357 GLU A CA 1
ATOM 2769 C C . GLU A 1 357 ? 2.055 12.896 13.425 1.00 95.69 357 GLU A C 1
ATOM 2771 O O . GLU A 1 357 ? 3.052 12.536 12.801 1.00 95.69 357 GLU A O 1
ATOM 2776 N N . ALA A 1 358 ? 0.902 13.213 12.821 1.00 96.06 358 ALA A N 1
ATOM 2777 C CA . ALA A 1 358 ? 0.748 13.255 11.370 1.00 96.06 358 ALA A CA 1
ATOM 2778 C C . ALA A 1 358 ? 1.729 14.254 10.731 1.00 96.06 358 ALA A C 1
ATOM 2780 O O . ALA A 1 358 ? 2.457 13.874 9.820 1.00 96.06 358 ALA A O 1
ATOM 2781 N N . ILE A 1 359 ? 1.828 15.486 11.251 1.00 95.69 359 ILE A N 1
ATOM 2782 C CA . ILE A 1 359 ? 2.795 16.493 10.773 1.00 95.69 359 ILE A CA 1
ATOM 2783 C C . ILE A 1 359 ? 4.235 16.003 10.936 1.00 95.69 359 ILE A C 1
ATOM 2785 O O . ILE A 1 359 ? 5.014 16.126 9.995 1.00 95.69 359 ILE A O 1
ATOM 2789 N N . LYS A 1 360 ? 4.598 15.382 12.070 1.00 96.69 360 LYS A N 1
ATOM 2790 C CA . LYS A 1 360 ? 5.945 14.805 12.241 1.00 96.69 360 LYS A CA 1
ATOM 2791 C C . LYS A 1 360 ? 6.250 13.754 11.167 1.00 96.69 360 LYS A C 1
ATOM 2793 O O . LYS A 1 360 ? 7.303 13.810 10.536 1.00 96.69 360 LYS A O 1
ATOM 2798 N N . ALA A 1 361 ? 5.319 12.831 10.923 1.00 97.00 361 ALA A N 1
ATOM 2799 C CA . ALA A 1 361 ? 5.451 11.820 9.876 1.00 97.00 361 ALA A CA 1
ATOM 2800 C C . ALA A 1 361 ? 5.482 12.434 8.458 1.00 97.00 361 ALA A C 1
ATOM 2802 O O . ALA A 1 361 ? 6.166 11.914 7.579 1.00 97.00 361 ALA A O 1
ATOM 2803 N N . ILE A 1 362 ? 4.803 13.559 8.227 1.00 96.69 362 ILE A N 1
ATOM 2804 C CA . ILE A 1 362 ? 4.865 14.291 6.957 1.00 96.69 362 ILE A CA 1
ATOM 2805 C C . ILE A 1 362 ? 6.227 14.976 6.783 1.00 96.69 362 ILE A C 1
ATOM 2807 O O . ILE A 1 362 ? 6.856 14.756 5.750 1.00 96.69 362 ILE A O 1
ATOM 2811 N N . LYS A 1 363 ? 6.737 15.717 7.779 1.00 96.38 363 LYS A N 1
ATOM 2812 C CA . LYS A 1 363 ? 8.076 16.342 7.734 1.00 96.38 363 LYS A CA 1
ATOM 2813 C C . LYS A 1 363 ? 9.180 15.298 7.504 1.00 96.38 363 LYS A C 1
ATOM 2815 O O . LYS A 1 363 ? 9.992 15.451 6.595 1.00 96.38 363 LYS A O 1
ATOM 2820 N N . GLU A 1 364 ? 9.156 14.182 8.239 1.00 96.69 364 GLU A N 1
ATOM 2821 C CA . GLU A 1 364 ? 10.088 13.059 8.029 1.00 96.69 364 GLU A CA 1
ATOM 2822 C C . GLU A 1 364 ? 10.003 12.460 6.606 1.00 96.69 364 GLU A C 1
ATOM 2824 O O . GLU A 1 364 ? 11.010 11.996 6.061 1.00 96.69 364 GLU A O 1
ATOM 2829 N N . ALA A 1 365 ? 8.813 12.434 5.992 1.00 97.19 365 ALA A N 1
ATOM 2830 C CA . ALA A 1 365 ? 8.642 11.995 4.607 1.00 97.19 365 ALA A CA 1
ATOM 2831 C C . ALA A 1 365 ? 9.172 13.039 3.610 1.00 97.19 365 ALA A C 1
ATOM 2833 O O . ALA A 1 365 ? 9.904 12.668 2.698 1.00 97.19 365 ALA A O 1
ATOM 2834 N N . GLN A 1 366 ? 8.861 14.326 3.796 1.00 96.88 366 GLN A N 1
ATOM 2835 C CA . GLN A 1 366 ? 9.358 15.420 2.952 1.00 96.88 366 GLN A CA 1
ATOM 2836 C C . GLN A 1 366 ? 10.889 15.469 2.917 1.00 96.88 366 GLN A C 1
ATOM 2838 O O . GLN A 1 366 ? 11.460 15.623 1.840 1.00 96.88 366 GLN A O 1
ATOM 2843 N N . GLU A 1 367 ? 11.552 15.308 4.066 1.00 96.62 367 GLU A N 1
ATOM 2844 C CA . GLU A 1 367 ? 13.015 15.275 4.152 1.00 96.62 367 GLU A CA 1
ATOM 2845 C C . GLU A 1 367 ? 13.587 14.074 3.382 1.00 96.62 367 GLU A C 1
ATOM 2847 O O . GLU A 1 367 ? 14.475 14.226 2.541 1.00 96.62 367 GLU A O 1
ATOM 2852 N N . SER A 1 368 ? 13.023 12.882 3.609 1.00 96.56 368 SER A N 1
ATOM 2853 C CA . SER A 1 368 ? 13.423 11.645 2.922 1.00 96.56 368 SER A CA 1
ATOM 2854 C C . SER A 1 368 ? 13.255 11.762 1.394 1.00 96.56 368 SER A C 1
ATOM 2856 O O . SER A 1 368 ? 14.138 11.362 0.636 1.00 96.56 368 SER A O 1
ATOM 2858 N N . LEU A 1 369 ? 12.154 12.370 0.938 1.00 97.44 369 LEU A N 1
ATOM 2859 C CA . LEU A 1 369 ? 11.878 12.651 -0.475 1.00 97.44 369 LEU A CA 1
ATOM 2860 C C . LEU A 1 369 ? 12.793 13.748 -1.043 1.00 97.44 369 LEU A C 1
ATOM 2862 O O . LEU A 1 369 ? 13.201 13.661 -2.196 1.00 97.44 369 LEU A O 1
ATOM 2866 N N . GLY A 1 370 ? 13.159 14.754 -0.244 1.00 96.44 370 GLY A N 1
ATOM 2867 C CA . GLY A 1 370 ? 14.119 15.791 -0.627 1.00 96.44 370 GLY A CA 1
ATOM 2868 C C . GLY A 1 370 ? 15.489 15.207 -0.972 1.00 96.44 370 GLY A C 1
ATOM 2869 O O . GLY A 1 370 ? 16.018 15.496 -2.044 1.00 96.44 370 GLY A O 1
ATOM 2870 N N . ARG A 1 371 ? 15.998 14.303 -0.124 1.00 96.88 371 ARG A N 1
ATOM 2871 C CA . ARG A 1 371 ? 17.245 13.558 -0.377 1.00 96.88 371 ARG A CA 1
ATOM 2872 C C . ARG A 1 371 ? 17.157 12.698 -1.647 1.00 96.88 371 ARG A C 1
ATOM 2874 O O . ARG A 1 371 ? 18.120 12.639 -2.403 1.00 96.88 371 ARG A O 1
ATOM 2881 N N . LEU A 1 372 ? 16.005 12.073 -1.922 1.00 97.19 372 LEU A N 1
ATOM 2882 C CA . LEU A 1 372 ? 15.788 11.286 -3.148 1.00 97.19 372 LEU A CA 1
ATOM 2883 C C . LEU A 1 372 ? 15.772 12.138 -4.425 1.00 97.19 372 LEU A C 1
ATOM 2885 O O . LEU A 1 372 ? 16.321 11.714 -5.438 1.00 97.19 372 LEU A O 1
ATOM 2889 N N . VAL A 1 373 ? 15.185 13.337 -4.383 1.00 97.25 373 VAL A N 1
ATOM 2890 C CA . VAL A 1 373 ? 15.221 14.282 -5.515 1.00 97.25 373 VAL A CA 1
ATOM 2891 C C . VAL A 1 373 ? 16.646 14.797 -5.752 1.00 97.25 373 VAL A C 1
ATOM 2893 O O . VAL A 1 373 ? 17.076 14.876 -6.900 1.00 97.25 373 VAL A O 1
ATOM 2896 N N . GLN A 1 374 ? 17.402 15.091 -4.687 1.00 97.00 374 GLN A N 1
ATOM 2897 C CA . GLN A 1 374 ? 18.816 15.479 -4.782 1.00 97.00 374 GLN A CA 1
ATOM 2898 C C . GLN A 1 374 ? 19.687 14.353 -5.360 1.00 97.00 374 GLN A C 1
ATOM 2900 O O . GLN A 1 374 ? 20.485 14.611 -6.256 1.00 97.00 374 GLN A O 1
ATOM 2905 N N . TRP A 1 375 ? 19.495 13.108 -4.910 1.00 97.06 375 TRP A N 1
ATOM 2906 C CA . TRP A 1 375 ? 20.170 11.932 -5.471 1.00 97.06 375 TRP A CA 1
ATOM 2907 C C . TRP A 1 375 ? 19.847 11.746 -6.961 1.00 97.06 375 TRP A C 1
ATOM 2909 O O . TRP A 1 375 ? 20.754 11.624 -7.777 1.00 97.06 375 TRP A O 1
ATOM 2919 N N . ALA A 1 376 ? 18.570 11.811 -7.351 1.00 97.38 376 ALA A N 1
ATOM 2920 C CA . ALA A 1 376 ? 18.184 11.678 -8.756 1.00 97.38 376 ALA A CA 1
ATOM 2921 C C . ALA A 1 376 ? 18.782 12.788 -9.643 1.00 97.38 376 ALA A C 1
ATOM 2923 O O . ALA A 1 376 ? 19.135 12.533 -10.790 1.00 97.38 376 ALA A O 1
ATOM 2924 N N . ALA A 1 377 ? 18.955 14.007 -9.120 1.00 96.88 377 ALA A N 1
ATOM 2925 C CA . ALA A 1 377 ? 19.620 15.097 -9.836 1.00 96.88 377 ALA A CA 1
ATOM 2926 C C . ALA A 1 377 ? 21.135 14.871 -10.043 1.00 96.88 377 ALA A C 1
ATOM 2928 O O . ALA A 1 377 ? 21.708 15.450 -10.962 1.00 96.88 377 ALA A O 1
ATOM 2929 N N . GLN A 1 378 ? 21.777 14.018 -9.235 1.00 97.69 378 GLN A N 1
ATOM 2930 C CA . GLN A 1 378 ? 23.181 13.609 -9.407 1.00 97.69 378 GLN A CA 1
ATOM 2931 C C . GLN A 1 378 ? 23.353 12.507 -10.470 1.00 97.69 378 GLN A C 1
ATOM 2933 O O . GLN A 1 378 ? 24.472 12.261 -10.914 1.00 97.69 378 GLN A O 1
ATOM 2938 N N . CYS A 1 379 ? 22.259 11.878 -10.913 1.00 96.62 379 CYS A N 1
ATOM 2939 C CA . CYS A 1 379 ? 22.242 10.801 -11.907 1.00 96.62 379 CYS A CA 1
ATOM 2940 C C . CYS A 1 379 ? 21.436 11.214 -13.164 1.00 96.62 379 CYS A C 1
ATOM 2942 O O . CYS A 1 379 ? 20.348 10.675 -13.398 1.00 96.62 379 CYS A O 1
ATOM 2944 N N . PRO A 1 380 ? 21.914 12.183 -13.977 1.00 94.56 380 PRO A N 1
ATOM 2945 C CA . PRO A 1 380 ? 21.184 12.681 -15.150 1.00 94.56 380 PRO A CA 1
ATOM 2946 C C . PRO A 1 380 ? 20.976 11.612 -16.234 1.00 94.56 380 PRO A C 1
ATOM 2948 O O . PRO A 1 380 ? 19.879 11.508 -16.781 1.00 94.56 380 PRO A O 1
ATOM 2951 N N . GLU A 1 381 ? 21.992 10.782 -16.490 1.00 95.94 381 GLU A N 1
ATOM 2952 C CA . GLU A 1 381 ? 21.987 9.761 -17.553 1.00 95.94 381 GLU A CA 1
ATOM 2953 C C . GLU A 1 381 ? 21.031 8.586 -17.270 1.00 95.94 381 GLU A C 1
ATOM 2955 O O . GLU A 1 381 ? 20.532 7.923 -18.183 1.00 95.94 381 GLU A O 1
ATOM 2960 N N . GLU A 1 382 ? 20.743 8.303 -15.996 1.00 95.69 382 GLU A N 1
ATOM 2961 C CA . GLU A 1 382 ? 19.918 7.159 -15.614 1.00 95.69 382 GLU A CA 1
ATOM 2962 C C . GLU A 1 382 ? 18.422 7.479 -15.706 1.00 95.69 382 GLU A C 1
ATOM 2964 O O . GLU A 1 382 ? 17.805 7.987 -14.769 1.00 95.69 382 GLU A O 1
ATOM 2969 N N . SER A 1 383 ? 17.785 7.074 -16.809 1.00 95.69 383 SER A N 1
ATOM 2970 C CA . SER A 1 383 ? 16.327 7.193 -16.998 1.00 95.69 383 SER A CA 1
ATOM 2971 C C . SER A 1 383 ? 15.500 6.614 -15.828 1.00 95.69 383 SER A C 1
ATOM 2973 O O . SER A 1 383 ? 14.438 7.145 -15.490 1.00 95.69 383 SER A O 1
ATOM 2975 N N . ALA A 1 384 ? 16.011 5.575 -15.151 1.00 95.00 384 ALA A N 1
ATOM 2976 C CA . ALA A 1 384 ? 15.411 5.001 -13.944 1.00 95.00 384 ALA A CA 1
ATOM 2977 C C . ALA A 1 384 ? 15.522 5.933 -12.720 1.00 95.00 384 ALA A C 1
ATOM 2979 O O . ALA A 1 384 ? 14.513 6.186 -12.056 1.00 95.00 384 ALA A O 1
ATOM 2980 N N . ALA A 1 385 ? 16.703 6.506 -12.454 1.00 96.38 385 ALA A N 1
ATOM 2981 C CA . ALA A 1 385 ? 16.888 7.516 -11.412 1.00 96.38 385 ALA A CA 1
ATOM 2982 C C . ALA A 1 385 ? 16.015 8.753 -11.678 1.00 96.38 385 ALA A C 1
ATOM 2984 O O . ALA A 1 385 ? 15.324 9.231 -10.780 1.00 96.38 385 ALA A O 1
ATOM 2985 N N . GLN A 1 386 ? 15.941 9.204 -12.934 1.00 96.75 386 GLN A N 1
ATOM 2986 C CA . GLN A 1 386 ? 15.071 10.304 -13.357 1.00 96.75 386 GLN A CA 1
ATOM 2987 C C . GLN A 1 386 ? 13.574 9.996 -13.170 1.00 96.75 386 GLN A C 1
ATOM 2989 O O . GLN A 1 386 ? 12.796 10.887 -12.821 1.00 96.75 386 GLN A O 1
ATOM 2994 N N . ALA A 1 387 ? 13.139 8.746 -13.365 1.00 95.69 387 ALA A N 1
ATOM 2995 C CA . ALA A 1 387 ? 11.765 8.336 -13.072 1.00 95.69 387 ALA A CA 1
ATOM 2996 C C . ALA A 1 387 ? 11.466 8.376 -11.562 1.00 95.69 387 ALA A C 1
ATOM 2998 O O . ALA A 1 387 ? 10.471 8.983 -11.159 1.00 95.69 387 ALA A O 1
ATOM 2999 N N . LEU A 1 388 ? 12.359 7.818 -10.736 1.00 96.50 38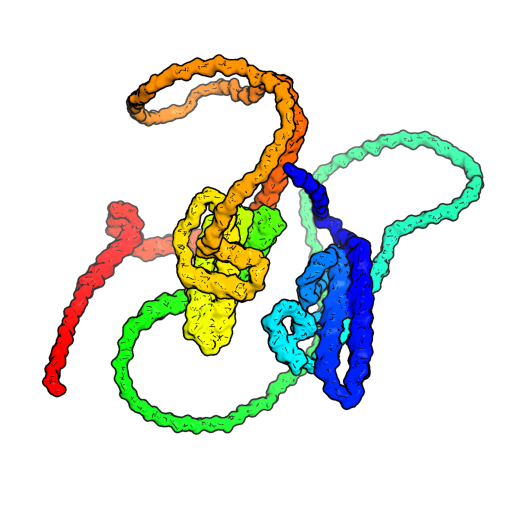8 LEU A N 1
ATOM 3000 C CA . LEU A 1 388 ? 12.256 7.864 -9.271 1.00 96.50 388 LEU A CA 1
ATOM 3001 C C . LEU A 1 388 ? 12.284 9.305 -8.736 1.00 96.50 388 LEU A C 1
ATOM 3003 O O . LEU A 1 388 ? 11.501 9.641 -7.853 1.00 96.50 388 LEU A O 1
ATOM 3007 N N . GLY A 1 389 ? 13.127 10.176 -9.298 1.00 97.00 389 GLY A N 1
ATOM 3008 C CA . GLY A 1 389 ? 13.208 11.595 -8.940 1.00 97.00 389 GLY A CA 1
ATOM 3009 C C . GLY A 1 389 ? 11.918 12.362 -9.232 1.00 97.00 389 GLY A C 1
ATOM 3010 O O . GLY A 1 389 ? 11.449 13.126 -8.386 1.00 97.00 389 GLY A O 1
ATOM 3011 N N . ARG A 1 390 ? 11.287 12.114 -10.390 1.00 96.00 390 ARG A N 1
ATOM 3012 C CA . ARG A 1 390 ? 9.969 12.685 -10.724 1.00 96.00 390 ARG A CA 1
ATOM 3013 C C . ARG A 1 390 ? 8.876 12.202 -9.768 1.00 96.00 390 ARG A C 1
ATOM 3015 O O . ARG A 1 390 ? 8.087 13.017 -9.295 1.00 96.00 390 ARG A O 1
ATOM 3022 N N . GLU A 1 391 ? 8.842 10.911 -9.438 1.00 97.00 391 GLU A N 1
ATOM 3023 C CA . GLU A 1 391 ? 7.866 10.377 -8.478 1.00 97.00 391 GLU A CA 1
ATOM 3024 C C . GLU A 1 391 ? 8.102 10.915 -7.054 1.00 97.00 391 GLU A C 1
ATOM 3026 O O . GLU A 1 391 ? 7.152 11.327 -6.385 1.00 97.00 391 GLU A O 1
ATOM 3031 N N . ALA A 1 392 ? 9.361 11.006 -6.613 1.00 97.19 392 ALA A N 1
ATOM 3032 C CA . ALA A 1 392 ? 9.730 11.589 -5.324 1.00 97.19 392 ALA A CA 1
ATOM 3033 C C . ALA A 1 392 ? 9.337 13.073 -5.222 1.00 97.19 392 ALA A C 1
ATOM 3035 O O . ALA A 1 392 ? 8.824 13.506 -4.189 1.00 97.19 392 ALA A O 1
ATOM 3036 N N . CYS A 1 393 ? 9.515 13.841 -6.303 1.00 96.12 393 CYS A N 1
ATOM 3037 C CA . CYS A 1 393 ? 9.083 15.234 -6.388 1.00 96.12 393 CYS A CA 1
ATOM 3038 C C . CYS A 1 393 ? 7.554 15.356 -6.262 1.00 96.12 393 CYS A C 1
ATOM 3040 O O . CYS A 1 393 ? 7.063 16.077 -5.393 1.00 96.12 393 CYS A O 1
ATOM 3042 N N . ASN A 1 394 ? 6.798 14.564 -7.034 1.00 94.12 394 ASN A N 1
ATOM 3043 C CA . ASN A 1 394 ? 5.333 14.531 -6.961 1.00 94.12 394 ASN A CA 1
ATOM 3044 C C . ASN A 1 394 ? 4.834 14.187 -5.545 1.00 94.12 394 ASN A C 1
ATOM 3046 O O . ASN A 1 394 ? 3.952 14.864 -5.014 1.00 94.12 394 ASN A O 1
ATOM 3050 N N . LEU A 1 395 ? 5.435 13.185 -4.893 1.00 95.69 395 LEU A N 1
ATOM 3051 C CA . LEU A 1 395 ? 5.107 12.826 -3.511 1.00 95.69 395 LEU A CA 1
ATOM 3052 C C . LEU A 1 395 ? 5.488 13.924 -2.507 1.00 95.69 395 LEU A C 1
ATOM 3054 O O . LEU A 1 395 ? 4.756 14.119 -1.537 1.00 95.69 395 LEU A O 1
ATOM 3058 N N . ARG A 1 396 ? 6.577 14.676 -2.730 1.00 96.19 396 ARG A N 1
ATOM 3059 C CA . ARG A 1 396 ? 6.957 15.823 -1.884 1.00 96.19 396 ARG A CA 1
ATOM 3060 C C . ARG A 1 396 ? 5.931 16.953 -2.012 1.00 96.19 396 ARG A C 1
ATOM 3062 O O . ARG A 1 396 ? 5.512 17.494 -0.994 1.00 96.19 396 ARG A O 1
ATOM 3069 N N . CYS A 1 397 ? 5.430 17.234 -3.215 1.00 92.81 397 CYS A N 1
ATOM 3070 C CA . CYS A 1 397 ? 4.317 18.166 -3.429 1.00 92.81 397 CYS A CA 1
ATOM 3071 C C . CYS A 1 397 ? 3.023 17.706 -2.728 1.00 92.81 397 CYS A C 1
ATOM 3073 O O . CYS A 1 397 ? 2.366 18.508 -2.063 1.00 92.81 397 CYS A O 1
ATOM 3075 N N . CYS A 1 398 ? 2.679 16.413 -2.789 1.00 91.56 398 CYS A N 1
ATOM 3076 C CA . CYS A 1 398 ? 1.553 15.859 -2.025 1.00 91.56 398 CYS A CA 1
ATOM 3077 C C . CYS A 1 398 ? 1.759 15.981 -0.504 1.00 91.56 398 CYS A C 1
ATOM 3079 O O . CYS A 1 398 ? 0.820 16.310 0.221 1.00 91.56 398 CYS A O 1
ATOM 3081 N N . ALA A 1 399 ? 2.983 15.765 -0.018 1.00 94.12 399 ALA A N 1
ATOM 3082 C CA . ALA A 1 399 ? 3.339 15.908 1.390 1.00 94.12 399 ALA A CA 1
ATOM 3083 C C . ALA A 1 399 ? 3.230 17.364 1.884 1.00 94.12 399 ALA A C 1
ATOM 3085 O O . ALA A 1 399 ? 2.822 17.587 3.020 1.00 94.12 399 ALA A O 1
ATOM 3086 N N . LEU A 1 400 ? 3.525 18.358 1.039 1.00 91.50 400 LEU A N 1
ATOM 3087 C CA . LEU A 1 400 ? 3.330 19.781 1.358 1.00 91.50 400 LEU A CA 1
ATOM 3088 C C . LEU A 1 400 ? 1.847 20.149 1.495 1.00 91.50 400 LEU A C 1
ATOM 3090 O O . LEU A 1 400 ? 1.464 20.865 2.418 1.00 91.50 400 LEU A O 1
ATOM 3094 N N . VAL A 1 401 ? 0.991 19.614 0.618 1.00 90.25 401 VAL A N 1
ATOM 3095 C CA . VAL A 1 401 ? -0.469 19.767 0.742 1.00 90.25 401 VAL A CA 1
ATOM 3096 C C . VAL A 1 401 ? -0.989 19.086 2.015 1.00 90.25 401 VAL A C 1
ATOM 3098 O O . VAL A 1 401 ? -1.837 19.648 2.707 1.00 90.25 401 VAL A O 1
ATOM 3101 N N . ALA A 1 402 ? -0.470 17.903 2.355 1.00 89.69 402 ALA A N 1
ATOM 3102 C CA . ALA A 1 402 ? -0.858 17.186 3.567 1.00 89.69 402 ALA A CA 1
ATOM 3103 C C . ALA A 1 402 ? -0.440 17.928 4.851 1.00 89.69 402 ALA A C 1
ATOM 3105 O O . ALA A 1 402 ? -1.236 18.007 5.786 1.00 89.69 402 ALA A O 1
ATOM 3106 N N . GLU A 1 403 ? 0.766 18.509 4.895 1.00 92.69 403 GLU A N 1
ATOM 3107 C CA . GLU A 1 403 ? 1.208 19.352 6.016 1.00 92.69 403 GLU A CA 1
ATOM 3108 C C . GLU A 1 403 ? 0.307 20.580 6.162 1.00 92.69 403 GLU A C 1
ATOM 3110 O O . GLU A 1 403 ? -0.166 20.865 7.260 1.00 92.69 403 GLU A O 1
ATOM 3115 N N . ALA A 1 404 ? -0.006 21.249 5.047 1.00 87.94 404 ALA A N 1
ATOM 3116 C CA . ALA A 1 404 ? -0.896 22.403 5.030 1.00 87.94 404 ALA A CA 1
ATOM 3117 C C . ALA A 1 404 ? -2.277 22.094 5.624 1.00 87.94 404 ALA A C 1
ATOM 3119 O O . ALA A 1 404 ? -2.766 22.818 6.488 1.00 87.94 404 ALA A O 1
ATOM 3120 N N . MET A 1 405 ? -2.885 20.981 5.208 1.00 86.00 405 MET A N 1
ATOM 3121 C CA . MET A 1 405 ? -4.177 20.543 5.738 1.00 86.00 405 MET A CA 1
ATOM 3122 C C . MET A 1 405 ? -4.103 20.129 7.214 1.00 86.00 405 MET A C 1
ATOM 3124 O O . MET A 1 405 ? -5.053 20.361 7.955 1.00 86.00 405 MET A O 1
ATOM 3128 N N . ALA A 1 406 ? -2.995 19.536 7.663 1.00 87.19 406 ALA A N 1
ATOM 3129 C CA . ALA A 1 406 ? -2.829 19.128 9.057 1.00 87.19 406 ALA A CA 1
ATOM 3130 C C . ALA A 1 406 ? -2.544 20.312 10.004 1.00 87.19 406 ALA A C 1
ATOM 3132 O O . ALA A 1 406 ? -2.945 20.256 11.167 1.00 87.19 406 ALA A O 1
ATOM 3133 N N . LEU A 1 407 ? -1.898 21.380 9.517 1.00 86.44 407 LEU A N 1
ATOM 3134 C CA . LEU A 1 407 ? -1.691 22.637 10.249 1.00 86.44 407 LEU A CA 1
ATOM 3135 C C . LEU A 1 407 ? -3.004 23.408 10.447 1.00 86.44 407 LEU A C 1
ATOM 3137 O O . LEU A 1 407 ? -3.278 23.855 11.559 1.00 86.44 407 LEU A O 1
ATOM 3141 N N . ASP A 1 408 ? -3.857 23.484 9.421 1.00 84.25 408 ASP A N 1
ATOM 3142 C CA . ASP A 1 408 ? -5.204 24.069 9.530 1.00 84.25 408 ASP A CA 1
ATOM 3143 C C . ASP A 1 408 ? -6.090 23.328 10.556 1.00 84.25 408 ASP A C 1
ATOM 3145 O O . ASP A 1 408 ? -6.987 23.914 11.159 1.00 84.25 408 ASP A O 1
ATOM 3149 N N . LEU A 1 409 ? -5.818 22.042 10.808 1.00 83.19 409 LEU A N 1
ATOM 3150 C CA . LEU A 1 409 ? -6.477 21.234 11.843 1.00 83.19 409 LEU A CA 1
ATOM 3151 C C . LEU A 1 409 ? -5.798 21.328 13.231 1.00 83.19 409 LEU A C 1
ATOM 3153 O O . LEU A 1 409 ? -6.045 20.480 14.095 1.00 83.19 409 LEU A O 1
ATOM 3157 N N . LEU A 1 410 ? -4.943 22.334 13.453 1.00 83.94 410 LEU A N 1
ATOM 3158 C CA . LEU A 1 410 ? -4.314 22.665 14.741 1.00 83.94 410 LEU A CA 1
ATOM 3159 C C . LEU A 1 410 ? -4.636 24.094 15.234 1.00 83.94 410 LEU A C 1
ATOM 3161 O O . LEU A 1 410 ? -3.934 24.594 16.115 1.00 83.94 410 LEU A O 1
ATOM 3165 N N . GLU A 1 411 ? -5.692 24.750 14.727 1.00 63.88 411 GLU A N 1
ATOM 3166 C CA . GLU A 1 411 ? -6.109 26.119 15.109 1.00 63.88 411 GLU A CA 1
ATOM 3167 C C . GLU A 1 411 ? -6.662 26.274 16.562 1.00 63.88 411 GLU A C 1
ATOM 3169 O O . GLU A 1 411 ? -7.627 26.992 16.808 1.00 63.88 411 GLU A O 1
ATOM 3174 N N . ASP A 1 412 ? -5.977 25.721 17.572 1.00 61.19 412 ASP A N 1
ATOM 3175 C CA . ASP A 1 412 ? -6.112 26.075 19.004 1.00 61.19 412 ASP A CA 1
ATOM 3176 C C . ASP A 1 412 ? -5.412 27.421 19.345 1.00 61.19 412 ASP A C 1
ATOM 3178 O O . ASP A 1 412 ? -4.939 27.652 20.461 1.00 61.19 412 ASP A O 1
ATOM 3182 N N . GLY A 1 413 ? -5.270 28.318 18.363 1.00 56.34 413 GLY A N 1
ATOM 3183 C CA . GLY A 1 413 ? -4.732 29.675 18.534 1.00 56.34 413 GLY A CA 1
ATOM 3184 C C . GLY A 1 413 ? -3.249 29.795 18.919 1.00 56.34 413 GLY A C 1
ATOM 3185 O O . GLY A 1 413 ? -2.781 30.910 19.153 1.00 56.34 413 GLY A O 1
ATOM 3186 N N . LYS A 1 414 ? -2.488 28.695 18.986 1.00 56.75 414 LYS A N 1
ATOM 3187 C CA . LYS A 1 414 ? -1.030 28.732 19.198 1.00 56.75 414 LYS A CA 1
ATOM 3188 C C . LYS A 1 414 ? -0.301 28.828 17.852 1.00 56.75 414 LYS A C 1
ATOM 3190 O O . LYS A 1 414 ? -0.631 28.053 16.957 1.00 56.75 414 LYS A O 1
ATOM 3195 N N . PRO A 1 415 ? 0.682 29.737 17.692 1.00 51.12 415 PRO A N 1
ATOM 3196 C CA . PRO A 1 415 ? 1.449 29.829 16.454 1.00 51.12 415 PRO A CA 1
ATOM 3197 C C . PRO A 1 415 ? 2.223 28.523 16.200 1.00 51.12 415 PRO A C 1
ATOM 3199 O O . PRO A 1 415 ? 2.643 27.873 17.167 1.00 51.12 415 PRO A O 1
ATOM 3202 N N . PRO A 1 416 ? 2.421 28.125 14.930 1.00 53.38 416 PRO A N 1
ATOM 3203 C CA . PRO A 1 416 ? 3.194 26.935 14.605 1.00 53.38 416 PRO A CA 1
ATOM 3204 C C . PRO A 1 416 ? 4.647 27.104 15.084 1.00 53.38 416 PRO A C 1
ATOM 3206 O O . PRO A 1 416 ? 5.243 28.158 14.848 1.00 53.38 416 PRO A O 1
ATOM 3209 N N . PRO A 1 417 ? 5.231 26.105 15.767 1.00 51.50 417 PRO A N 1
ATOM 3210 C CA . PRO A 1 417 ? 6.651 26.116 16.081 1.00 51.50 417 PRO A CA 1
ATOM 3211 C C . PRO A 1 417 ? 7.481 25.824 14.823 1.00 51.50 417 PRO A C 1
ATOM 3213 O O . PRO A 1 417 ? 7.083 25.000 13.998 1.00 51.50 417 PRO A O 1
ATOM 3216 N N . GLU A 1 418 ? 8.669 26.433 14.769 1.00 62.66 418 GLU A N 1
ATOM 3217 C CA . GLU A 1 418 ? 9.679 26.341 13.698 1.00 62.66 418 GLU A CA 1
ATOM 3218 C C . GLU A 1 418 ? 9.336 27.114 12.411 1.00 62.66 418 GLU A C 1
ATOM 3220 O O . GLU A 1 418 ? 8.238 27.038 11.863 1.00 62.66 418 GLU A O 1
ATOM 3225 N N . GLU A 1 419 ? 10.322 27.856 11.900 1.00 67.25 419 GLU A N 1
ATOM 3226 C CA . GLU A 1 419 ? 10.207 28.577 10.634 1.00 67.25 419 GLU A CA 1
ATOM 3227 C C . GLU A 1 419 ? 10.302 27.611 9.445 1.00 67.25 419 GLU A C 1
ATOM 3229 O O . GLU A 1 419 ? 11.219 26.794 9.345 1.00 67.25 419 GLU A O 1
ATOM 3234 N N . ILE A 1 420 ? 9.365 27.724 8.504 1.00 63.34 420 ILE A N 1
ATOM 3235 C CA . ILE A 1 420 ? 9.386 26.951 7.258 1.00 63.34 420 ILE A CA 1
ATOM 3236 C C . ILE A 1 420 ? 10.533 27.458 6.370 1.00 63.34 420 ILE A C 1
ATOM 3238 O O . ILE A 1 420 ? 10.626 28.663 6.113 1.00 63.34 420 ILE A O 1
ATOM 3242 N N . SER A 1 421 ? 11.386 26.556 5.872 1.00 74.06 421 SER A N 1
ATOM 3243 C CA . SER A 1 421 ? 12.564 26.931 5.075 1.00 74.06 421 SER A CA 1
ATOM 3244 C C . SER A 1 421 ? 12.197 27.554 3.719 1.00 74.06 421 SER A C 1
ATOM 3246 O O . SER A 1 421 ? 11.153 27.254 3.132 1.00 74.06 421 SER A O 1
ATOM 3248 N N . GLU A 1 422 ? 13.064 28.430 3.194 1.00 75.00 422 GLU A N 1
ATOM 3249 C CA . GLU A 1 422 ? 12.824 29.095 1.901 1.00 75.00 422 GLU A CA 1
ATOM 3250 C C . GLU A 1 422 ? 12.791 28.121 0.717 1.00 75.00 422 GLU A C 1
ATOM 3252 O O . GLU A 1 422 ? 11.973 28.307 -0.179 1.00 75.00 422 GLU A O 1
ATOM 3257 N N . GLU A 1 423 ? 13.565 27.029 0.736 1.00 70.94 423 GLU A N 1
ATOM 3258 C CA . GLU A 1 423 ? 13.442 25.962 -0.273 1.00 70.94 423 GLU A CA 1
ATOM 3259 C C . GLU A 1 423 ? 12.031 25.359 -0.308 1.00 70.94 423 GLU A C 1
ATOM 3261 O O . GLU A 1 423 ? 11.490 25.065 -1.377 1.00 70.94 423 GLU A O 1
ATOM 3266 N N . LEU A 1 424 ? 11.424 25.173 0.869 1.00 64.44 424 LEU A N 1
ATOM 3267 C CA . LEU A 1 424 ? 10.084 24.613 0.994 1.00 64.44 424 LEU A CA 1
ATOM 3268 C C . LEU A 1 424 ? 9.029 25.605 0.495 1.00 64.44 424 LEU A C 1
ATOM 3270 O O . LEU A 1 424 ? 8.102 25.215 -0.218 1.00 64.44 424 LEU A O 1
ATOM 3274 N N . LYS A 1 425 ? 9.210 26.896 0.805 1.00 76.81 425 LYS A N 1
ATOM 3275 C CA . LYS A 1 425 ? 8.390 27.987 0.265 1.00 76.81 425 LYS A CA 1
ATOM 3276 C C . LYS A 1 425 ? 8.500 28.068 -1.256 1.00 76.81 425 LYS A C 1
ATOM 3278 O O . LYS A 1 425 ? 7.467 28.190 -1.903 1.00 76.81 425 LYS A O 1
ATOM 3283 N N . GLU A 1 426 ? 9.691 27.947 -1.840 1.00 79.75 426 GLU A N 1
ATOM 3284 C CA . GLU A 1 426 ? 9.872 28.021 -3.296 1.00 79.75 426 GLU A CA 1
ATOM 3285 C C . GLU A 1 426 ? 9.281 26.805 -4.023 1.00 79.75 426 GLU A C 1
ATOM 3287 O O . GLU A 1 426 ? 8.484 26.964 -4.946 1.00 79.75 426 GLU A O 1
ATOM 3292 N N . MET A 1 427 ? 9.534 25.581 -3.546 1.00 71.56 427 MET A N 1
ATOM 3293 C CA . MET A 1 427 ? 8.892 24.381 -4.102 1.00 71.56 427 MET A CA 1
ATOM 3294 C C . MET A 1 427 ? 7.358 24.458 -4.021 1.00 71.56 427 MET A C 1
ATOM 3296 O O . MET A 1 427 ? 6.645 24.065 -4.951 1.00 71.56 427 MET A O 1
ATOM 3300 N N . ALA A 1 428 ? 6.827 25.016 -2.934 1.00 73.19 428 ALA A N 1
ATOM 3301 C CA . ALA A 1 428 ? 5.400 25.243 -2.783 1.00 73.19 428 ALA A CA 1
ATOM 3302 C C . ALA A 1 428 ? 4.875 26.403 -3.662 1.00 73.19 428 ALA A C 1
ATOM 3304 O O . ALA A 1 428 ? 3.751 26.301 -4.151 1.00 73.19 428 ALA A O 1
ATOM 3305 N N . ARG A 1 429 ? 5.668 27.450 -3.955 1.00 79.25 429 ARG A N 1
ATOM 3306 C CA . ARG A 1 429 ? 5.352 28.484 -4.969 1.00 79.25 429 ARG A CA 1
ATOM 3307 C C . ARG A 1 429 ? 5.243 27.863 -6.369 1.00 79.25 429 ARG A C 1
ATOM 3309 O O . ARG A 1 429 ? 4.260 28.133 -7.056 1.00 79.25 429 ARG A O 1
ATOM 3316 N N . VAL A 1 430 ? 6.158 26.966 -6.751 1.00 80.44 430 VAL A N 1
ATOM 3317 C CA . VAL A 1 430 ? 6.109 26.200 -8.020 1.00 80.44 430 VAL A CA 1
ATOM 3318 C C . VAL A 1 430 ? 4.905 25.241 -8.071 1.00 80.44 430 VAL A C 1
ATOM 3320 O O . VAL A 1 430 ? 4.227 25.104 -9.093 1.00 80.44 430 VAL A O 1
ATOM 3323 N N . THR A 1 431 ? 4.557 24.629 -6.938 1.00 75.62 431 THR A N 1
ATOM 3324 C CA . THR A 1 431 ? 3.337 23.808 -6.800 1.00 75.62 431 THR A CA 1
ATOM 3325 C C . THR A 1 431 ? 2.061 24.667 -6.902 1.00 75.62 431 THR A C 1
ATOM 3327 O O . THR A 1 431 ? 1.051 24.239 -7.451 1.00 75.62 431 THR A O 1
ATOM 3330 N N . ILE A 1 432 ? 2.097 25.914 -6.422 1.00 80.00 432 ILE A N 1
ATOM 3331 C CA . ILE A 1 432 ? 1.006 26.897 -6.526 1.00 80.00 432 ILE A CA 1
ATOM 3332 C C . ILE A 1 432 ? 0.879 27.481 -7.943 1.00 80.00 432 ILE A C 1
ATOM 3334 O O . ILE A 1 432 ? -0.234 27.818 -8.356 1.00 80.00 432 ILE A O 1
ATOM 3338 N N . SER A 1 433 ? 1.973 27.647 -8.691 1.00 79.69 433 SER A N 1
ATOM 3339 C CA . SER A 1 433 ? 1.942 28.224 -10.044 1.00 79.69 433 SER A CA 1
ATOM 3340 C C . SER A 1 433 ? 1.449 27.233 -11.101 1.00 79.69 433 SER A C 1
ATOM 3342 O O . SER A 1 433 ? 0.768 27.651 -12.032 1.00 79.69 433 SER A O 1
ATOM 3344 N N . SER A 1 434 ? 1.704 25.936 -10.909 1.00 74.44 434 SER A N 1
ATOM 3345 C CA . SER A 1 434 ? 1.198 24.845 -11.759 1.00 74.44 434 SER A CA 1
ATOM 3346 C C . SER A 1 434 ? -0.281 24.486 -11.520 1.00 74.44 434 SER A C 1
ATOM 3348 O O . SER A 1 434 ? -0.898 23.846 -12.370 1.00 74.44 434 SER A O 1
ATOM 3350 N N . MET A 1 435 ? -0.886 24.919 -10.406 1.00 70.81 435 MET A N 1
ATOM 3351 C CA . MET A 1 435 ? -2.323 24.742 -10.148 1.00 70.81 435 MET A CA 1
ATOM 3352 C C . MET A 1 435 ? -3.186 25.848 -10.791 1.00 70.81 435 MET A C 1
ATOM 3354 O O . MET A 1 435 ? -2.808 27.024 -10.721 1.00 70.81 435 MET A O 1
ATOM 3358 N N . PRO A 1 436 ? -4.391 25.515 -11.314 1.00 75.12 436 PRO A N 1
ATOM 3359 C CA . PRO A 1 436 ? -5.370 26.490 -11.802 1.00 75.12 436 PRO A CA 1
ATOM 3360 C C . PRO A 1 436 ? -5.683 27.594 -10.788 1.00 75.12 436 PRO A C 1
ATOM 3362 O O . PRO A 1 436 ? -5.608 27.380 -9.575 1.00 75.12 436 PRO A O 1
ATOM 3365 N N . ALA A 1 437 ? -6.063 28.776 -11.285 1.00 76.06 437 ALA A N 1
ATOM 3366 C CA . ALA A 1 437 ? -6.165 29.989 -10.475 1.00 76.06 437 ALA A CA 1
ATOM 3367 C C . ALA A 1 437 ? -7.043 29.827 -9.222 1.00 76.06 437 ALA A C 1
ATOM 3369 O O . ALA A 1 437 ? -6.620 30.242 -8.138 1.00 76.06 437 ALA A O 1
ATOM 3370 N N . ASP A 1 438 ? -8.186 29.160 -9.392 1.00 71.56 438 ASP A N 1
ATOM 3371 C CA . ASP A 1 438 ? -9.264 28.981 -8.411 1.00 71.56 438 ASP A CA 1
ATOM 3372 C C . ASP A 1 438 ? -9.171 27.663 -7.616 1.00 71.56 438 ASP A C 1
ATOM 3374 O O . ASP A 1 438 ? -10.090 27.298 -6.883 1.00 71.56 438 ASP A O 1
ATOM 3378 N N . HIS A 1 439 ? -8.077 26.906 -7.765 1.00 66.19 439 HIS A N 1
ATOM 3379 C CA . HIS A 1 439 ? -7.951 25.581 -7.158 1.00 66.19 439 HIS A CA 1
ATOM 3380 C C . HIS A 1 439 ? -7.892 25.662 -5.613 1.00 66.19 439 HIS A C 1
ATOM 3382 O O . HIS A 1 439 ? -7.032 26.366 -5.080 1.00 66.19 439 HIS A O 1
ATOM 3388 N N . PRO A 1 440 ? -8.724 24.926 -4.846 1.00 61.19 440 PRO A N 1
ATOM 3389 C CA . PRO A 1 440 ? -8.860 25.137 -3.397 1.00 61.19 440 PRO A CA 1
ATOM 3390 C C . PRO A 1 440 ? -7.590 24.816 -2.588 1.00 61.19 440 PRO A C 1
ATOM 3392 O O . PRO A 1 440 ? -7.332 25.442 -1.555 1.00 61.19 440 PRO A O 1
ATOM 3395 N N . LEU A 1 441 ? -6.735 23.910 -3.080 1.00 67.56 441 LEU A N 1
ATOM 3396 C CA . LEU A 1 441 ? -5.424 23.647 -2.467 1.00 67.56 441 LEU A CA 1
ATOM 3397 C C . LEU A 1 441 ? -4.499 24.875 -2.521 1.00 67.56 441 LEU A C 1
ATOM 3399 O O . LEU A 1 441 ? -3.647 25.050 -1.654 1.00 67.56 441 LEU A O 1
ATOM 3403 N N . ARG A 1 442 ? -4.688 25.762 -3.503 1.00 75.06 442 ARG A N 1
ATOM 3404 C CA . ARG A 1 442 ? -3.843 26.938 -3.747 1.00 75.06 442 ARG A CA 1
ATOM 3405 C C . ARG A 1 442 ? -3.942 27.975 -2.627 1.00 75.06 442 ARG A C 1
ATOM 3407 O O . ARG A 1 442 ? -2.971 28.680 -2.364 1.00 75.06 442 ARG A O 1
ATOM 3414 N N . SER A 1 443 ? -5.088 28.053 -1.947 1.00 70.12 443 SER A N 1
ATOM 3415 C CA . SER A 1 443 ? -5.269 28.841 -0.720 1.00 70.12 443 SER A CA 1
ATOM 3416 C C . SER A 1 443 ? -4.719 28.145 0.527 1.00 70.12 443 SER A C 1
ATOM 3418 O O . SER A 1 443 ? -4.105 28.814 1.356 1.00 70.12 443 SER A O 1
ATOM 3420 N N . LEU A 1 444 ? -4.891 26.821 0.643 1.00 69.44 444 LEU A N 1
ATOM 3421 C CA . LEU A 1 444 ? -4.391 26.033 1.778 1.00 69.44 444 LEU A CA 1
ATOM 3422 C C . LEU A 1 444 ? -2.859 26.073 1.850 1.00 69.44 444 LEU A C 1
ATOM 3424 O O . LEU A 1 444 ? -2.298 26.421 2.883 1.00 69.44 444 LEU A O 1
ATOM 3428 N N . VAL A 1 445 ? -2.172 25.828 0.729 1.00 72.06 445 VAL A N 1
ATOM 3429 C CA . VAL A 1 445 ? -0.702 25.867 0.684 1.00 72.06 445 VAL A CA 1
ATOM 3430 C C . VAL A 1 445 ? -0.174 27.274 1.006 1.00 72.06 445 VAL A C 1
ATOM 3432 O O . VAL A 1 445 ? 0.757 27.399 1.793 1.00 72.06 445 VAL A O 1
ATOM 3435 N N . ARG A 1 446 ? -0.796 28.361 0.511 1.00 74.62 446 ARG A N 1
ATOM 3436 C CA . ARG A 1 446 ? -0.391 29.735 0.895 1.00 74.62 446 ARG A CA 1
ATOM 3437 C C . ARG A 1 446 ? -0.532 29.998 2.396 1.00 74.62 446 ARG A C 1
ATOM 3439 O O . ARG A 1 446 ? 0.353 30.620 2.978 1.00 74.62 446 ARG A O 1
ATOM 3446 N N . ARG A 1 447 ? -1.630 29.545 3.012 1.00 68.06 447 ARG A N 1
ATOM 3447 C CA . ARG A 1 447 ? -1.862 29.683 4.459 1.00 68.06 447 ARG A CA 1
ATOM 3448 C C . ARG A 1 447 ? -0.772 28.959 5.249 1.00 68.06 447 ARG A C 1
ATOM 3450 O O . ARG A 1 447 ? -0.177 29.563 6.134 1.00 68.06 447 ARG A O 1
ATOM 3457 N N . ALA A 1 448 ? -0.465 27.721 4.867 1.00 63.97 448 ALA A N 1
ATOM 3458 C CA . ALA A 1 448 ? 0.546 26.899 5.522 1.00 63.97 448 ALA A CA 1
ATOM 3459 C C . ALA A 1 448 ? 1.962 27.479 5.443 1.00 63.97 448 ALA A C 1
ATOM 3461 O O . ALA A 1 448 ? 2.670 27.467 6.440 1.00 63.97 448 ALA A O 1
ATOM 3462 N N . LEU A 1 449 ? 2.353 28.076 4.309 1.00 69.31 449 LEU A N 1
ATOM 3463 C CA . LEU A 1 449 ? 3.646 28.764 4.140 1.00 69.31 449 LEU A CA 1
ATOM 3464 C C . LEU A 1 449 ? 3.807 30.048 4.985 1.00 69.31 449 LEU A C 1
ATOM 3466 O O . LEU A 1 449 ? 4.711 30.843 4.720 1.00 69.31 449 LEU A O 1
ATOM 3470 N N . GLY A 1 450 ? 2.897 30.332 5.922 1.00 66.75 450 GLY A N 1
ATOM 3471 C CA . GLY A 1 450 ? 2.855 31.589 6.671 1.00 66.75 450 GLY A CA 1
ATOM 3472 C C . GLY A 1 450 ? 2.581 32.815 5.793 1.00 66.75 450 GLY A C 1
ATOM 3473 O O . GLY A 1 450 ? 2.694 33.946 6.264 1.00 66.75 450 GLY A O 1
ATOM 3474 N N . SER A 1 451 ? 2.200 32.626 4.520 1.00 59.81 451 SER A N 1
ATOM 3475 C CA . SER A 1 451 ? 1.904 33.707 3.572 1.00 59.81 451 SER A CA 1
ATOM 3476 C C . SER A 1 451 ? 0.504 34.271 3.816 1.00 59.81 451 SER A C 1
ATOM 3478 O O . SER A 1 451 ? -0.364 34.292 2.939 1.00 59.81 451 SER A O 1
ATOM 3480 N N . HIS A 1 452 ? 0.291 34.750 5.041 1.00 49.50 452 HIS A N 1
ATOM 3481 C CA . HIS A 1 452 ? -0.844 35.570 5.411 1.00 49.50 452 HIS A CA 1
ATOM 3482 C C . HIS A 1 452 ? -0.765 36.895 4.645 1.00 49.50 452 HIS A C 1
ATOM 3484 O O . HIS A 1 452 ? -0.206 37.879 5.126 1.00 49.50 452 HIS A O 1
ATOM 3490 N N . THR A 1 453 ? -1.394 36.954 3.468 1.00 44.91 453 THR A N 1
ATOM 3491 C CA . THR A 1 453 ? -1.901 38.226 2.941 1.00 44.91 453 THR A CA 1
ATOM 3492 C C . THR A 1 453 ? -2.735 38.845 4.055 1.00 44.91 453 THR A C 1
ATOM 3494 O O . THR A 1 453 ? -3.786 38.287 4.390 1.00 44.91 453 THR A O 1
ATOM 3497 N N . ALA A 1 454 ? -2.224 39.909 4.683 1.00 43.19 454 ALA A N 1
ATOM 3498 C CA . ALA A 1 454 ? -2.778 40.451 5.917 1.00 43.19 454 ALA A CA 1
ATOM 3499 C C . ALA A 1 454 ? -4.286 40.646 5.747 1.00 43.19 454 ALA A C 1
ATOM 3501 O O . ALA A 1 454 ? -4.710 41.439 4.904 1.00 43.19 454 ALA A O 1
ATOM 3502 N N . ARG A 1 455 ? -5.083 39.857 6.487 1.00 40.38 455 ARG A N 1
ATOM 3503 C CA . ARG A 1 455 ? -6.544 39.819 6.347 1.00 40.38 455 AR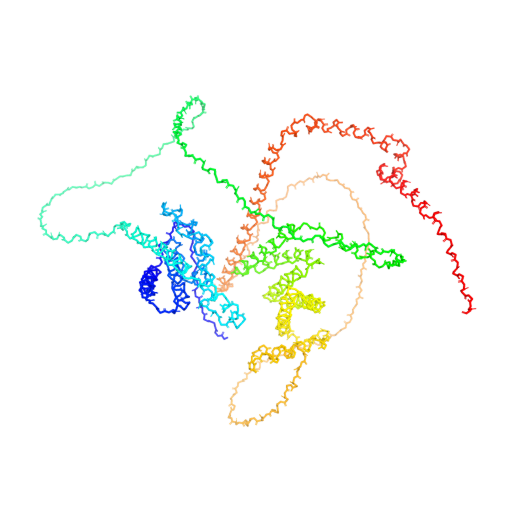G A CA 1
ATOM 3504 C C . ARG A 1 455 ? -7.029 41.262 6.463 1.00 40.38 455 ARG A C 1
ATOM 3506 O O . ARG A 1 455 ? -6.893 41.812 7.559 1.00 40.38 455 ARG A O 1
ATOM 3513 N N . PRO A 1 456 ? -7.533 41.889 5.380 1.00 39.62 456 PRO A N 1
ATOM 3514 C CA . PRO A 1 456 ? -7.770 43.320 5.387 1.00 39.62 456 PRO A CA 1
ATOM 3515 C C . PRO A 1 456 ? -8.722 43.613 6.535 1.00 39.62 456 PRO A C 1
ATOM 3517 O O . PRO A 1 456 ? -9.769 42.966 6.652 1.00 39.62 456 PRO A O 1
ATOM 3520 N N . THR A 1 457 ? -8.319 44.527 7.417 1.00 43.88 457 THR A N 1
ATOM 3521 C CA . THR A 1 457 ? -9.033 44.899 8.642 1.00 43.88 457 THR A CA 1
ATOM 3522 C C . THR A 1 457 ? -10.264 45.719 8.274 1.00 43.88 457 THR A C 1
ATOM 3524 O O . THR A 1 457 ? -10.361 46.922 8.511 1.00 43.88 457 THR A O 1
ATOM 3527 N N . GLY A 1 458 ? -11.202 45.028 7.621 1.00 41.59 458 GLY A N 1
ATOM 3528 C CA . GLY A 1 458 ? -12.379 45.569 6.976 1.00 41.59 458 GLY A CA 1
ATOM 3529 C C . GLY A 1 458 ? -13.154 46.426 7.954 1.00 41.59 458 GLY A C 1
ATOM 3530 O O . GLY A 1 458 ? -13.693 45.930 8.945 1.00 41.59 458 GLY A O 1
ATOM 3531 N N . GLN A 1 459 ? -13.177 47.724 7.659 1.00 44.41 459 GLN A N 1
ATOM 3532 C CA . GLN A 1 459 ? -13.871 48.735 8.440 1.00 44.41 459 GLN A CA 1
ATOM 3533 C C . GLN A 1 459 ? -15.276 48.238 8.792 1.00 44.41 459 GLN A C 1
ATOM 3535 O O . GLN A 1 459 ? -16.037 47.837 7.906 1.00 44.41 459 GLN A O 1
ATOM 3540 N N . LYS A 1 460 ? -15.641 48.294 10.079 1.00 40.59 460 LYS A N 1
ATOM 3541 C CA . LYS A 1 460 ? -17.006 48.007 10.539 1.00 40.59 460 LYS A CA 1
ATOM 3542 C C . LYS A 1 460 ? -17.963 49.048 9.944 1.00 40.59 460 LYS A C 1
ATOM 3544 O O . LYS A 1 460 ? -18.244 50.063 10.581 1.00 40.59 460 LYS A O 1
ATOM 3549 N N . LYS A 1 461 ? -18.459 48.808 8.723 1.00 43.84 461 LYS A N 1
ATOM 3550 C CA . LYS A 1 461 ? -19.503 49.622 8.090 1.00 43.84 461 LYS A CA 1
ATOM 3551 C C . LYS A 1 461 ? -20.725 49.610 9.007 1.00 43.84 461 LYS A C 1
ATOM 3553 O O . LYS A 1 461 ? -21.386 48.585 9.165 1.00 43.84 461 LYS A O 1
ATOM 3558 N N . LYS A 1 462 ? -20.984 50.749 9.654 1.00 44.84 462 LYS A N 1
ATOM 3559 C CA . LYS A 1 462 ? -22.110 50.940 10.570 1.00 44.84 462 LYS A CA 1
ATOM 3560 C C . LYS A 1 462 ? -23.415 50.851 9.774 1.00 44.84 462 LYS A C 1
ATOM 3562 O O . LYS A 1 462 ? -23.813 51.827 9.145 1.00 44.84 462 LYS A O 1
ATOM 3567 N N . LEU A 1 463 ? -24.083 49.700 9.812 1.00 45.12 463 LEU A N 1
ATOM 3568 C CA . LEU A 1 463 ? -25.480 49.613 9.390 1.00 45.12 463 LEU A CA 1
ATOM 3569 C C . LEU A 1 463 ? -26.343 50.433 10.371 1.00 45.12 463 LEU A C 1
ATOM 3571 O O . LEU A 1 463 ? -26.156 50.307 11.587 1.00 45.12 463 LEU A O 1
ATOM 3575 N N . PRO A 1 464 ? -27.254 51.294 9.885 1.00 44.44 464 PRO A N 1
ATOM 3576 C CA . PRO A 1 464 ? -28.041 52.162 10.751 1.00 44.44 464 PRO A CA 1
ATOM 3577 C C . PRO A 1 464 ? -29.085 51.353 11.528 1.00 44.44 464 PRO A C 1
ATOM 3579 O O . PRO A 1 464 ? -29.962 50.718 10.942 1.00 44.44 464 PRO A O 1
ATOM 3582 N N . LYS A 1 465 ? -29.029 51.411 12.864 1.00 38.41 465 LYS A N 1
ATOM 3583 C CA . LYS A 1 465 ? -30.106 50.895 13.720 1.00 38.41 465 LYS A CA 1
ATOM 3584 C C . LYS A 1 465 ? -31.368 51.736 13.501 1.00 38.41 465 LYS A C 1
ATOM 3586 O O . LYS A 1 465 ? -31.377 52.910 13.862 1.00 38.41 465 LYS A O 1
ATOM 3591 N N . LYS A 1 466 ? -32.443 51.136 12.982 1.00 42.41 466 LYS A N 1
ATOM 3592 C CA . LYS A 1 466 ? -33.800 51.675 13.162 1.00 42.41 466 LYS A CA 1
ATOM 3593 C C . LYS A 1 466 ? -34.358 51.198 14.505 1.00 42.41 466 LYS A C 1
ATOM 3595 O O . LYS A 1 466 ? -34.125 50.061 14.903 1.00 42.41 466 LYS A O 1
ATOM 3600 N N . SER A 1 467 ? -35.049 52.094 15.202 1.00 43.97 467 SER A N 1
ATOM 3601 C CA . SER A 1 467 ? -35.669 51.844 16.507 1.00 43.97 467 SER A CA 1
ATOM 3602 C C . SER A 1 467 ? -37.086 51.298 16.345 1.00 43.97 467 SER A C 1
ATOM 3604 O O . SER A 1 467 ? -37.850 51.875 15.573 1.00 43.97 467 SER A O 1
ATOM 3606 N N . VAL A 1 468 ? -37.446 50.264 17.116 1.00 34.38 468 VAL A N 1
ATOM 3607 C CA . VAL A 1 468 ? -38.831 49.986 17.538 1.00 34.38 468 VAL A CA 1
ATOM 3608 C C . VAL A 1 468 ? -38.817 49.429 18.973 1.00 34.38 468 VAL A C 1
ATOM 3610 O O . VAL A 1 468 ? -38.171 48.422 19.232 1.00 34.38 468 VAL A O 1
ATOM 3613 N N . SER A 1 469 ? -39.531 50.133 19.855 1.00 41.34 469 SER A N 1
ATOM 3614 C CA . SER A 1 469 ? -40.192 49.766 21.126 1.00 41.34 469 SER A CA 1
ATOM 3615 C C . SER A 1 469 ? -39.658 48.671 22.072 1.00 41.34 469 SER A C 1
ATOM 3617 O O . SER A 1 469 ? -39.409 47.528 21.707 1.00 41.34 469 SER A O 1
ATOM 3619 N N . ASN A 1 470 ? -39.667 49.015 23.366 1.00 39.22 470 ASN A N 1
ATOM 3620 C CA . ASN A 1 470 ? -39.507 48.097 24.500 1.00 39.22 470 ASN A CA 1
ATOM 3621 C C . ASN A 1 470 ? -40.768 47.248 24.756 1.00 39.22 470 ASN A C 1
ATOM 3623 O O . ASN A 1 470 ? -41.878 47.699 24.478 1.00 39.22 470 ASN A O 1
ATOM 3627 N N . LEU A 1 471 ? -40.610 46.142 25.491 1.00 32.97 471 LEU A N 1
ATOM 3628 C CA . LEU A 1 471 ? -41.559 45.758 26.545 1.00 32.97 471 LEU A CA 1
ATOM 3629 C C . LEU A 1 471 ? -40.818 45.088 27.718 1.00 32.97 471 LEU A C 1
ATOM 3631 O O . LEU A 1 471 ? -39.660 44.697 27.587 1.00 32.97 471 LEU A O 1
ATOM 3635 N N . ILE A 1 472 ? -41.453 45.059 28.891 1.00 37.72 472 ILE A N 1
ATOM 3636 C CA . ILE A 1 472 ? -40.812 44.861 30.203 1.00 37.72 472 ILE A CA 1
ATOM 3637 C C . ILE A 1 472 ? -41.257 43.537 30.826 1.00 37.72 472 ILE A C 1
ATOM 3639 O O . ILE A 1 472 ? -42.447 43.240 30.810 1.00 37.72 472 ILE A O 1
ATOM 3643 N N . LEU A 1 473 ? -40.345 42.832 31.507 1.00 31.44 473 LEU A N 1
ATOM 3644 C CA . LEU A 1 473 ? -40.679 42.036 32.696 1.00 31.44 473 LEU A CA 1
ATOM 3645 C C . LEU A 1 473 ? -39.468 41.931 33.645 1.00 31.44 473 LEU A C 1
ATOM 3647 O O . LEU A 1 473 ? -38.321 42.007 33.210 1.00 31.44 473 LEU A O 1
ATOM 3651 N N . LYS A 1 474 ? -39.735 41.832 34.953 1.00 37.38 474 LYS A N 1
ATOM 3652 C CA . LYS A 1 474 ? -38.739 41.833 36.043 1.00 37.38 474 LYS A CA 1
ATOM 3653 C C . LYS A 1 474 ? -38.645 40.455 36.702 1.00 37.38 474 LYS A C 1
ATOM 3655 O O . LYS A 1 474 ? -39.677 39.823 36.874 1.00 37.38 474 LYS A O 1
ATOM 3660 N N . LEU A 1 475 ? -37.459 40.116 37.208 1.00 30.17 475 LEU A N 1
ATOM 3661 C CA . LEU A 1 475 ? -37.178 39.372 38.454 1.00 30.17 475 LEU A CA 1
ATOM 3662 C C . LEU A 1 475 ? -35.701 39.721 38.790 1.00 30.17 475 LEU A C 1
ATOM 3664 O O . LEU A 1 475 ? -34.891 39.768 37.871 1.00 30.17 475 LEU A O 1
ATOM 3668 N N . ALA A 1 476 ? -35.252 40.157 39.973 1.00 33.72 476 ALA A N 1
ATOM 3669 C CA . ALA A 1 476 ? -35.571 39.808 41.364 1.00 33.72 476 ALA A CA 1
ATOM 3670 C C . ALA A 1 476 ? -35.258 38.328 41.689 1.00 33.72 476 ALA A C 1
ATOM 3672 O O . ALA A 1 476 ? -35.879 37.448 41.113 1.00 33.72 476 ALA A O 1
ATOM 3673 N N . GLY A 1 477 ? -34.330 37.965 42.582 1.00 33.41 477 GLY A N 1
ATOM 3674 C CA . GLY A 1 477 ? -33.303 38.752 43.287 1.00 33.41 477 GLY A CA 1
ATOM 3675 C C . GLY A 1 477 ? -33.091 38.275 44.732 1.00 33.41 477 GLY A C 1
ATOM 3676 O O . GLY A 1 477 ? -34.056 38.197 45.484 1.00 33.41 477 GLY A O 1
ATOM 3677 N N . ALA A 1 478 ? -31.846 37.994 45.133 1.00 35.81 478 ALA A N 1
ATOM 3678 C CA . ALA A 1 478 ? -31.459 37.701 46.520 1.00 35.81 478 ALA A CA 1
ATOM 3679 C C . ALA A 1 478 ? -29.958 37.979 46.745 1.00 35.81 478 ALA A C 1
ATOM 3681 O O . ALA A 1 478 ? -29.168 37.892 45.807 1.00 35.81 478 ALA A O 1
ATOM 3682 N N . GLN A 1 479 ? -29.565 38.309 47.980 1.00 38.06 479 GLN A N 1
ATOM 3683 C CA . GLN A 1 479 ? -28.183 38.621 48.376 1.00 38.06 479 GLN A CA 1
ATOM 3684 C C . GLN A 1 479 ? -27.680 37.671 49.470 1.00 38.06 479 GLN A C 1
ATOM 3686 O O . GLN A 1 479 ? -28.437 37.362 50.391 1.00 38.06 479 GLN A O 1
ATOM 3691 N N . LYS A 1 480 ? -26.386 37.327 49.415 1.00 37.72 480 LYS A N 1
ATOM 3692 C CA . LYS A 1 480 ? -25.373 37.340 50.503 1.00 37.72 480 LYS A CA 1
ATOM 3693 C C . LYS A 1 480 ? -24.118 36.598 50.002 1.00 37.72 480 LYS A C 1
ATOM 3695 O O . LYS A 1 480 ? -24.255 35.635 49.261 1.00 37.72 480 LYS A O 1
ATOM 3700 N N . GLY A 1 481 ? -22.885 36.992 50.315 1.00 36.28 481 GLY A N 1
ATOM 3701 C CA . GLY A 1 481 ? -22.429 38.059 51.214 1.00 36.28 481 GLY A CA 1
ATOM 3702 C C . GLY A 1 481 ? -21.643 37.472 52.385 1.00 36.28 481 GLY A C 1
ATOM 3703 O O . GLY A 1 481 ? -22.253 36.929 53.301 1.00 36.28 481 GLY A O 1
ATOM 3704 N N . GLY A 1 482 ? -20.315 37.577 52.331 1.00 36.16 482 GLY A N 1
ATOM 3705 C CA . GLY A 1 482 ? -19.389 37.033 53.326 1.00 36.16 482 GLY A CA 1
ATOM 3706 C C . GLY A 1 482 ? -17.943 37.146 52.841 1.00 36.16 482 GLY A C 1
ATOM 3707 O O . GLY A 1 482 ? -17.533 36.417 51.943 1.00 36.16 482 GLY A O 1
ATOM 3708 N N . GLU A 1 483 ? -17.200 38.091 53.408 1.00 36.81 483 GLU A N 1
ATOM 3709 C CA . GLU A 1 483 ? -15.761 38.290 53.198 1.00 36.81 483 GLU A CA 1
ATOM 3710 C C . GLU A 1 483 ? -14.975 37.567 54.308 1.00 36.81 483 GLU A C 1
ATOM 3712 O O . GLU A 1 483 ? -15.525 37.330 55.384 1.00 36.81 483 GLU A O 1
ATOM 3717 N N . GLY A 1 484 ? -13.686 37.268 54.109 1.00 35.88 484 GLY A N 1
ATOM 3718 C CA . GLY A 1 484 ? -12.810 36.859 55.222 1.00 35.88 484 GLY A CA 1
ATOM 3719 C C . GLY A 1 484 ? -11.624 35.963 54.817 1.00 35.88 484 GLY A C 1
ATOM 3720 O O . GLY A 1 484 ? -11.857 35.034 54.045 1.00 35.88 484 GLY A O 1
ATOM 3721 N N . PRO A 1 485 ? -10.371 36.205 55.275 1.00 57.78 485 PRO A N 1
ATOM 3722 C CA . PRO A 1 485 ? -9.191 35.609 54.628 1.00 57.78 485 PRO A CA 1
ATOM 3723 C C . PRO A 1 485 ? -8.140 34.962 55.572 1.00 57.78 485 PRO A C 1
ATOM 3725 O O . PRO A 1 485 ? -8.267 34.988 56.792 1.00 57.78 485 PRO A O 1
ATOM 3728 N N . PHE A 1 486 ? -7.029 34.520 54.958 1.00 38.28 486 PHE A N 1
ATOM 3729 C CA . PHE A 1 486 ? -5.689 34.271 55.534 1.00 38.28 486 PHE A CA 1
ATOM 3730 C C . PHE A 1 486 ? -5.378 32.962 56.297 1.00 38.28 486 PHE A C 1
ATOM 3732 O O . PHE A 1 486 ? -6.249 32.211 56.714 1.00 38.28 486 PHE A O 1
ATOM 3739 N N . ALA A 1 487 ? -4.056 32.784 56.472 1.00 34.91 487 ALA A N 1
ATOM 3740 C CA . ALA A 1 487 ? -3.296 31.752 57.189 1.00 34.91 487 ALA A CA 1
ATOM 3741 C C . ALA A 1 487 ? -3.075 30.400 56.474 1.00 34.91 487 ALA A C 1
ATOM 3743 O O . ALA A 1 487 ? -3.895 29.927 55.693 1.00 34.91 487 ALA A O 1
ATOM 3744 N N . ALA A 1 488 ? -1.891 29.825 56.721 1.00 40.09 488 ALA A N 1
ATOM 3745 C CA . ALA A 1 488 ? -1.384 28.580 56.135 1.00 40.09 488 ALA A CA 1
ATOM 3746 C C . ALA A 1 488 ? -0.648 27.738 57.230 1.00 40.09 488 ALA A C 1
ATOM 3748 O O . ALA A 1 488 ? -1.172 27.728 58.342 1.00 40.09 488 ALA A O 1
ATOM 3749 N N . PRO A 1 489 ? 0.424 26.945 56.995 1.00 64.81 489 PRO A N 1
ATOM 3750 C CA . PRO A 1 489 ? 0.408 25.520 57.362 1.00 64.81 489 PRO A CA 1
ATOM 3751 C C . PRO A 1 489 ? 1.389 25.102 58.479 1.00 64.81 489 PRO A C 1
ATOM 3753 O O . PRO A 1 489 ? 2.383 25.783 58.691 1.00 64.81 489 PRO A O 1
ATOM 3756 N N . GLU A 1 490 ? 1.159 23.931 59.097 1.00 39.16 490 GLU A N 1
ATOM 3757 C CA . GLU A 1 490 ? 2.125 23.087 59.852 1.00 39.16 490 GLU A CA 1
ATOM 3758 C C . GLU A 1 490 ? 1.418 21.766 60.314 1.00 39.16 490 GLU A C 1
ATOM 3760 O O . GLU A 1 490 ? 0.197 21.681 60.153 1.00 39.16 490 GLU A O 1
ATOM 3765 N N . PRO A 1 491 ? 2.092 20.721 60.859 1.00 57.28 491 PRO A N 1
ATOM 3766 C CA . PRO A 1 491 ? 3.094 19.865 60.196 1.00 57.28 491 PRO A CA 1
ATOM 3767 C C . PRO A 1 491 ? 2.853 18.333 60.390 1.00 57.28 491 PRO A C 1
ATOM 3769 O O . PRO A 1 491 ? 1.843 17.903 60.945 1.00 57.28 491 PRO A O 1
ATOM 3772 N N . GLU A 1 492 ? 3.800 17.497 59.938 1.00 44.22 492 GLU A N 1
ATOM 3773 C CA . GLU A 1 492 ? 3.880 16.036 60.194 1.00 44.22 492 GLU A CA 1
ATOM 3774 C C . GLU A 1 492 ? 4.415 15.693 61.608 1.00 44.22 492 GLU A C 1
ATOM 3776 O O . GLU A 1 492 ? 4.948 16.572 62.294 1.00 44.22 492 GLU A O 1
ATOM 3781 N N . PRO A 1 493 ? 4.303 14.420 62.055 1.00 60.94 493 PRO A N 1
ATOM 3782 C CA . PRO A 1 493 ? 5.538 13.635 62.290 1.00 60.94 493 PRO A CA 1
ATOM 3783 C C . PRO A 1 493 ? 5.447 12.101 62.019 1.00 60.94 493 PRO A C 1
ATOM 3785 O O . PRO A 1 493 ? 4.368 11.516 62.068 1.00 60.94 493 PRO A O 1
ATOM 3788 N N . ASP A 1 494 ? 6.600 11.437 61.820 1.00 47.84 494 ASP A N 1
ATOM 3789 C CA . ASP A 1 494 ? 6.800 9.957 61.898 1.00 47.84 494 ASP A CA 1
ATOM 3790 C C . ASP A 1 494 ? 7.150 9.552 63.370 1.00 47.84 494 ASP A C 1
ATOM 3792 O O . ASP A 1 494 ? 7.009 10.399 64.254 1.00 47.84 494 ASP A O 1
ATOM 3796 N N . VAL A 1 495 ? 7.580 8.369 63.851 1.00 48.34 495 VAL A N 1
ATOM 3797 C CA . VAL A 1 495 ? 8.301 7.136 63.409 1.00 48.34 495 VAL A CA 1
ATOM 3798 C C . VAL A 1 495 ? 8.034 6.035 64.485 1.00 48.34 495 VAL A C 1
ATOM 3800 O O . VAL A 1 495 ? 7.553 6.405 65.562 1.00 48.34 495 VAL A O 1
ATOM 3803 N N . PRO A 1 496 ? 8.463 4.745 64.382 1.00 56.00 496 PRO A N 1
ATOM 3804 C CA . PRO A 1 496 ? 8.876 3.894 63.246 1.00 56.00 496 PRO A CA 1
ATOM 3805 C C . PRO A 1 496 ? 8.277 2.439 63.281 1.00 56.00 496 PRO A C 1
ATOM 3807 O O . PRO A 1 496 ? 7.415 2.098 64.086 1.00 56.00 496 PRO A O 1
ATOM 3810 N N . THR A 1 497 ? 8.793 1.554 62.412 1.00 45.75 497 THR A N 1
ATOM 3811 C CA . THR A 1 497 ? 8.707 0.059 62.370 1.00 45.75 497 THR A CA 1
ATOM 3812 C C . THR A 1 497 ? 9.495 -0.649 63.524 1.00 45.75 497 THR A C 1
ATOM 3814 O O . THR A 1 497 ? 10.102 0.102 64.292 1.00 45.75 497 THR A O 1
ATOM 3817 N N . PRO A 1 498 ? 9.569 -2.016 63.709 1.00 57.16 498 PRO A N 1
ATOM 3818 C CA . PRO A 1 498 ? 9.317 -3.140 62.762 1.00 57.16 498 PRO A CA 1
ATOM 3819 C C . PRO A 1 498 ? 8.705 -4.505 63.271 1.00 57.16 498 PRO A C 1
ATOM 3821 O O . PRO A 1 498 ? 8.554 -4.765 64.457 1.00 57.16 498 PRO A O 1
ATOM 3824 N N . GLU A 1 499 ? 8.436 -5.404 62.301 1.00 37.84 499 GLU A N 1
ATOM 3825 C CA . GLU A 1 499 ? 8.645 -6.888 62.263 1.00 37.84 499 GLU A CA 1
ATOM 3826 C C . GLU A 1 499 ? 7.959 -7.951 63.193 1.00 37.84 499 GLU A C 1
ATOM 3828 O O . GLU A 1 499 ? 8.531 -8.375 64.185 1.00 37.84 499 GLU A O 1
ATOM 3833 N N . THR A 1 500 ? 6.905 -8.617 62.656 1.00 42.16 500 THR A N 1
ATOM 3834 C CA . THR A 1 500 ? 6.725 -10.109 62.470 1.00 42.16 500 THR A CA 1
ATOM 3835 C C . THR A 1 500 ? 6.732 -11.132 63.655 1.00 42.16 500 THR A C 1
ATOM 3837 O O . THR A 1 500 ? 7.213 -10.816 64.733 1.00 42.16 500 THR A O 1
ATOM 3840 N N . PRO A 1 501 ? 6.359 -12.437 63.471 1.00 53.44 501 PRO A N 1
ATOM 3841 C CA . PRO A 1 501 ? 5.322 -13.088 62.632 1.00 53.44 501 PRO A CA 1
ATOM 3842 C C . PRO A 1 501 ? 4.450 -14.150 63.403 1.00 53.44 501 PRO A C 1
ATOM 3844 O O . PRO A 1 501 ? 4.536 -14.287 64.616 1.00 53.44 501 PRO A O 1
ATOM 3847 N N . VAL A 1 502 ? 3.706 -14.994 62.655 1.00 40.75 502 VAL A N 1
ATOM 3848 C CA . VAL A 1 502 ? 3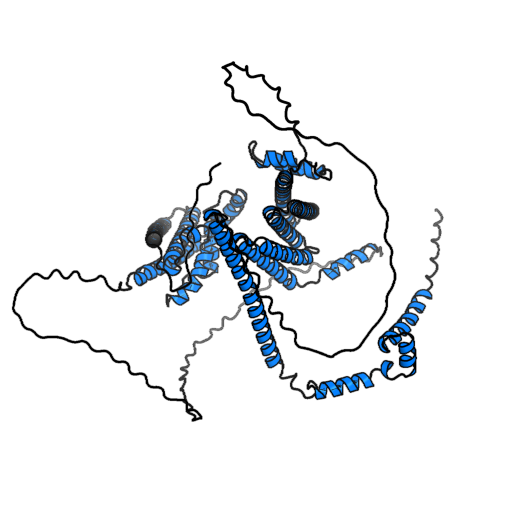.134 -16.333 63.009 1.00 40.75 502 VAL A CA 1
ATOM 3849 C C . VAL A 1 502 ? 1.659 -16.432 63.486 1.00 40.75 502 VAL A C 1
ATOM 3851 O O . VAL A 1 502 ? 1.301 -16.319 64.651 1.00 40.75 502 VAL A O 1
ATOM 3854 N N . THR A 1 503 ? 0.834 -16.779 62.494 1.00 39.50 503 THR A N 1
ATOM 3855 C CA . THR A 1 503 ? -0.443 -17.540 62.425 1.00 39.50 503 THR A CA 1
ATOM 3856 C C . THR A 1 503 ? -0.688 -18.705 63.422 1.00 39.50 503 THR A C 1
ATOM 3858 O O . THR A 1 503 ? 0.285 -19.253 63.929 1.00 39.50 503 THR A O 1
ATOM 3861 N N . PRO A 1 504 ? -1.890 -19.341 63.455 1.00 50.94 504 PRO A N 1
ATOM 3862 C CA . PRO A 1 504 ? -3.255 -18.794 63.317 1.00 50.94 504 PRO A CA 1
ATOM 3863 C C . PRO A 1 504 ? -4.285 -19.460 64.278 1.00 50.94 504 PRO A C 1
ATOM 3865 O O . PRO A 1 504 ? -4.407 -20.684 64.307 1.00 50.94 504 PRO A O 1
ATOM 3868 N N . VAL A 1 505 ? -5.133 -18.706 64.993 1.00 40.03 505 VAL A N 1
ATOM 3869 C CA . VAL A 1 505 ? -6.234 -19.309 65.783 1.00 40.03 505 VAL A CA 1
ATOM 3870 C C . VAL A 1 505 ? -7.518 -18.476 65.716 1.00 40.03 505 VAL A C 1
ATOM 3872 O O . VAL A 1 505 ? -7.470 -17.252 65.735 1.00 40.03 505 VAL A O 1
ATOM 3875 N N . ALA A 1 506 ? -8.649 -19.191 65.757 1.00 39.41 506 ALA A N 1
ATOM 3876 C CA . ALA A 1 506 ? -10.001 -18.753 66.122 1.00 39.41 506 ALA A CA 1
ATOM 3877 C C . ALA A 1 506 ? -10.974 -18.274 65.018 1.00 39.41 506 ALA A C 1
ATOM 3879 O O . ALA A 1 506 ? -10.812 -17.240 64.388 1.00 39.41 506 ALA A O 1
ATOM 3880 N N . LYS A 1 507 ? -12.112 -18.988 65.007 1.00 47.72 507 LYS A N 1
ATOM 3881 C CA . LYS A 1 507 ? -13.494 -18.481 64.903 1.00 47.72 507 LYS A CA 1
ATOM 3882 C C . LYS A 1 507 ? -13.960 -17.896 63.564 1.00 47.72 507 LYS A C 1
ATOM 3884 O O . LYS A 1 507 ? -13.800 -16.724 63.251 1.00 47.72 507 LYS A O 1
ATOM 3889 N N . GLN A 1 508 ? -14.740 -18.747 62.894 1.00 48.00 508 GLN A N 1
ATOM 3890 C CA . GLN A 1 508 ? -15.953 -18.393 62.154 1.00 48.00 508 GLN A CA 1
ATOM 3891 C C . GLN A 1 508 ? -16.580 -17.065 62.620 1.00 48.00 508 GLN A C 1
ATOM 3893 O O . GLN A 1 508 ? -16.983 -16.945 63.779 1.00 48.00 508 GLN A O 1
ATOM 3898 N N . LEU A 1 509 ? -16.773 -16.124 61.698 1.00 45.91 509 LEU A N 1
ATOM 3899 C CA . LEU A 1 509 ? -17.662 -14.987 61.912 1.00 45.91 509 LEU A CA 1
ATOM 3900 C C . LEU A 1 509 ? -18.412 -14.697 60.611 1.00 45.91 509 LEU A C 1
ATOM 3902 O O . LEU A 1 509 ? -17.816 -14.447 59.566 1.00 45.91 509 LEU A O 1
ATOM 3906 N N . LYS A 1 510 ? -19.740 -14.834 60.665 1.00 50.44 510 LYS A N 1
ATOM 3907 C CA . LYS A 1 510 ? -20.623 -14.678 59.508 1.00 50.44 510 LYS A CA 1
ATOM 3908 C C . LYS A 1 510 ? -20.797 -13.192 59.199 1.00 50.44 510 LYS A C 1
ATOM 3910 O O . LYS A 1 510 ? -21.578 -12.535 59.877 1.00 50.44 510 LYS A O 1
ATOM 3915 N N . TYR A 1 511 ? -20.172 -12.711 58.130 1.00 40.09 511 TYR A N 1
ATOM 3916 C CA . TYR A 1 511 ? -20.620 -11.505 57.435 1.00 40.09 511 TYR A CA 1
ATOM 3917 C C . TYR A 1 511 ? -20.822 -11.812 55.955 1.00 40.09 511 TYR A C 1
ATOM 3919 O O . TYR A 1 511 ? -19.951 -11.615 55.116 1.00 40.09 511 TYR A O 1
ATOM 3927 N N . ALA A 1 512 ? -22.011 -12.333 55.651 1.00 43.06 512 ALA A N 1
ATOM 3928 C CA . ALA A 1 512 ? -22.560 -12.234 54.311 1.00 43.06 512 ALA A CA 1
ATOM 3929 C C . ALA A 1 512 ? -23.096 -10.806 54.159 1.00 43.06 512 ALA A C 1
ATOM 3931 O O . ALA A 1 512 ? -24.218 -10.520 54.580 1.00 43.06 512 ALA A O 1
ATOM 3932 N N . GLU A 1 513 ? -22.286 -9.905 53.604 1.00 37.81 513 GLU A N 1
ATOM 3933 C CA . GLU A 1 513 ? -22.737 -8.568 53.218 1.00 37.81 513 GLU A CA 1
ATOM 3934 C C . GLU A 1 513 ? -23.704 -8.674 52.033 1.00 37.81 513 GLU A C 1
ATOM 3936 O O . GLU A 1 513 ? -23.346 -8.505 50.869 1.00 37.81 513 GLU A O 1
ATOM 3941 N N . THR A 1 514 ? -24.970 -8.972 52.329 1.00 44.22 514 THR A N 1
ATOM 3942 C CA . THR A 1 514 ? -26.056 -8.709 51.388 1.00 44.22 514 THR A CA 1
ATOM 3943 C C . THR A 1 514 ? -26.090 -7.200 51.142 1.00 44.22 514 THR A C 1
ATOM 3945 O O . THR A 1 514 ? -26.293 -6.463 52.116 1.00 44.22 514 THR A O 1
ATOM 3948 N N . PRO A 1 515 ? -25.907 -6.708 49.902 1.00 46.28 515 PRO A N 1
ATOM 3949 C CA . PRO A 1 515 ? -25.928 -5.277 49.640 1.00 46.28 515 PRO A CA 1
ATOM 3950 C C . PRO A 1 515 ? -27.264 -4.693 50.101 1.00 46.28 515 PRO A C 1
ATOM 3952 O O . PRO A 1 515 ? -28.333 -5.235 49.806 1.00 46.28 515 PRO A O 1
ATOM 3955 N N . SER A 1 516 ? -27.176 -3.611 50.875 1.00 41.16 516 SER A N 1
ATOM 3956 C CA . SER A 1 516 ? -28.314 -2.965 51.526 1.00 41.16 516 SER A CA 1
ATOM 3957 C C . SER A 1 516 ? -29.474 -2.750 50.552 1.00 41.16 516 SER A C 1
ATOM 3959 O O . SER A 1 516 ? -29.294 -2.189 49.468 1.00 41.16 516 SER A O 1
ATOM 3961 N N . ARG A 1 517 ? -30.691 -3.133 50.966 1.00 46.09 517 ARG A N 1
ATOM 3962 C CA . ARG A 1 517 ? -31.934 -2.697 50.315 1.00 46.09 517 ARG A CA 1
ATOM 3963 C C . ARG A 1 517 ? -32.121 -1.196 50.549 1.00 46.09 517 ARG A C 1
ATOM 3965 O O . ARG A 1 517 ? -32.951 -0.778 51.358 1.00 46.09 517 ARG A O 1
ATOM 3972 N N . HIS A 1 518 ? -31.379 -0.380 49.805 1.00 44.34 518 HIS A N 1
ATOM 3973 C CA . HIS A 1 518 ? -31.739 1.014 49.605 1.00 44.34 518 HIS A CA 1
ATOM 3974 C C . HIS A 1 518 ? -33.153 1.038 49.029 1.00 44.34 518 HIS A C 1
ATOM 3976 O O . HIS A 1 518 ? -33.420 0.464 47.971 1.00 44.34 518 HIS A O 1
ATOM 3982 N N . LYS A 1 519 ? -34.083 1.640 49.778 1.00 51.31 519 LYS A N 1
ATOM 3983 C CA . LYS A 1 519 ? -35.460 1.825 49.320 1.00 51.31 519 LYS A CA 1
ATOM 3984 C C . LYS A 1 519 ? -35.403 2.585 47.991 1.00 51.31 519 LYS A C 1
ATOM 3986 O O . LYS A 1 519 ? -34.699 3.596 47.950 1.00 51.31 519 LYS A O 1
ATOM 3991 N N . PRO A 1 520 ? -36.125 2.161 46.940 1.00 54.56 520 PRO A N 1
ATOM 3992 C CA . PRO A 1 520 ? -36.266 2.984 45.752 1.00 54.56 520 PRO A CA 1
ATOM 3993 C C . PRO A 1 520 ? -37.032 4.248 46.151 1.00 54.56 520 PRO A C 1
ATOM 3995 O O . PRO A 1 520 ? -38.251 4.228 46.322 1.00 54.56 520 PRO A O 1
ATOM 3998 N N . GLY A 1 521 ? -36.299 5.344 46.355 1.00 50.50 521 GLY A N 1
ATOM 3999 C CA . GLY A 1 521 ? -36.891 6.671 46.306 1.00 50.50 521 GLY A CA 1
ATOM 4000 C C . GLY A 1 521 ? -37.485 6.852 44.915 1.00 50.50 521 GLY A C 1
ATOM 4001 O O . GLY A 1 521 ? -36.856 6.467 43.929 1.00 50.50 521 GLY A O 1
ATOM 4002 N N . ALA A 1 522 ? -38.701 7.387 44.838 1.00 58.78 522 ALA A N 1
ATOM 4003 C CA . ALA A 1 522 ? -39.404 7.594 43.577 1.00 58.78 522 ALA A CA 1
ATOM 4004 C C . ALA A 1 522 ? -38.844 8.813 42.819 1.00 58.78 522 ALA A C 1
ATOM 4006 O O . ALA A 1 522 ? -39.568 9.757 42.514 1.00 58.78 522 ALA A O 1
ATOM 4007 N N . GLU A 1 523 ? -37.542 8.795 42.524 1.00 62.78 523 GLU A N 1
ATOM 4008 C CA . GLU A 1 523 ? -37.019 9.552 41.395 1.00 62.78 523 GLU A CA 1
ATOM 4009 C C . GLU A 1 523 ? -37.671 8.983 40.134 1.00 62.78 523 GLU A C 1
ATOM 4011 O O . GLU A 1 523 ? -37.556 7.787 39.849 1.00 62.78 523 GLU A O 1
ATOM 4016 N N . GLU A 1 524 ? -38.378 9.829 39.387 1.00 63.09 524 GLU A N 1
ATOM 4017 C CA . GLU A 1 524 ? -38.945 9.454 38.097 1.00 63.09 524 GLU A CA 1
ATOM 4018 C C . GLU A 1 524 ? -37.797 9.095 37.148 1.00 63.09 524 GLU A C 1
ATOM 4020 O O . GLU A 1 524 ? -37.118 9.965 36.594 1.00 63.09 524 GLU A O 1
ATOM 4025 N N . GLN A 1 525 ? -37.540 7.792 36.988 1.00 67.94 525 GLN A N 1
ATOM 4026 C CA . GLN A 1 525 ? -36.531 7.301 36.059 1.00 67.94 525 GLN A CA 1
ATOM 4027 C C . GLN A 1 525 ? -36.974 7.623 34.636 1.00 67.94 525 GLN A C 1
ATOM 4029 O O . GLN A 1 525 ? -37.736 6.883 34.018 1.00 67.94 525 GLN A O 1
ATOM 4034 N N . ASP A 1 526 ? -36.474 8.753 34.139 1.00 85.12 526 ASP A N 1
ATOM 4035 C CA . ASP A 1 526 ? -36.625 9.221 32.769 1.00 85.12 526 ASP A CA 1
ATOM 4036 C C . ASP A 1 526 ? -36.326 8.072 31.796 1.00 85.12 526 ASP A C 1
ATOM 4038 O O . ASP A 1 526 ? -35.174 7.677 31.579 1.00 85.12 526 ASP A O 1
ATOM 4042 N N . VAL A 1 527 ? -37.402 7.526 31.227 1.00 84.88 527 VAL A N 1
ATOM 4043 C CA . VAL A 1 527 ? -37.376 6.326 30.388 1.00 84.88 527 VAL A CA 1
ATOM 4044 C C . VAL A 1 527 ? -36.519 6.552 29.141 1.00 84.88 527 VAL A C 1
ATOM 4046 O O . VAL A 1 527 ? -35.893 5.614 28.652 1.00 84.88 527 VAL A O 1
ATOM 4049 N N . PHE A 1 528 ? -36.393 7.798 28.667 1.00 81.56 528 PHE A N 1
ATOM 4050 C CA . PHE A 1 528 ? -35.512 8.139 27.554 1.00 81.56 528 PHE A CA 1
ATOM 4051 C C . PHE A 1 528 ? -34.040 8.133 27.975 1.00 81.56 528 PHE A C 1
ATOM 4053 O O . PHE A 1 528 ? -33.209 7.610 27.234 1.00 81.56 528 PHE A O 1
ATOM 4060 N N . LYS A 1 529 ? -33.696 8.632 29.173 1.00 86.50 529 LYS A N 1
ATOM 4061 C CA . LYS A 1 529 ? -32.332 8.478 29.720 1.00 86.50 529 LYS A CA 1
ATOM 4062 C C . LYS A 1 529 ? -31.978 7.009 29.953 1.00 86.50 529 LYS A C 1
ATOM 4064 O O . LYS A 1 529 ? -30.840 6.625 29.694 1.00 86.50 529 LYS A O 1
ATOM 4069 N N . GLN A 1 530 ? -32.926 6.185 30.405 1.00 86.88 530 GLN A N 1
ATOM 4070 C CA . GLN A 1 530 ? -32.691 4.750 30.565 1.00 86.88 530 GLN A CA 1
ATOM 4071 C C . GLN A 1 530 ? -32.470 4.065 29.209 1.00 86.88 530 GLN A C 1
ATOM 4073 O O . GLN A 1 530 ? -31.417 3.469 29.002 1.00 86.88 530 GLN A O 1
ATOM 4078 N N . TYR A 1 531 ? -33.378 4.268 28.251 1.00 90.12 531 TYR A N 1
ATOM 4079 C CA . TYR A 1 531 ? -33.258 3.745 26.888 1.00 90.12 531 TYR A CA 1
ATOM 4080 C C . TYR A 1 531 ? -31.940 4.151 26.206 1.00 90.12 531 TYR A C 1
ATOM 4082 O O . TYR A 1 531 ? -31.298 3.321 25.567 1.00 90.12 531 TYR A O 1
ATOM 4090 N N . LEU A 1 532 ? -31.488 5.401 26.373 1.00 91.88 532 LEU A N 1
ATOM 4091 C CA . LEU A 1 532 ? -30.200 5.857 25.838 1.00 91.88 532 LEU A CA 1
ATOM 4092 C C . LEU A 1 532 ? -29.003 5.137 26.483 1.00 91.88 532 LEU A C 1
ATOM 4094 O O . LEU A 1 532 ? -28.083 4.758 25.757 1.00 91.88 532 LEU A O 1
ATOM 4098 N N . ARG A 1 533 ? -29.023 4.892 27.804 1.00 90.38 533 ARG A N 1
ATOM 4099 C CA . ARG A 1 533 ? -27.987 4.090 28.485 1.00 90.38 533 ARG A CA 1
ATOM 4100 C C . ARG A 1 533 ? -27.971 2.644 27.993 1.00 90.38 533 ARG A C 1
ATOM 4102 O O . ARG A 1 533 ? -26.894 2.108 27.750 1.00 90.38 533 ARG A O 1
ATOM 4109 N N . ASP A 1 534 ? -29.136 2.036 27.796 1.00 90.25 534 ASP A N 1
ATOM 4110 C CA . ASP A 1 534 ? -29.245 0.648 27.332 1.00 90.25 534 ASP A CA 1
ATOM 4111 C C . ASP A 1 534 ? -28.772 0.492 25.875 1.00 90.25 534 ASP A C 1
ATOM 4113 O O . ASP A 1 534 ? -28.083 -0.472 25.536 1.00 90.25 534 ASP A O 1
ATOM 4117 N N . LEU A 1 535 ? -29.050 1.483 25.020 1.00 91.06 535 LEU A N 1
ATOM 4118 C CA . LEU A 1 535 ? -28.569 1.539 23.635 1.00 91.06 535 LEU A CA 1
ATOM 4119 C C . LEU A 1 535 ? -27.039 1.740 23.576 1.00 91.06 535 LEU A C 1
ATOM 4121 O O . LEU A 1 535 ? -26.354 1.122 22.755 1.00 91.06 535 LEU A O 1
ATOM 4125 N N . GLU A 1 536 ? -26.475 2.551 24.475 1.00 86.19 536 GLU A N 1
ATOM 4126 C CA . GLU A 1 536 ? -25.025 2.732 24.598 1.00 86.19 536 GLU A CA 1
ATOM 4127 C C . GLU A 1 536 ? -24.325 1.479 25.158 1.00 86.19 536 GLU A C 1
ATOM 4129 O O . GLU A 1 536 ? -23.317 1.043 24.596 1.00 86.19 536 GLU A O 1
ATOM 4134 N N . LEU A 1 537 ? -24.903 0.816 26.167 1.00 88.62 537 LEU A N 1
ATOM 4135 C CA . LEU A 1 537 ? -24.436 -0.481 26.675 1.00 88.62 537 LEU A CA 1
ATOM 4136 C C . LEU A 1 537 ? -24.457 -1.566 25.592 1.00 88.62 537 LEU A C 1
ATOM 4138 O O . LEU A 1 537 ? -23.461 -2.272 25.419 1.00 88.62 537 LEU A O 1
ATOM 4142 N N . ALA A 1 538 ? -25.535 -1.667 24.808 1.00 86.12 538 ALA A N 1
ATOM 4143 C CA . ALA A 1 538 ? -25.619 -2.599 23.683 1.00 86.12 538 ALA A CA 1
ATOM 4144 C C . ALA A 1 538 ? -24.532 -2.325 22.625 1.00 86.12 538 ALA A C 1
ATOM 4146 O O . ALA A 1 538 ? -23.913 -3.255 22.099 1.00 86.12 538 ALA A O 1
ATOM 4147 N N . ARG A 1 539 ? -24.236 -1.047 22.352 1.00 83.19 539 ARG A N 1
ATOM 4148 C CA . ARG A 1 539 ? -23.155 -0.638 21.444 1.00 83.19 539 ARG A CA 1
ATOM 4149 C C . ARG A 1 539 ? -21.770 -1.010 21.982 1.00 83.19 539 ARG A C 1
ATOM 4151 O O . ARG A 1 539 ? -20.936 -1.482 21.208 1.00 83.19 539 ARG A O 1
ATOM 4158 N N . VAL A 1 540 ? -21.524 -0.834 23.282 1.00 77.00 540 VAL A N 1
ATOM 4159 C CA . VAL A 1 540 ? -20.269 -1.237 23.942 1.00 77.00 540 VAL A CA 1
ATOM 4160 C C . VAL A 1 540 ? -20.110 -2.760 23.931 1.00 77.00 540 VAL A C 1
ATOM 4162 O O . VAL A 1 540 ? -19.059 -3.248 23.522 1.00 77.00 540 VAL A O 1
ATOM 4165 N N . ALA A 1 541 ? -21.155 -3.519 24.272 1.00 79.56 541 ALA A N 1
ATOM 4166 C CA . ALA A 1 541 ? -21.141 -4.983 24.224 1.00 79.56 541 ALA A CA 1
ATOM 4167 C C . ALA A 1 541 ? -20.850 -5.519 22.808 1.00 79.56 541 ALA A C 1
ATOM 4169 O O . ALA A 1 541 ? -20.023 -6.415 22.633 1.00 79.56 541 ALA A O 1
ATOM 4170 N N . HIS A 1 542 ? -21.450 -4.919 21.775 1.00 74.44 542 HIS A N 1
ATOM 4171 C CA . HIS A 1 542 ? -21.162 -5.268 20.383 1.00 74.44 542 HIS A CA 1
ATOM 4172 C C . HIS A 1 542 ? -19.695 -4.979 20.002 1.00 74.44 542 HIS A C 1
ATOM 4174 O O . HIS A 1 542 ? -19.035 -5.827 19.399 1.00 74.44 542 HIS A O 1
ATOM 4180 N N . LEU A 1 543 ? -19.142 -3.829 20.409 1.00 68.56 543 LEU A N 1
ATOM 4181 C CA . LEU A 1 543 ? -17.726 -3.496 20.191 1.00 68.56 543 LEU A CA 1
ATOM 4182 C C . LEU A 1 543 ? -16.763 -4.441 20.930 1.00 68.56 543 LEU A C 1
ATOM 4184 O O . LEU A 1 543 ? -15.699 -4.752 20.387 1.00 68.56 543 LEU A O 1
ATOM 4188 N N . LEU A 1 544 ? -17.139 -4.924 22.120 1.00 68.75 544 LEU A N 1
ATOM 4189 C CA . LEU A 1 544 ? -16.383 -5.928 22.874 1.00 68.75 544 LEU A CA 1
ATOM 4190 C C . LEU A 1 544 ? -16.419 -7.303 22.192 1.00 68.75 544 LEU A C 1
ATOM 4192 O O . LEU A 1 544 ? -15.361 -7.900 22.018 1.00 68.75 544 LEU A O 1
ATOM 4196 N N . SER A 1 545 ? -17.567 -7.750 21.668 1.00 71.19 545 SER A N 1
ATOM 4197 C CA . SER A 1 545 ? -17.641 -9.013 20.908 1.00 71.19 545 SER A CA 1
ATOM 4198 C C . SER A 1 545 ? -16.774 -8.993 19.631 1.00 71.19 545 SER A C 1
ATOM 4200 O O . SER A 1 545 ? -16.025 -9.930 19.356 1.00 71.19 545 SER A O 1
ATOM 4202 N N . LEU A 1 546 ? -16.731 -7.853 18.924 1.00 67.44 546 LEU A N 1
ATOM 4203 C CA . LEU A 1 546 ? -15.792 -7.579 17.819 1.00 67.44 546 LEU A CA 1
ATOM 4204 C C . LEU A 1 546 ? -14.326 -7.396 18.286 1.00 67.44 546 LEU A C 1
ATOM 4206 O O . LEU A 1 546 ? -13.414 -7.132 17.483 1.00 67.44 546 LEU A O 1
ATOM 4210 N N . SER A 1 547 ? -14.076 -7.488 19.592 1.00 60.16 547 SER A N 1
ATOM 4211 C CA . SER A 1 547 ? -12.757 -7.519 20.221 1.00 60.16 547 SER A CA 1
ATOM 4212 C C . SER A 1 547 ? -12.347 -8.913 20.698 1.00 60.16 547 SER A C 1
ATOM 4214 O O . SER A 1 547 ? -11.169 -9.233 20.586 1.00 60.16 547 SER A O 1
ATOM 4216 N N . ASP A 1 548 ? -13.278 -9.790 21.054 1.00 64.12 548 ASP A N 1
ATOM 4217 C CA . ASP A 1 548 ? -12.946 -11.183 21.377 1.00 64.12 548 ASP A CA 1
ATOM 4218 C C . ASP A 1 548 ? -12.617 -11.991 20.108 1.00 64.12 548 ASP A C 1
ATOM 4220 O O . ASP A 1 548 ? -11.689 -12.803 20.091 1.00 64.12 548 ASP A O 1
ATOM 4224 N N . ASP A 1 549 ? -13.299 -11.696 18.996 1.00 71.12 549 ASP A N 1
ATOM 4225 C CA . ASP A 1 549 ? -13.131 -12.373 17.701 1.00 71.12 549 ASP A CA 1
ATOM 4226 C C . ASP A 1 549 ? -11.683 -12.362 17.167 1.00 71.12 549 ASP A C 1
ATOM 4228 O O . ASP A 1 549 ? -11.209 -13.362 16.618 1.00 71.12 549 ASP A O 1
ATOM 4232 N N . TRP A 1 550 ? -10.943 -11.249 17.309 1.00 64.25 550 TRP A N 1
ATOM 4233 C CA . TRP A 1 550 ? -9.556 -11.192 16.812 1.00 64.25 550 TRP A CA 1
ATOM 4234 C C . TRP A 1 550 ? -8.592 -11.935 17.735 1.00 64.25 550 TRP A C 1
ATOM 4236 O O . TRP A 1 550 ? -7.631 -12.521 17.234 1.00 64.25 550 TRP A O 1
ATOM 4246 N N . GLU A 1 551 ? -8.836 -11.948 19.049 1.00 71.25 551 GLU A N 1
ATOM 4247 C CA . GLU A 1 551 ? -7.993 -12.695 19.980 1.00 71.25 551 GLU A CA 1
ATOM 4248 C C . GLU A 1 551 ? -8.254 -14.198 19.843 1.00 71.25 551 GLU A C 1
ATOM 4250 O O . GLU A 1 551 ? -7.310 -14.983 19.772 1.00 71.25 551 GLU A O 1
ATOM 4255 N N . MET A 1 552 ? -9.514 -14.609 19.674 1.00 76.25 552 MET A N 1
ATOM 4256 C CA . MET A 1 552 ? -9.873 -15.994 19.372 1.00 76.25 552 MET A CA 1
ATOM 4257 C C . MET A 1 552 ? -9.264 -16.457 18.038 1.00 76.25 552 MET A C 1
ATOM 4259 O O . MET A 1 552 ? -8.707 -17.554 17.962 1.00 76.25 552 MET A O 1
ATOM 4263 N N . GLN A 1 553 ? -9.274 -15.613 16.997 1.00 68.31 553 GLN A N 1
ATOM 4264 C CA . GLN A 1 553 ? -8.563 -15.898 15.743 1.00 68.31 553 GLN A CA 1
ATOM 4265 C C . GLN A 1 553 ? -7.037 -15.929 15.915 1.00 68.31 553 GLN A C 1
ATOM 4267 O O . GLN A 1 553 ? -6.383 -16.758 15.282 1.00 68.31 553 GLN A O 1
ATOM 4272 N N . ALA A 1 554 ? -6.454 -15.073 16.759 1.00 68.75 554 ALA A N 1
ATOM 4273 C CA . ALA A 1 554 ? -5.019 -15.075 17.044 1.00 68.75 554 ALA A CA 1
ATOM 4274 C C . ALA A 1 554 ? -4.593 -16.345 17.799 1.00 68.75 554 ALA A C 1
ATOM 4276 O O . ALA A 1 554 ? -3.652 -17.010 17.369 1.00 68.75 554 ALA A O 1
ATOM 4277 N N . ARG A 1 555 ? -5.335 -16.738 18.844 1.00 81.75 555 ARG A N 1
ATOM 4278 C CA . ARG A 1 555 ? -5.169 -18.006 19.576 1.00 81.75 555 ARG A CA 1
ATOM 4279 C C . ARG A 1 555 ? -5.298 -19.203 18.626 1.00 81.75 555 ARG A C 1
ATOM 4281 O O . ARG A 1 555 ? -4.377 -20.006 18.539 1.00 81.75 555 ARG A O 1
ATOM 4288 N N . LYS A 1 556 ? -6.353 -19.257 17.802 1.00 87.75 556 LYS A N 1
ATOM 4289 C CA . LYS A 1 556 ? -6.565 -20.326 16.804 1.00 87.75 556 LYS A CA 1
ATOM 4290 C C . LYS A 1 556 ? -5.459 -20.391 15.740 1.00 87.75 556 LYS A C 1
ATOM 4292 O O . LYS A 1 556 ? -5.081 -21.484 15.322 1.00 87.75 556 LYS A O 1
ATOM 4297 N N . LYS A 1 557 ? -4.907 -19.249 15.308 1.00 81.12 557 LYS A N 1
ATOM 4298 C CA . LYS A 1 557 ? -3.721 -19.211 14.432 1.00 81.12 557 LYS A CA 1
ATOM 4299 C C . LYS A 1 557 ? -2.473 -19.723 15.150 1.00 81.12 557 LYS A C 1
ATOM 4301 O O . LYS A 1 557 ? -1.754 -20.529 14.572 1.00 81.12 557 LYS A O 1
ATOM 4306 N N . LEU A 1 558 ? -2.239 -19.307 16.394 1.00 88.56 558 LEU A N 1
ATOM 4307 C CA . LEU A 1 558 ? -1.102 -19.753 17.201 1.00 88.56 558 LEU A CA 1
ATOM 4308 C C . LEU A 1 558 ? -1.158 -21.265 17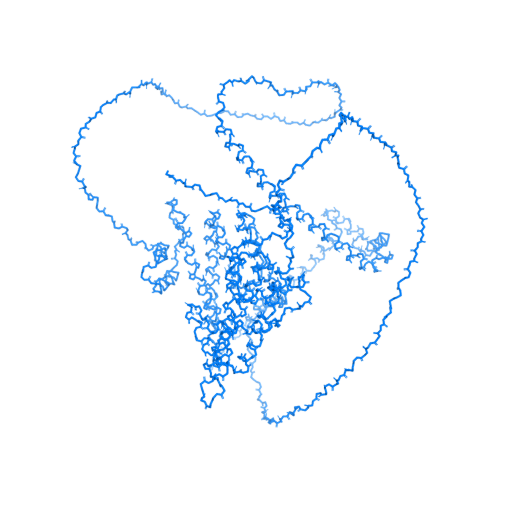.476 1.00 88.56 558 LEU A C 1
ATOM 4310 O O . LEU A 1 558 ? -0.146 -21.941 17.323 1.00 88.56 558 LEU A O 1
ATOM 4314 N N . ASP A 1 559 ? -2.338 -21.817 17.765 1.00 88.69 559 ASP A N 1
ATOM 4315 C CA . ASP A 1 559 ? -2.553 -23.263 17.895 1.00 88.69 559 ASP A CA 1
ATOM 4316 C C . ASP A 1 559 ? -2.325 -24.015 16.579 1.00 88.69 559 ASP A C 1
ATOM 4318 O O . ASP A 1 559 ? -1.757 -25.107 16.589 1.00 88.69 559 ASP A O 1
ATOM 4322 N N . ASN A 1 560 ? -2.727 -23.449 15.437 1.00 83.56 560 ASN A N 1
ATOM 4323 C CA . ASN A 1 560 ? -2.429 -24.037 14.130 1.00 83.56 560 ASN A CA 1
ATOM 4324 C C . ASN A 1 560 ? -0.922 -24.008 13.827 1.00 83.56 560 ASN A C 1
ATOM 4326 O O . ASN A 1 560 ? -0.385 -25.018 13.378 1.00 83.56 560 ASN A O 1
ATOM 4330 N N . CYS A 1 561 ? -0.219 -22.912 14.131 1.00 86.25 561 CYS A N 1
ATOM 4331 C CA . CYS A 1 561 ? 1.241 -22.847 14.023 1.00 86.25 561 CYS A CA 1
ATOM 4332 C C . CYS A 1 561 ? 1.921 -23.851 14.966 1.00 86.25 561 CYS A C 1
ATOM 4334 O O . CYS A 1 561 ? 2.846 -24.540 14.552 1.00 86.25 561 CYS A O 1
ATOM 4336 N N . ARG A 1 562 ? 1.427 -24.001 16.203 1.00 89.75 562 ARG A N 1
ATOM 4337 C CA . ARG A 1 562 ? 1.927 -24.981 17.180 1.00 89.75 562 ARG A CA 1
ATOM 4338 C C . ARG A 1 562 ? 1.718 -26.423 16.711 1.00 89.75 562 ARG A C 1
ATOM 4340 O O . ARG A 1 562 ? 2.608 -27.244 16.900 1.00 89.75 562 ARG A O 1
ATOM 4347 N N . ARG A 1 563 ? 0.582 -26.733 16.074 1.00 90.38 563 ARG A N 1
ATOM 4348 C CA . ARG A 1 563 ? 0.340 -28.038 15.427 1.00 90.38 563 ARG A CA 1
ATOM 4349 C C . ARG A 1 563 ? 1.262 -28.254 14.230 1.00 90.38 563 ARG A C 1
ATOM 4351 O O . ARG A 1 563 ? 1.856 -29.317 14.137 1.00 90.38 563 ARG A O 1
ATOM 4358 N N . LYS A 1 564 ? 1.412 -27.257 13.350 1.00 87.06 564 LYS A N 1
ATOM 4359 C CA . LYS A 1 564 ? 2.282 -27.341 12.166 1.00 87.06 564 LYS A CA 1
ATOM 4360 C C . LYS A 1 564 ? 3.742 -27.570 12.566 1.00 87.06 564 LYS A C 1
ATOM 4362 O O . LYS A 1 564 ? 4.313 -28.568 12.154 1.00 87.06 564 LYS A O 1
ATOM 4367 N N . ALA A 1 565 ? 4.279 -26.749 13.469 1.00 83.50 565 ALA A N 1
ATOM 4368 C CA . ALA A 1 565 ? 5.632 -26.912 14.001 1.00 83.50 565 ALA A CA 1
ATOM 4369 C C . ALA A 1 565 ? 5.825 -28.258 14.724 1.00 83.50 565 ALA A C 1
ATOM 4371 O O . ALA A 1 565 ? 6.895 -28.851 14.637 1.00 83.50 565 ALA A O 1
ATOM 4372 N N . ARG A 1 566 ? 4.790 -28.776 15.404 1.00 82.31 566 ARG A N 1
ATOM 4373 C CA . ARG A 1 566 ? 4.824 -30.122 15.989 1.00 82.31 566 ARG A CA 1
ATOM 4374 C C . ARG A 1 566 ? 4.901 -31.214 14.917 1.00 82.31 566 ARG A C 1
ATOM 4376 O O . ARG A 1 566 ? 5.736 -32.093 15.058 1.00 82.31 566 ARG A O 1
ATOM 4383 N N . PHE A 1 567 ? 4.091 -31.151 13.859 1.00 82.25 567 PHE A N 1
ATOM 4384 C CA . PHE A 1 567 ? 4.169 -32.108 12.748 1.00 82.25 567 PHE A CA 1
ATOM 4385 C C . PHE A 1 567 ? 5.491 -32.011 11.975 1.00 82.25 567 PHE A C 1
ATOM 4387 O O . PHE A 1 567 ? 6.015 -33.029 11.543 1.00 82.25 567 PHE A O 1
ATOM 4394 N N . GLU A 1 568 ? 6.053 -30.811 11.826 1.00 78.62 568 GLU A N 1
ATOM 4395 C CA . GLU A 1 568 ? 7.357 -30.596 11.186 1.00 78.62 568 GLU A CA 1
ATOM 4396 C C . GLU A 1 568 ? 8.497 -31.182 12.028 1.00 78.62 568 GLU A C 1
ATOM 4398 O O . GLU A 1 568 ? 9.360 -31.871 11.488 1.00 78.62 568 GLU A O 1
ATOM 4403 N N . LEU A 1 569 ? 8.453 -31.009 13.354 1.00 79.19 569 LEU A N 1
ATOM 4404 C CA . LEU A 1 569 ? 9.355 -31.705 14.274 1.00 79.19 569 LEU A CA 1
ATOM 4405 C C . LEU A 1 569 ? 9.152 -33.225 14.224 1.00 79.19 569 LEU A C 1
ATOM 4407 O O . LEU A 1 569 ? 10.135 -33.938 14.096 1.00 79.19 569 LEU A O 1
ATOM 4411 N N . GLU A 1 570 ? 7.911 -33.724 14.235 1.00 78.44 570 GLU A N 1
ATOM 4412 C CA . GLU A 1 570 ? 7.594 -35.162 14.135 1.00 78.44 570 GLU A CA 1
ATOM 4413 C C . GLU A 1 570 ? 8.007 -35.788 12.776 1.00 78.44 570 GLU A C 1
ATOM 4415 O O . GLU A 1 570 ? 8.205 -37.005 12.710 1.00 78.44 570 GLU A O 1
ATOM 4420 N N . LEU A 1 571 ? 8.214 -34.975 11.725 1.00 78.88 571 LEU A N 1
ATOM 4421 C CA . LEU A 1 571 ? 8.812 -35.369 10.437 1.00 78.88 571 LEU A CA 1
ATOM 4422 C C . LEU A 1 571 ? 10.351 -35.400 10.476 1.00 78.88 571 LEU A C 1
ATOM 4424 O O . LEU A 1 571 ? 10.960 -36.363 10.013 1.00 78.88 571 LEU A O 1
ATOM 4428 N N . VAL A 1 572 ? 10.982 -34.359 11.034 1.00 75.69 572 VAL A N 1
ATOM 4429 C CA . VAL A 1 572 ? 12.450 -34.259 11.215 1.00 75.69 572 VAL A CA 1
ATOM 4430 C C . VAL A 1 572 ? 12.962 -35.241 12.285 1.00 75.69 572 VAL A C 1
ATOM 4432 O O . VAL A 1 572 ? 14.139 -35.598 12.331 1.00 75.69 572 VAL A O 1
ATOM 4435 N N . ASP A 1 573 ? 12.055 -35.747 13.115 1.00 58.88 573 ASP A N 1
ATOM 4436 C CA . ASP A 1 573 ? 12.296 -36.592 14.282 1.00 58.88 573 ASP A CA 1
ATOM 4437 C C . ASP A 1 573 ? 13.029 -37.915 14.001 1.00 58.88 573 ASP A C 1
ATOM 4439 O O . ASP A 1 573 ? 13.415 -38.603 14.943 1.00 58.88 573 ASP A O 1
ATOM 4443 N N . LEU A 1 574 ? 13.217 -38.312 12.738 1.00 71.56 574 LEU A N 1
ATOM 4444 C CA . LEU A 1 574 ? 14.003 -39.500 12.385 1.00 71.56 574 LEU A CA 1
ATOM 4445 C C . LEU A 1 574 ? 15.462 -39.395 12.864 1.00 71.56 574 LEU A C 1
ATOM 4447 O O . LEU A 1 574 ? 16.012 -40.403 13.304 1.00 71.56 574 LEU A O 1
ATOM 4451 N N . GLU A 1 575 ? 16.056 -38.196 12.878 1.00 65.88 575 GLU A N 1
ATOM 4452 C CA . GLU A 1 575 ? 17.380 -37.975 13.485 1.00 65.88 575 GLU A CA 1
ATOM 4453 C C . GLU A 1 575 ? 17.299 -37.741 15.004 1.00 65.88 575 GLU A C 1
ATOM 4455 O O . GLU A 1 575 ? 18.130 -38.242 15.763 1.00 65.88 575 GLU A O 1
ATOM 4460 N N . LEU A 1 576 ? 16.275 -37.024 15.487 1.00 64.31 576 LEU A N 1
ATOM 4461 C CA . LEU A 1 576 ? 16.097 -36.721 16.919 1.00 64.31 576 LEU A CA 1
ATOM 4462 C C . LEU A 1 576 ? 15.720 -37.958 17.758 1.00 64.31 576 LEU A C 1
ATOM 4464 O O . LEU A 1 576 ? 15.955 -37.977 18.967 1.00 64.31 576 LEU A O 1
ATOM 4468 N N . LYS A 1 577 ? 15.211 -39.024 17.128 1.00 69.75 577 LYS A N 1
ATOM 4469 C CA . LYS A 1 577 ? 14.987 -40.342 17.748 1.00 69.75 577 LYS A CA 1
ATOM 4470 C C . LYS A 1 577 ? 16.279 -41.117 18.023 1.00 69.75 577 LYS A C 1
ATOM 4472 O O . LYS A 1 577 ? 16.229 -42.142 18.709 1.00 69.75 577 LYS A O 1
ATOM 4477 N N . GLU A 1 578 ? 17.445 -40.645 17.572 1.00 78.50 578 GLU A N 1
ATOM 4478 C CA . GLU A 1 578 ? 18.711 -41.218 18.022 1.00 78.50 578 GLU A CA 1
ATOM 4479 C C . GLU A 1 578 ? 18.871 -41.123 19.546 1.00 78.50 578 GLU A C 1
ATOM 4481 O O . GLU A 1 578 ? 18.638 -40.089 20.179 1.00 78.50 578 GLU A O 1
ATOM 4486 N N . LYS A 1 579 ? 19.403 -42.194 20.150 1.00 80.06 579 LYS A N 1
ATOM 4487 C CA . LYS A 1 579 ? 19.626 -42.283 21.604 1.00 80.06 579 LYS A CA 1
ATOM 4488 C C . LYS A 1 579 ? 20.461 -41.118 22.158 1.00 80.06 579 LYS A C 1
ATOM 4490 O O . LYS A 1 579 ? 20.286 -40.786 23.330 1.00 80.06 579 LYS A O 1
ATOM 4495 N N . ARG A 1 580 ? 21.301 -40.470 21.335 1.00 77.81 580 ARG A N 1
ATOM 4496 C CA . ARG A 1 580 ? 22.107 -39.289 21.701 1.00 77.81 580 ARG A CA 1
ATOM 4497 C C . ARG A 1 580 ? 21.276 -38.040 22.036 1.00 77.81 580 ARG A C 1
ATOM 4499 O O . ARG A 1 580 ? 21.692 -37.279 22.904 1.00 77.81 580 ARG A O 1
ATOM 4506 N N . TYR A 1 581 ? 20.097 -37.868 21.430 1.00 78.75 581 TYR A N 1
ATOM 4507 C CA . TYR A 1 581 ? 19.198 -36.728 21.679 1.00 78.75 581 TYR A CA 1
ATOM 4508 C C . TYR A 1 581 ? 18.064 -37.031 22.668 1.00 78.75 581 TYR A C 1
ATOM 4510 O O . TYR A 1 581 ? 17.428 -36.106 23.172 1.00 78.75 581 TYR A O 1
ATOM 4518 N N . SER A 1 582 ? 17.848 -38.306 23.016 1.00 85.19 582 SER A N 1
ATOM 4519 C CA . SER A 1 582 ? 16.954 -38.691 24.119 1.00 85.19 582 SER A CA 1
ATOM 4520 C C . SER A 1 582 ? 17.300 -37.947 25.420 1.00 85.19 582 SER A C 1
ATOM 4522 O O . SER A 1 582 ? 18.455 -37.584 25.640 1.00 85.19 582 SER A O 1
ATOM 4524 N N . HIS A 1 583 ? 16.343 -37.777 26.339 1.00 85.81 583 HIS A N 1
ATOM 4525 C CA . HIS A 1 583 ? 16.587 -37.081 27.616 1.00 85.81 583 HIS A CA 1
ATOM 4526 C C . HIS A 1 583 ? 17.792 -37.653 28.398 1.00 85.81 583 HIS A C 1
ATOM 4528 O O . HIS A 1 583 ? 18.582 -36.906 28.976 1.00 85.81 583 HIS A O 1
ATOM 4534 N N . GLN A 1 584 ? 17.986 -38.977 28.355 1.00 88.25 584 GLN A N 1
ATOM 4535 C CA . GLN A 1 584 ? 19.136 -39.647 28.966 1.00 88.25 584 GLN A CA 1
ATOM 4536 C C . GLN A 1 584 ? 20.437 -39.419 28.171 1.00 88.25 584 GLN A C 1
ATOM 4538 O O . GLN A 1 584 ? 21.484 -39.198 28.777 1.00 88.25 584 GLN A O 1
ATOM 4543 N N . GLY A 1 585 ? 20.379 -39.410 26.835 1.00 86.69 585 GLY A N 1
ATOM 4544 C CA . GLY A 1 585 ? 21.511 -39.060 25.969 1.00 86.69 585 GLY A CA 1
ATOM 4545 C C . GLY A 1 585 ? 21.980 -37.621 26.180 1.00 86.69 585 GLY A C 1
ATOM 4546 O O . GLY A 1 585 ? 23.160 -37.392 26.435 1.00 86.69 585 GLY A O 1
ATOM 4547 N N . HIS A 1 586 ? 21.046 -36.668 26.214 1.00 87.25 586 HIS A N 1
ATOM 4548 C CA . HIS A 1 586 ? 21.311 -35.271 26.548 1.00 87.25 586 HIS A CA 1
ATOM 4549 C C . HIS A 1 586 ? 21.942 -35.128 27.942 1.00 87.25 586 HIS A C 1
ATOM 4551 O O . HIS A 1 586 ? 22.914 -34.394 28.103 1.00 87.25 586 HIS A O 1
ATOM 4557 N N . LYS A 1 587 ? 21.461 -35.872 28.948 1.00 91.56 587 LYS A N 1
ATOM 4558 C CA . LYS A 1 587 ? 22.053 -35.885 30.297 1.00 91.56 587 LYS A CA 1
ATOM 4559 C C . LYS A 1 587 ? 23.512 -36.361 30.288 1.00 91.56 587 LYS A C 1
ATOM 4561 O O . LYS A 1 587 ? 24.355 -35.716 30.911 1.00 91.56 587 LYS A O 1
ATOM 4566 N N . VAL A 1 588 ? 23.827 -37.433 29.556 1.00 90.44 588 VAL A N 1
ATOM 4567 C CA . VAL A 1 588 ? 25.206 -37.932 29.384 1.00 90.44 588 VAL A CA 1
ATOM 4568 C C . VAL A 1 588 ? 26.070 -36.924 28.616 1.00 90.44 588 VAL A C 1
ATOM 4570 O O . VAL A 1 588 ? 27.182 -36.619 29.042 1.00 90.44 588 VAL A O 1
ATOM 4573 N N . PHE A 1 589 ? 25.549 -36.339 27.536 1.00 89.38 589 PHE A N 1
ATOM 4574 C CA . PHE A 1 589 ? 26.247 -35.335 26.729 1.00 89.38 589 PHE A CA 1
ATOM 4575 C C . PHE A 1 589 ? 26.554 -34.056 27.525 1.00 89.38 589 PHE A C 1
ATOM 4577 O O . PHE A 1 589 ? 27.675 -33.551 27.484 1.00 89.38 589 PHE A O 1
ATOM 4584 N N . MET A 1 590 ? 25.609 -33.570 28.334 1.00 92.00 590 MET A N 1
ATOM 4585 C CA . MET A 1 590 ? 25.823 -32.425 29.223 1.00 92.00 590 MET A CA 1
ATOM 4586 C C . MET A 1 590 ? 26.828 -32.736 30.340 1.00 92.00 590 MET A C 1
ATOM 4588 O O . MET A 1 590 ? 27.655 -31.884 30.659 1.00 92.00 590 MET A O 1
ATOM 4592 N N . GLN A 1 591 ? 26.833 -33.956 30.891 1.00 90.38 591 GLN A N 1
ATOM 4593 C CA . GLN A 1 591 ? 27.884 -34.401 31.819 1.00 90.38 591 GLN A CA 1
ATOM 4594 C C . GLN A 1 591 ? 29.262 -34.472 31.137 1.00 90.38 591 GLN A C 1
ATOM 4596 O O . GLN A 1 591 ? 30.265 -34.079 31.734 1.00 90.38 591 GLN A O 1
ATOM 4601 N N . GLN A 1 592 ? 29.328 -34.905 29.874 1.00 91.81 592 GLN A N 1
ATOM 4602 C CA . GLN A 1 592 ? 30.561 -34.912 29.087 1.00 91.81 592 GLN A CA 1
ATOM 4603 C C . GLN A 1 592 ? 31.060 -33.487 28.798 1.00 91.81 592 GLN A C 1
ATOM 4605 O O . GLN A 1 592 ? 32.238 -33.209 29.015 1.00 91.81 592 GLN A O 1
ATOM 4610 N N . LEU A 1 593 ? 30.183 -32.558 28.401 1.00 88.19 593 LEU A N 1
ATOM 4611 C CA . LEU A 1 593 ? 30.522 -31.138 28.238 1.00 88.19 593 LEU A CA 1
ATOM 4612 C C . LEU A 1 593 ? 31.014 -30.511 29.552 1.00 88.19 593 LEU A C 1
ATOM 4614 O O . LEU A 1 593 ? 32.035 -29.826 29.555 1.00 88.19 593 LEU A O 1
ATOM 4618 N N . GLN A 1 594 ? 30.356 -30.795 30.681 1.00 86.56 594 GLN A N 1
ATOM 4619 C CA . GLN A 1 594 ? 30.808 -30.353 32.007 1.00 86.56 594 GLN A CA 1
ATOM 4620 C C . GLN A 1 594 ? 32.186 -30.927 32.376 1.00 86.56 594 GLN A C 1
ATOM 4622 O O . GLN A 1 594 ? 33.003 -30.211 32.949 1.00 86.56 594 GLN A O 1
ATOM 4627 N N . LYS A 1 595 ? 32.482 -32.180 32.001 1.00 89.38 595 LYS A N 1
ATOM 4628 C CA . LYS A 1 595 ? 33.800 -32.810 32.195 1.00 89.38 595 LYS A CA 1
ATOM 4629 C C . LYS A 1 595 ? 34.885 -32.230 31.273 1.00 89.38 595 LYS A C 1
ATOM 4631 O O . LYS A 1 595 ? 36.046 -32.182 31.669 1.00 89.38 595 LYS A O 1
ATOM 4636 N N . MET A 1 596 ? 34.529 -31.783 30.066 1.00 87.88 596 MET A N 1
ATOM 4637 C CA . MET A 1 596 ? 35.452 -31.124 29.127 1.00 87.88 596 MET A CA 1
ATOM 4638 C C . MET A 1 596 ? 35.663 -29.629 29.424 1.00 87.88 596 MET A C 1
ATOM 4640 O O . MET A 1 596 ? 36.658 -29.051 28.983 1.00 87.88 596 MET A O 1
ATOM 4644 N N . ASN A 1 597 ? 34.769 -28.997 30.189 1.00 89.38 597 ASN A N 1
ATOM 4645 C CA . ASN A 1 597 ? 34.887 -27.603 30.609 1.00 89.38 597 ASN A CA 1
ATOM 4646 C C . ASN A 1 597 ? 36.021 -27.426 31.641 1.00 89.38 597 ASN A C 1
ATOM 4648 O O . ASN A 1 597 ? 35.823 -27.490 32.857 1.00 89.38 597 ASN A O 1
ATOM 4652 N N . LYS A 1 598 ? 37.225 -27.141 31.131 1.00 88.94 598 LYS A N 1
ATOM 4653 C CA . LYS A 1 598 ? 38.447 -26.932 31.926 1.00 88.94 598 LYS A CA 1
ATOM 4654 C C . LYS A 1 598 ? 38.307 -25.817 32.979 1.00 88.94 598 LYS A C 1
ATOM 4656 O O . LYS A 1 598 ? 38.910 -25.907 34.048 1.00 88.94 598 LYS A O 1
ATOM 4661 N N . SER A 1 599 ? 37.493 -24.790 32.714 1.00 87.56 599 SER A N 1
ATOM 4662 C CA . SER A 1 599 ? 37.223 -23.697 33.661 1.00 87.56 599 SER A CA 1
ATOM 4663 C C . SER A 1 599 ? 36.349 -24.139 34.841 1.00 87.56 599 SER A C 1
ATOM 4665 O O . SER A 1 599 ? 36.530 -23.633 35.948 1.00 87.56 599 SER A O 1
ATOM 4667 N N . ALA A 1 600 ? 35.459 -25.115 34.638 1.00 83.62 600 ALA A N 1
ATOM 4668 C CA . ALA A 1 600 ? 34.671 -25.744 35.698 1.00 83.62 600 ALA A CA 1
ATOM 4669 C C . ALA A 1 600 ? 35.427 -26.862 36.447 1.00 83.62 600 ALA A C 1
ATOM 4671 O O . ALA A 1 600 ? 35.085 -27.163 37.593 1.00 83.62 600 ALA A O 1
ATOM 4672 N N . SER A 1 601 ? 36.463 -27.468 35.856 1.00 86.56 601 SER A N 1
ATOM 4673 C CA . SER A 1 601 ? 37.292 -28.463 36.555 1.00 86.56 601 SER A CA 1
ATOM 4674 C C . SER A 1 601 ? 38.382 -27.851 37.446 1.00 86.56 601 SER A C 1
ATOM 4676 O O . SER A 1 601 ? 38.726 -28.449 38.462 1.00 86.56 601 SER A O 1
ATOM 4678 N N . ASP A 1 602 ? 38.928 -26.674 37.111 1.00 92.19 602 ASP A N 1
ATOM 4679 C CA . ASP A 1 602 ? 40.006 -26.046 37.895 1.00 92.19 602 ASP A CA 1
ATOM 4680 C C . ASP A 1 602 ? 39.490 -25.487 39.246 1.00 92.19 602 ASP A C 1
ATOM 4682 O O . ASP A 1 602 ? 38.695 -24.533 39.273 1.00 92.19 602 ASP A O 1
ATOM 4686 N N . PRO A 1 603 ? 39.959 -26.013 40.399 1.00 93.31 603 PRO A N 1
ATOM 4687 C CA . PRO A 1 603 ? 39.544 -25.525 41.711 1.00 93.31 603 PRO A CA 1
ATOM 4688 C C . PRO A 1 603 ? 39.978 -24.076 41.976 1.00 93.31 603 PRO A C 1
ATOM 4690 O O . PRO A 1 603 ? 39.323 -23.383 42.756 1.00 93.31 603 PRO A O 1
ATOM 4693 N N . ASN A 1 604 ? 41.040 -23.583 41.335 1.00 94.56 604 ASN A N 1
ATOM 4694 C CA . ASN A 1 604 ? 41.537 -22.220 41.516 1.00 94.56 604 ASN A CA 1
ATOM 4695 C C . ASN A 1 604 ? 40.650 -21.203 40.796 1.00 94.56 604 ASN A C 1
ATOM 4697 O O . ASN A 1 604 ? 40.287 -20.186 41.391 1.00 94.56 604 ASN A O 1
ATOM 4701 N N . ILE A 1 605 ? 40.227 -21.503 39.561 1.00 94.00 605 ILE A N 1
ATOM 4702 C CA . ILE A 1 605 ? 39.229 -20.696 38.841 1.00 94.00 605 ILE A CA 1
ATOM 4703 C C . ILE A 1 605 ? 37.920 -20.668 39.637 1.00 94.00 605 ILE A C 1
ATOM 4705 O O . ILE A 1 605 ? 37.400 -19.584 39.887 1.00 94.00 605 ILE A O 1
ATOM 4709 N N . ARG A 1 606 ? 37.425 -21.812 40.133 1.00 95.44 606 ARG A N 1
ATOM 4710 C CA . ARG A 1 606 ? 36.197 -21.854 40.954 1.00 95.44 606 ARG A CA 1
ATOM 4711 C C . ARG A 1 606 ? 36.304 -21.068 42.263 1.00 95.44 606 ARG A C 1
ATOM 4713 O O . ARG A 1 606 ? 35.346 -20.395 42.640 1.00 95.44 606 ARG A O 1
ATOM 4720 N N . ARG A 1 607 ? 37.445 -21.130 42.960 1.00 96.44 607 ARG A N 1
ATOM 4721 C CA . ARG A 1 607 ? 37.698 -20.340 44.182 1.00 96.44 607 ARG A CA 1
ATOM 4722 C C . ARG A 1 607 ? 37.707 -18.838 43.892 1.00 96.44 607 ARG A C 1
ATOM 4724 O O . ARG A 1 607 ? 37.124 -18.081 44.662 1.00 96.44 607 ARG A O 1
ATOM 4731 N N . ALA A 1 608 ? 38.330 -18.411 42.795 1.00 95.12 608 ALA A N 1
ATOM 4732 C CA . ALA A 1 608 ? 38.399 -17.002 42.419 1.00 95.12 608 ALA A CA 1
ATOM 4733 C C . ALA A 1 608 ? 37.051 -16.466 41.898 1.00 95.12 608 ALA A C 1
ATOM 4735 O O . ALA A 1 608 ? 36.582 -15.439 42.376 1.00 95.12 608 ALA A O 1
ATOM 4736 N N . ALA A 1 609 ? 36.361 -17.213 41.033 1.00 95.69 609 ALA A N 1
ATOM 4737 C CA . ALA A 1 609 ? 35.034 -16.860 40.527 1.00 95.69 609 ALA A CA 1
ATOM 4738 C C . ALA A 1 609 ? 33.990 -16.712 41.652 1.00 95.69 609 ALA A C 1
ATOM 4740 O O . ALA A 1 609 ? 33.171 -15.795 41.622 1.00 95.69 609 ALA A O 1
ATOM 4741 N N . ARG A 1 610 ? 34.074 -17.546 42.705 1.00 96.38 610 ARG A N 1
ATOM 4742 C CA . ARG A 1 610 ? 33.267 -17.390 43.931 1.00 96.38 610 ARG A CA 1
ATOM 4743 C C . ARG A 1 610 ? 33.539 -16.077 44.675 1.00 96.38 610 ARG A C 1
ATOM 4745 O O . ARG A 1 610 ? 32.586 -15.494 45.181 1.00 96.38 610 ARG A O 1
ATOM 4752 N N . LYS A 1 611 ? 34.791 -15.598 44.734 1.00 97.31 611 LYS A N 1
ATOM 4753 C CA . LYS A 1 611 ? 35.120 -14.279 45.317 1.00 97.31 611 LYS A CA 1
ATOM 4754 C C . LYS A 1 611 ? 34.537 -13.142 44.470 1.00 97.31 611 LYS A C 1
ATOM 4756 O O . LYS A 1 611 ? 33.885 -12.259 45.011 1.00 97.31 611 LYS A O 1
ATOM 4761 N N . ASP A 1 612 ? 34.676 -13.235 43.149 1.00 94.75 612 ASP A N 1
ATOM 4762 C CA . ASP A 1 612 ? 34.119 -12.291 42.167 1.00 94.75 612 ASP A CA 1
ATOM 4763 C C . ASP A 1 612 ? 32.589 -12.432 41.958 1.00 94.75 612 ASP A C 1
ATOM 4765 O O . ASP A 1 612 ? 32.040 -11.792 41.061 1.00 94.75 612 ASP A O 1
ATOM 4769 N N . LYS A 1 613 ? 31.893 -13.288 42.728 1.00 95.62 613 LYS A N 1
ATOM 4770 C CA . LYS A 1 613 ? 30.453 -13.612 42.596 1.00 95.62 613 LYS A CA 1
ATOM 4771 C C . LYS A 1 613 ? 30.007 -13.907 41.146 1.00 95.62 613 LYS A C 1
ATOM 4773 O O . LYS A 1 613 ? 28.920 -13.516 40.729 1.00 95.62 613 LYS A O 1
ATOM 4778 N N . THR A 1 614 ? 30.842 -14.593 40.363 1.00 95.31 614 THR A N 1
ATOM 4779 C CA . THR A 1 614 ? 30.596 -14.906 38.940 1.00 95.31 614 THR A CA 1
ATOM 4780 C C . THR A 1 614 ? 30.765 -16.394 38.625 1.00 95.31 614 THR A C 1
ATOM 4782 O O . THR A 1 614 ? 31.297 -17.163 39.428 1.00 95.31 614 THR A O 1
ATOM 4785 N N . ALA A 1 615 ? 30.297 -16.818 37.447 1.00 93.94 615 ALA A N 1
ATOM 4786 C CA . ALA A 1 615 ? 30.527 -18.171 36.950 1.00 93.94 615 ALA A CA 1
ATOM 4787 C C . ALA A 1 615 ? 32.020 -18.395 36.600 1.00 93.94 615 ALA A C 1
ATOM 4789 O O . ALA A 1 615 ? 32.687 -17.445 36.166 1.00 93.94 615 ALA A O 1
ATOM 4790 N N . PRO A 1 616 ? 32.564 -19.620 36.764 1.00 93.75 616 PRO A N 1
ATOM 4791 C CA . PRO A 1 616 ? 33.965 -19.945 36.463 1.00 93.75 616 PRO A CA 1
ATOM 4792 C C . PRO A 1 616 ? 34.414 -19.538 35.053 1.00 93.75 616 PRO A C 1
ATOM 4794 O O . PRO A 1 616 ? 35.524 -19.041 34.869 1.00 93.75 616 PRO A O 1
ATOM 4797 N N . GLU A 1 617 ? 33.530 -19.695 34.073 1.00 92.12 617 GLU A N 1
ATOM 4798 C CA . GLU A 1 617 ? 33.724 -19.378 32.660 1.00 92.12 617 GLU A CA 1
ATOM 4799 C C . GLU A 1 617 ? 33.812 -17.861 32.457 1.00 92.12 617 GLU A C 1
ATOM 4801 O O . GLU A 1 617 ? 34.778 -17.364 31.879 1.00 92.12 617 GLU A O 1
ATOM 4806 N N . THR A 1 618 ? 32.856 -17.104 33.009 1.00 92.69 618 THR A N 1
ATOM 4807 C CA . THR A 1 618 ? 32.846 -15.632 32.969 1.00 92.69 618 THR A CA 1
ATOM 4808 C C . THR A 1 618 ? 34.090 -15.048 33.639 1.00 92.69 618 THR A C 1
ATOM 4810 O O . THR A 1 618 ? 34.678 -14.092 33.131 1.00 92.69 618 THR A O 1
ATOM 4813 N N . PHE A 1 619 ? 34.521 -15.624 34.765 1.00 95.81 619 PHE A N 1
ATOM 4814 C CA . PHE A 1 619 ? 35.749 -15.222 35.445 1.00 95.81 619 PHE A CA 1
ATOM 4815 C C . PHE A 1 619 ? 36.997 -15.552 34.611 1.00 95.81 619 PHE A C 1
ATOM 4817 O O . PHE A 1 619 ? 37.892 -14.714 34.481 1.00 95.81 619 PHE A O 1
ATOM 4824 N N . HIS A 1 620 ? 37.058 -16.738 33.997 1.00 94.56 620 HIS A N 1
ATOM 4825 C CA . HIS A 1 620 ? 38.172 -17.123 33.130 1.00 94.56 620 HIS A CA 1
ATOM 4826 C C . HIS A 1 620 ? 38.272 -16.216 31.893 1.00 94.56 620 HIS A C 1
ATOM 4828 O O . HIS A 1 620 ? 39.355 -15.719 31.591 1.00 94.56 620 HIS A O 1
ATOM 4834 N N . LEU A 1 621 ? 37.146 -15.899 31.246 1.00 92.81 621 LEU A N 1
ATOM 4835 C CA . LEU A 1 621 ? 37.082 -14.945 30.136 1.00 92.81 621 LEU A CA 1
ATOM 4836 C C . LEU A 1 621 ? 37.520 -13.535 30.562 1.00 92.81 621 LEU A C 1
ATOM 4838 O O . LEU A 1 621 ? 38.351 -12.941 29.881 1.00 92.81 621 LEU A O 1
ATOM 4842 N N . LYS A 1 622 ? 37.075 -13.031 31.725 1.00 93.56 622 LYS A N 1
ATOM 4843 C CA . LYS A 1 622 ? 37.575 -11.763 32.300 1.00 93.56 622 LYS A CA 1
ATOM 4844 C C . LYS A 1 622 ? 39.086 -11.795 32.578 1.00 93.56 622 LYS A C 1
ATOM 4846 O O . LYS A 1 622 ? 39.760 -10.776 32.433 1.00 93.56 622 LYS A O 1
ATOM 4851 N N . LYS A 1 623 ? 39.640 -12.946 32.977 1.00 93.88 623 LYS A N 1
ATOM 4852 C CA . LYS A 1 623 ? 41.085 -13.134 33.200 1.00 93.88 623 LYS A CA 1
ATOM 4853 C C . LYS A 1 623 ? 41.872 -13.160 31.883 1.00 93.88 623 LYS A C 1
ATOM 4855 O O . LYS A 1 623 ? 42.979 -12.628 31.844 1.00 93.88 623 LYS A O 1
ATOM 4860 N N . LEU A 1 624 ? 41.311 -13.730 30.815 1.00 91.44 624 LEU A N 1
ATOM 4861 C CA . LEU A 1 624 ? 41.907 -13.734 29.474 1.00 91.44 624 LEU A CA 1
ATOM 4862 C C . LEU A 1 624 ? 41.821 -12.360 28.797 1.00 91.44 624 LEU A C 1
ATOM 4864 O O . LEU A 1 624 ? 42.834 -11.867 28.310 1.00 91.44 624 LEU A O 1
ATOM 4868 N N . SER A 1 625 ? 40.670 -11.684 28.831 1.00 88.19 625 SER A N 1
ATOM 4869 C CA . SER A 1 625 ? 40.510 -10.362 28.207 1.00 88.19 625 SER A CA 1
ATOM 4870 C C . SER A 1 625 ? 41.404 -9.296 28.853 1.00 88.19 625 SER A C 1
ATOM 4872 O O . SER A 1 625 ? 41.901 -8.412 28.160 1.00 88.19 625 SER A O 1
ATOM 4874 N N . ARG A 1 626 ? 41.679 -9.407 30.164 1.00 89.69 626 ARG A N 1
ATOM 4875 C CA . ARG A 1 626 ? 42.697 -8.592 30.853 1.00 89.69 626 ARG A CA 1
ATOM 4876 C C . ARG A 1 626 ? 44.117 -8.845 30.333 1.00 89.69 626 ARG A C 1
ATOM 4878 O O . ARG A 1 626 ? 44.890 -7.901 30.305 1.00 89.69 626 ARG A O 1
ATOM 4885 N N . LYS A 1 627 ? 44.466 -10.070 29.911 1.00 84.94 627 LYS A N 1
ATOM 4886 C CA . LYS A 1 627 ? 45.768 -10.356 29.275 1.00 84.94 627 LYS A CA 1
ATOM 4887 C C . LYS A 1 627 ? 45.855 -9.792 27.856 1.00 84.94 627 LYS A C 1
ATOM 4889 O O . LYS A 1 627 ? 46.890 -9.248 27.501 1.00 84.94 627 LYS A O 1
ATOM 4894 N N . ILE A 1 628 ? 44.782 -9.909 27.071 1.00 83.75 628 ILE A N 1
ATOM 4895 C CA . ILE A 1 628 ? 44.742 -9.420 25.681 1.00 83.75 628 ILE A CA 1
ATOM 4896 C C . ILE A 1 628 ? 44.921 -7.896 25.652 1.00 83.75 628 ILE A C 1
ATOM 4898 O O . ILE A 1 628 ? 45.857 -7.413 25.028 1.00 83.75 628 ILE A O 1
ATOM 4902 N N . LYS A 1 629 ? 44.138 -7.154 26.451 1.00 72.75 629 LYS A N 1
ATOM 4903 C CA . LYS A 1 629 ? 44.221 -5.682 26.540 1.00 72.75 629 LYS A CA 1
ATOM 4904 C C . LYS A 1 629 ? 45.586 -5.123 26.967 1.00 72.75 629 LYS A C 1
ATOM 4906 O O . LYS A 1 629 ? 45.802 -3.925 26.844 1.00 72.75 629 LYS A O 1
ATOM 4911 N N . ILE A 1 630 ? 46.484 -5.948 27.508 1.00 66.38 630 ILE A N 1
ATOM 4912 C CA . ILE A 1 630 ? 47.845 -5.526 27.861 1.00 66.38 630 ILE A CA 1
ATOM 4913 C C . ILE A 1 630 ? 48.751 -5.505 26.619 1.00 66.38 630 ILE A C 1
ATOM 4915 O O . ILE A 1 630 ? 49.610 -4.634 26.526 1.00 66.38 630 ILE A O 1
ATOM 4919 N N . TYR A 1 631 ? 48.544 -6.397 25.644 1.00 60.59 631 TYR A N 1
ATOM 4920 C CA . TYR A 1 631 ? 49.332 -6.404 24.405 1.00 60.59 631 TYR A CA 1
ATOM 4921 C C . TYR A 1 631 ? 49.066 -5.162 23.547 1.00 60.59 631 TYR A C 1
ATOM 4923 O O . TYR A 1 631 ? 50.021 -4.517 23.118 1.00 60.59 631 TYR A O 1
ATOM 4931 N N . ASP A 1 632 ? 47.799 -4.766 23.394 1.00 59.06 632 ASP A N 1
ATOM 4932 C CA . ASP A 1 632 ? 47.406 -3.578 22.616 1.00 59.06 632 ASP A CA 1
ATOM 4933 C C . ASP A 1 632 ? 48.032 -2.273 23.155 1.00 59.06 632 ASP A C 1
ATOM 4935 O O . ASP A 1 632 ? 48.266 -1.335 22.402 1.00 59.06 632 ASP A O 1
ATOM 4939 N N . ILE A 1 633 ? 48.331 -2.211 24.460 1.00 61.09 633 ILE A N 1
ATOM 4940 C CA . ILE A 1 633 ? 48.916 -1.032 25.126 1.00 61.09 633 ILE A CA 1
ATOM 4941 C C . ILE A 1 633 ? 50.450 -1.001 25.001 1.00 61.09 633 ILE A C 1
ATOM 4943 O O . ILE A 1 633 ? 51.047 0.076 25.005 1.00 61.09 633 ILE A O 1
ATOM 4947 N N . TYR A 1 634 ? 51.105 -2.160 24.868 1.00 56.78 634 TYR A N 1
ATOM 4948 C CA . TYR A 1 634 ? 52.558 -2.240 24.657 1.00 56.78 634 TYR A CA 1
ATOM 4949 C C . TYR A 1 634 ? 52.976 -2.217 23.181 1.00 56.78 634 TYR A C 1
ATOM 4951 O O . TYR A 1 634 ? 54.163 -2.045 22.895 1.00 56.78 634 TYR A O 1
ATOM 4959 N N . ALA A 1 635 ? 52.021 -2.275 22.250 1.00 59.22 635 ALA A N 1
ATOM 4960 C CA . ALA A 1 635 ? 52.207 -1.869 20.861 1.00 59.22 635 ALA A CA 1
ATOM 4961 C C . ALA A 1 635 ? 52.384 -0.338 20.762 1.00 59.22 635 ALA A C 1
ATOM 4963 O O . ALA A 1 635 ? 51.515 0.381 20.270 1.00 59.22 635 ALA A O 1
ATOM 4964 N N . LYS A 1 636 ? 53.521 0.180 21.258 1.00 58.31 636 LYS A N 1
ATOM 4965 C CA . LYS A 1 636 ? 53.903 1.587 21.073 1.00 58.31 636 LYS A CA 1
ATOM 4966 C C . LYS A 1 636 ? 53.830 1.925 19.577 1.00 58.31 636 LYS A C 1
ATOM 4968 O O . LYS A 1 636 ? 54.470 1.214 18.798 1.00 58.31 636 LYS A O 1
ATOM 4973 N N . PRO A 1 637 ? 53.139 3.005 19.167 1.00 58.50 637 PRO A N 1
ATOM 4974 C CA . PRO A 1 637 ? 53.230 3.469 17.792 1.00 58.50 637 PRO A CA 1
ATOM 4975 C C . PRO A 1 637 ? 54.695 3.790 17.488 1.00 58.50 637 PRO A C 1
ATOM 4977 O O . PRO A 1 637 ? 55.368 4.463 18.276 1.00 58.50 637 PRO A O 1
ATOM 4980 N N . VAL A 1 638 ? 55.196 3.278 16.362 1.00 64.44 638 VAL A N 1
ATOM 4981 C CA . VAL A 1 638 ? 56.532 3.625 15.869 1.00 64.44 638 VAL A CA 1
ATOM 4982 C C . VAL A 1 638 ? 56.549 5.144 15.666 1.00 64.44 638 VAL A C 1
ATOM 4984 O O . VAL A 1 638 ? 55.651 5.657 14.994 1.00 64.44 638 VAL A O 1
ATOM 4987 N N . PRO A 1 639 ? 57.492 5.890 16.272 1.00 63.38 639 PRO A N 1
ATOM 4988 C CA . PRO A 1 639 ? 57.494 7.343 16.173 1.00 63.38 639 PRO A CA 1
ATOM 4989 C C . PRO A 1 639 ? 57.661 7.745 14.708 1.00 63.38 639 PRO A C 1
ATOM 4991 O O . PRO A 1 639 ? 58.639 7.357 14.068 1.00 63.38 639 PRO A O 1
ATOM 4994 N N . ALA A 1 640 ? 56.692 8.497 14.183 1.00 60.75 640 ALA A N 1
ATOM 4995 C CA . ALA A 1 640 ? 56.682 8.914 12.789 1.00 60.75 640 ALA A CA 1
ATOM 4996 C C . ALA A 1 640 ? 57.965 9.691 12.465 1.00 60.75 640 ALA A C 1
ATOM 4998 O O . ALA A 1 640 ? 58.236 10.741 13.051 1.00 60.75 640 ALA A O 1
ATOM 4999 N N . THR A 1 641 ? 58.765 9.163 11.538 1.00 61.09 641 THR A N 1
ATOM 5000 C CA . THR A 1 641 ? 59.964 9.839 11.041 1.00 61.09 641 THR A CA 1
ATOM 5001 C C . THR A 1 641 ? 59.548 11.138 10.366 1.00 61.09 641 THR A C 1
ATOM 5003 O O . THR A 1 641 ? 58.771 11.110 9.411 1.00 61.09 641 THR A O 1
ATOM 5006 N N . SER A 1 642 ? 60.048 12.269 10.863 1.00 59.47 642 SER A N 1
ATOM 5007 C CA . SER A 1 642 ? 59.685 13.586 10.344 1.00 59.47 642 SER A CA 1
ATOM 5008 C C . SER A 1 642 ? 60.023 13.713 8.850 1.00 59.47 642 SER A C 1
ATOM 5010 O O . SER A 1 642 ? 61.081 13.242 8.415 1.00 59.47 642 SER A O 1
ATOM 5012 N N . PRO A 1 643 ? 59.148 14.343 8.043 1.00 60.09 643 PRO A N 1
ATOM 5013 C CA . PRO A 1 643 ? 59.413 14.538 6.626 1.00 60.09 643 PRO A CA 1
ATOM 5014 C C . PRO A 1 643 ? 60.642 15.433 6.460 1.00 60.09 643 PRO A C 1
ATO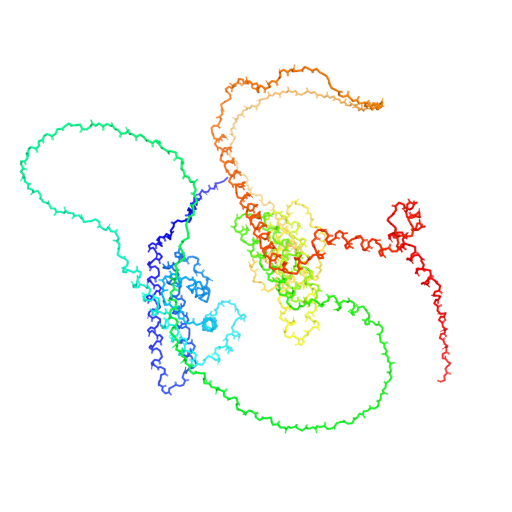M 5016 O O . PRO A 1 643 ? 60.709 16.532 7.014 1.00 60.09 643 PRO A O 1
ATOM 5019 N N . LYS A 1 644 ? 61.629 14.961 5.693 1.00 55.75 644 LYS A N 1
ATOM 5020 C CA . LYS A 1 644 ? 62.795 15.774 5.335 1.00 55.75 644 LYS A CA 1
ATOM 5021 C C . LYS A 1 644 ? 62.327 16.933 4.458 1.00 55.75 644 LYS A C 1
ATOM 5023 O O . LYS A 1 644 ? 61.719 16.702 3.414 1.00 55.75 644 LYS A O 1
ATOM 5028 N N . SER A 1 645 ? 62.641 18.159 4.862 1.00 56.97 645 SER A N 1
ATOM 5029 C CA . SER A 1 645 ? 62.484 19.344 4.019 1.00 56.97 645 SER A CA 1
ATOM 5030 C C . SER A 1 645 ? 63.237 19.137 2.704 1.00 56.97 645 SER A C 1
ATOM 5032 O O . SER A 1 645 ? 64.450 18.904 2.725 1.00 56.97 645 SER A O 1
ATOM 5034 N N . LYS A 1 646 ? 62.535 19.226 1.568 1.00 56.56 646 LYS A N 1
ATOM 5035 C CA . LYS A 1 646 ? 63.203 19.372 0.271 1.00 56.56 646 LYS A CA 1
ATOM 5036 C C . LYS A 1 646 ? 63.967 20.699 0.286 1.00 56.56 646 LYS A C 1
ATOM 5038 O O . LYS A 1 646 ? 63.452 21.692 0.789 1.00 56.56 646 LYS A O 1
ATOM 5043 N N . VAL A 1 647 ? 65.199 20.670 -0.208 1.00 57.22 647 VAL A N 1
ATOM 5044 C CA . VAL A 1 647 ? 66.022 21.860 -0.449 1.00 57.22 647 VAL A CA 1
ATOM 5045 C C . VAL A 1 647 ? 65.758 22.308 -1.882 1.00 57.22 647 VAL A C 1
ATOM 5047 O O . VAL A 1 647 ? 65.647 21.453 -2.761 1.00 57.22 647 VAL A O 1
ATOM 5050 N N . ASP A 1 648 ? 65.644 23.614 -2.100 1.00 53.59 648 ASP A N 1
ATOM 5051 C CA . ASP A 1 648 ? 65.398 24.192 -3.421 1.00 53.59 648 ASP A CA 1
ATOM 5052 C C . ASP A 1 648 ? 66.595 24.008 -4.373 1.00 53.59 648 ASP A C 1
ATOM 5054 O O . ASP A 1 648 ? 67.751 24.193 -3.974 1.00 53.59 648 ASP A O 1
ATOM 5058 N N . GLN A 1 649 ? 66.293 23.693 -5.637 1.00 51.62 649 GLN A N 1
ATOM 5059 C CA . GLN A 1 649 ? 67.134 23.878 -6.829 1.00 51.62 649 GLN A CA 1
ATOM 5060 C C . GLN A 1 649 ? 66.235 24.227 -8.018 1.00 51.62 649 GLN A C 1
ATOM 5062 O O . GLN A 1 649 ? 65.142 23.621 -8.101 1.00 51.62 649 GLN A O 1
#

Secondary structure (DSSP, 8-state):
---------------SPPPPPHHHHHHHHHHHHHHHHHHHHHHHHHHHTTSSS--HHHHHHHHHHHHHHHHHHHHHHHHHHHT---HHHHTT--HHHHHHHHHHHHHHH-SSPPSS-HHHHHHHHHHHHHHS--S-THHHHHHHHHHHT--HHHHHHHHHHHHHHHHHHHHHHHHTT-S--S----------------------------------------------------PPP--------PPPPP------PPPPPPPP---TTHHHHHHHHGGG---HHHHHHHHHHHHHHHHHHHHHHTTT-HHHHHHHHHHHHHHHHHHTTS-HHHHHHHHHHHHHHHHHHHHTT-HHHHHHHHHHHHHHHHHHHHHHHH-SS-HHHHHHHHHHHHHHHHHHHHHHHHHHTT-SSPPPSSPPPHHHHHHHHHHHHSS-TT-HHHHHHHHHTT------------PPPPP----------------------------------------------PPP----------HHHHHHHHHHHHHHHHHHHHHHHHHHHHHHHHHHHHHHHHHHHHHHHHHHTSTTTSHHHHHHHHHHHHHH-HHHH-HHHHHHHHHTTS-HHHHHHHHHHHHHHHHHHH-PPPPPPPPPPPPP-

Foldseek 3Di:
DDDDDDDDDDDDDDDPDDQADPVLLVLLVVLLVVLVVLLVVLVVLVVVQPDPDPPFLVSLLSLLQSLLSSLLSLLSSLCCHQVSDDPVNSPPDQSLVSLVVVQVRCVVPPPDGQDDDSVLSVLSSLSNCLNDPDPDPVSVVVSVVVSVVRHNVNSVVSSVRSVSSSVVSVVVVVVSVPPDDPDPDDPDPDDDDDDDDDDDDDDDDDDDDDDDDDDDDDDDDDDDDDDDDPDDDDDDDDDDDDDDDDDDDDDDDDDDDDDDDDDDDDDPPCPVVVVLVVLLPDPPVLLVVLVVQLVVLQVVLVVCVVVVVLVVSLVSLVVSLVSLVSVLPNDLVSLLVNLVSLQSSLVSCVVVVVLVVSLVSLVVSLVSLVVLLVVLVVVVPDPPSVVSNVSSLVSNLVSLLSNLVSVVSVPPVDDDPDQDDVVSVVSLVVSLVPDDPPDPSNVSSCVSNVVPPPPPPDPPPDDDDDDDDDDDDDDDDDDDDDDDDDDDDDDDDDDDDDDDDDDDDDDDDDDPCPPDPPDPDPPPPPVVVVVVVVVVVVVVVVVVVVVVVVVVVVVVVVVVVVVVVVVVCVVVCVVCPPPCNPPVNVVVVVVVVCVVPPLNVDVVLVVVCVVVVHDSVVSVVVVVVVVVVVVVVVPPPDPDDDDDDDDDD

Organism: NCBI:txid2562237

pLDDT: mean 70.76, std 23.35, range [27.06, 98.25]

Sequence (649 aa):
MARVPVCFQLPGRLGRPATAPRTDLQQAASWLRQAEIDLQAMFKMASNSEGPFPCHAMTAASLAALAAQVVDMALKSAMLRLQGLTHEEIVGHHFSVLHRRLQHAAVRHTKEDLPGDVCDMERLKSIYLATHPTHSSAHEVATQHQRNGLCMKDAKRAGVIARQIFDWVKALSESLQDIPGKGKGEARDTKVRELEEDGISSGGSSGSYGHDFEDDSPNSALETREIKETRRNQRMPVEVWTASELKEEALPKVSFMPAEPEEDVQPEETVLSQKNASLCRGTTEDVLDGLETVVQYTNMACRLRAKGLMPRAIRMMERALMISHRFGQGHPALALETCKVRLNFAAYLSESFRNREAIKAIKEAQESLGRLVQWAAQCPEESAAQALGREACNLRCCALVAEAMALDLLEDGKPPPEEISEELKEMARVTISSMPADHPLRSLVRRALGSHTARPTGQKKKLPKKSVSNLILKLAGAQKGGEGPFAAPEPEPDVPTPETPVTPVAKQLKYAETPSRHKPGAEEQDVFKQYLRDLELARVAHLLSLSDDWEMQARKKLDNCRRKARFELELVDLELKEKRYSHQGHKVFMQQLQKMNKSASDPNIRRAARKDKTAPETFHLKKLSRKIKIYDIYAKPVPATSPKSKVDQ

Radius of gyration: 42.12 Å; chains: 1; bounding box: 142×109×118 Å